Protein AF-A0AAN7AYW1-F1 (afdb_monomer_lite)

Sequence (555 aa):
MIPIGFPPDIPSKLALSDYFCRYSGADIACSVLDYDSRRWIQVTFKDAATAFGGGPEEILEVFPNSAAAIRAELDHGPPDLTALIVTLDGQVVSRSTDAAEDPTPGTHYASVDEYQIPTGVLSSSIQIIRRNELVEVERLNPYTDIVVPACSLTCGGQEERLSFKYYQHRLEAQKVWNAIQIISRTMPHAHINPISHLVVDETDPSPSPRVVGYTQPFVPGGDLLQTMDSRPLKLKWIKQLFNVMDDLHLRYGVVHNDLRPPNMLVDPATDNLLLIDFEFAVKIGIPDWTEQETRDQTSDLLMACDVHLTTVQDDMWRIVRLVHYLVTGGNAEVGKIMKGPWVKERPQIELDSPIEQYHEALVDWLHQRKHSDMKITKYSQASEPLDYPDYMALPAGVTTHRRSGKPDDTTAVHWPMPTSPGGSLLEGFPLGFSRCHPLHMRQIIPIDATSGVDFLRYRAVQAGNSVLGWERPSTAHLDPMRRLLASGRYAEEGSTQTETETKNQPAAKPPHVPFTLRDSDTATTPTNSKPKQKKRSRRRKLFYPKRKRPAAKRP

pLDDT: mean 72.26, std 24.55, range [20.98, 98.69]

Structure (mmCIF, N/CA/C/O backbone):
data_AF-A0AAN7AYW1-F1
#
_entry.id   AF-A0AAN7AYW1-F1
#
loop_
_atom_site.group_PDB
_atom_site.id
_atom_site.type_symbol
_atom_site.label_atom_id
_atom_site.label_alt_id
_atom_site.label_comp_id
_atom_site.label_asym_id
_atom_site.label_entity_id
_atom_site.label_seq_id
_atom_site.pdbx_PDB_ins_code
_atom_site.Cartn_x
_atom_site.Cartn_y
_atom_site.Cartn_z
_atom_site.occupancy
_atom_site.B_iso_or_equiv
_atom_site.auth_seq_id
_atom_site.auth_comp_id
_atom_site.auth_asym_id
_atom_site.auth_atom_id
_atom_site.pdbx_PDB_model_num
ATOM 1 N N . MET A 1 1 ? 1.504 14.221 5.984 1.00 23.91 1 MET A N 1
ATOM 2 C CA . MET A 1 1 ? 2.002 14.148 4.599 1.00 23.91 1 MET A CA 1
ATOM 3 C C . MET A 1 1 ? 0.769 13.938 3.743 1.00 23.91 1 MET A C 1
ATOM 5 O O . MET A 1 1 ? 0.175 12.877 3.829 1.00 23.91 1 MET A O 1
ATOM 9 N N . ILE A 1 2 ? 0.274 14.994 3.101 1.00 20.98 2 ILE A N 1
ATOM 10 C CA . ILE A 1 2 ? -0.812 14.884 2.117 1.00 20.98 2 ILE A CA 1
ATOM 11 C C . ILE A 1 2 ? -0.144 14.283 0.872 1.00 20.98 2 ILE A C 1
ATOM 13 O O . ILE A 1 2 ? 0.986 14.692 0.589 1.00 20.98 2 ILE A O 1
ATOM 17 N N . PRO A 1 3 ? -0.737 13.307 0.166 1.00 23.55 3 PRO A N 1
ATOM 18 C CA . PRO A 1 3 ? -0.170 12.886 -1.104 1.00 23.55 3 PRO A CA 1
ATOM 19 C C . PRO A 1 3 ? -0.152 14.126 -1.986 1.00 23.55 3 PRO A C 1
ATOM 21 O O . PRO A 1 3 ? -1.169 14.817 -2.080 1.00 23.55 3 PRO A O 1
ATOM 24 N N . ILE A 1 4 ? 0.977 14.414 -2.626 1.00 24.02 4 ILE A N 1
ATOM 25 C CA . ILE A 1 4 ? 0.931 15.190 -3.858 1.00 24.02 4 ILE A CA 1
ATOM 26 C C . ILE A 1 4 ? 0.086 14.317 -4.781 1.00 24.02 4 ILE A C 1
ATOM 28 O O . ILE A 1 4 ? 0.551 13.307 -5.304 1.00 24.02 4 ILE A O 1
ATOM 32 N N . GLY A 1 5 ? -1.217 14.596 -4.813 1.00 23.44 5 GLY A N 1
ATOM 33 C CA . GLY A 1 5 ? -2.109 13.995 -5.776 1.00 23.44 5 GLY A CA 1
ATOM 34 C C . GLY A 1 5 ? -1.515 14.347 -7.119 1.00 23.44 5 GLY A C 1
ATOM 35 O O . GLY A 1 5 ? -1.303 15.528 -7.399 1.00 23.44 5 GLY A O 1
ATOM 36 N N . PHE A 1 6 ? -1.189 13.328 -7.909 1.00 32.06 6 PHE A N 1
ATOM 37 C CA . PHE A 1 6 ? -0.941 13.556 -9.318 1.00 32.06 6 PHE A CA 1
ATOM 38 C C . PHE A 1 6 ? -2.115 14.394 -9.841 1.00 32.06 6 PHE A C 1
ATOM 40 O O . PHE A 1 6 ? -3.266 14.072 -9.512 1.00 32.06 6 PHE A O 1
ATOM 47 N N . PRO A 1 7 ? -1.856 15.493 -10.570 1.00 28.88 7 PRO A N 1
ATOM 48 C CA . PRO A 1 7 ? -2.924 16.208 -11.235 1.00 28.88 7 PRO A CA 1
ATOM 49 C C . PRO A 1 7 ? -3.780 15.185 -11.999 1.00 28.88 7 PRO A C 1
ATOM 51 O O . PRO A 1 7 ? -3.210 14.279 -12.616 1.00 28.88 7 PRO A O 1
ATOM 54 N N . PRO A 1 8 ? -5.118 15.296 -11.951 1.00 34.09 8 PRO A N 1
ATOM 55 C CA . PRO A 1 8 ? -6.041 14.322 -12.544 1.00 34.09 8 PRO A CA 1
ATOM 56 C C . PRO A 1 8 ? -5.832 14.088 -14.054 1.00 34.09 8 PRO A C 1
ATOM 58 O O . PRO A 1 8 ? -6.385 13.137 -14.599 1.00 34.09 8 PRO A O 1
ATOM 61 N N . ASP A 1 9 ? -5.000 14.912 -14.698 1.00 34.84 9 ASP A N 1
ATOM 62 C CA . ASP A 1 9 ? -4.739 14.925 -16.134 1.00 34.84 9 ASP A CA 1
ATOM 63 C C . ASP A 1 9 ? -3.383 14.307 -16.544 1.00 34.84 9 ASP A C 1
ATOM 65 O O . ASP A 1 9 ? -3.085 14.235 -17.737 1.00 34.84 9 ASP A O 1
ATOM 69 N N . ILE A 1 10 ? -2.545 13.835 -15.605 1.00 41.44 10 ILE A N 1
ATOM 70 C CA . ILE A 1 10 ? -1.363 13.033 -15.975 1.00 41.44 10 ILE A CA 1
ATOM 71 C C . ILE A 1 10 ? -1.851 11.619 -16.310 1.00 41.44 10 ILE A C 1
ATOM 73 O O . ILE A 1 10 ? -2.547 11.023 -15.483 1.00 41.44 10 ILE A O 1
ATOM 77 N N . PRO A 1 11 ? -1.495 11.042 -17.479 1.00 44.03 11 PRO A N 1
ATOM 78 C CA . PRO A 1 11 ? -1.846 9.667 -17.802 1.00 44.03 11 PRO A CA 1
ATOM 79 C C . PRO A 1 11 ? -1.412 8.778 -16.641 1.00 44.03 11 PRO A C 1
ATOM 81 O O . PRO A 1 11 ? -0.225 8.714 -16.322 1.00 44.03 11 PRO A O 1
ATOM 84 N N . SER A 1 12 ? -2.380 8.118 -16.011 1.00 55.22 12 SER A N 1
ATOM 85 C CA . SER A 1 12 ? -2.305 7.365 -14.748 1.00 55.22 12 SER A CA 1
ATOM 86 C C . SER A 1 12 ? -1.329 6.173 -14.735 1.00 55.22 12 SER A C 1
ATOM 88 O O . SER A 1 12 ? -1.430 5.284 -13.893 1.00 55.22 12 SER A O 1
ATOM 90 N N . LYS A 1 13 ? -0.388 6.126 -15.682 1.00 65.50 13 LYS A N 1
ATOM 91 C CA . LYS A 1 13 ? 0.477 4.995 -16.012 1.00 65.50 13 LYS A CA 1
ATOM 92 C C . LYS A 1 13 ? 1.973 5.317 -15.986 1.00 65.50 13 LYS A C 1
ATOM 94 O O . LYS A 1 13 ? 2.762 4.386 -16.100 1.00 65.50 13 LYS A O 1
ATOM 99 N N . LEU A 1 14 ? 2.371 6.582 -15.824 1.00 71.06 14 LEU A N 1
ATOM 100 C CA . LEU A 1 14 ? 3.777 6.971 -15.661 1.00 71.06 14 LEU A CA 1
ATOM 101 C C . LEU A 1 14 ? 4.024 7.546 -14.271 1.00 71.06 14 LEU A C 1
ATOM 103 O O . LEU A 1 14 ? 3.223 8.336 -13.775 1.00 71.06 14 LEU A O 1
ATOM 107 N N . ALA A 1 15 ? 5.169 7.213 -13.683 1.00 67.25 15 ALA A N 1
ATOM 108 C CA . ALA A 1 15 ? 5.685 7.932 -12.527 1.00 67.25 15 ALA A CA 1
ATOM 109 C C . ALA A 1 15 ? 7.154 8.283 -12.688 1.00 67.25 15 ALA A C 1
ATOM 111 O O . ALA A 1 15 ? 7.989 7.438 -13.015 1.00 67.25 15 ALA A O 1
ATOM 112 N N . LEU A 1 16 ? 7.457 9.546 -12.406 1.00 61.56 16 LEU A N 1
ATOM 113 C CA . LEU A 1 16 ? 8.819 10.002 -12.209 1.00 61.56 16 LEU A CA 1
ATOM 114 C C . LEU A 1 16 ? 9.307 9.511 -10.844 1.00 61.56 16 LEU A C 1
ATOM 116 O O . LEU A 1 16 ? 8.585 9.606 -9.851 1.00 61.56 16 LEU A O 1
ATOM 120 N N . SER A 1 17 ? 10.526 8.984 -10.789 1.00 59.72 17 SER A N 1
ATOM 121 C CA . SER A 1 17 ? 11.170 8.685 -9.517 1.00 59.72 17 SER A CA 1
ATOM 122 C C . SER A 1 17 ? 12.151 9.787 -9.143 1.00 59.72 17 SER A C 1
ATOM 124 O O . SER A 1 17 ? 13.257 9.871 -9.685 1.00 59.72 17 SER A O 1
ATOM 126 N N . ASP A 1 18 ? 11.765 10.589 -8.152 1.00 49.44 18 ASP A N 1
ATOM 127 C CA . ASP A 1 18 ? 12.593 11.667 -7.591 1.00 49.44 18 ASP A CA 1
ATOM 128 C C . ASP A 1 18 ? 13.896 11.142 -6.961 1.00 49.44 18 ASP A C 1
ATOM 130 O O . ASP A 1 18 ? 14.890 11.864 -6.824 1.00 49.44 18 ASP A O 1
ATOM 134 N N . TYR A 1 19 ? 13.920 9.855 -6.599 1.00 50.22 19 TYR A N 1
ATOM 135 C CA . TYR A 1 19 ? 15.090 9.185 -6.036 1.00 50.22 19 TYR A CA 1
ATOM 136 C C . TYR A 1 19 ? 16.243 9.041 -7.041 1.00 50.22 19 TYR A C 1
ATOM 138 O O . TYR A 1 19 ? 17.392 8.912 -6.617 1.00 50.22 19 TYR A O 1
ATOM 146 N N . PHE A 1 20 ? 15.973 9.124 -8.351 1.00 61.88 20 PHE A N 1
ATOM 147 C CA . PHE A 1 20 ? 16.945 8.804 -9.403 1.00 61.88 20 PHE A CA 1
ATOM 148 C C . PHE A 1 20 ? 17.150 9.914 -10.441 1.00 61.88 20 PHE A C 1
ATOM 150 O O . PHE A 1 20 ? 17.591 9.632 -11.557 1.00 61.88 20 PHE A O 1
ATOM 157 N N . CYS A 1 21 ? 16.860 11.170 -10.096 1.00 70.50 21 CYS A N 1
ATOM 158 C CA . CYS A 1 21 ? 17.242 12.301 -10.937 1.00 70.50 21 CYS A CA 1
ATOM 159 C C . CYS A 1 21 ? 18.694 12.738 -10.668 1.00 70.50 21 CYS A C 1
ATOM 161 O O . CYS A 1 21 ? 19.105 12.911 -9.516 1.00 70.50 21 CYS A O 1
ATOM 163 N N . ARG A 1 22 ? 19.476 12.942 -11.733 1.00 74.06 22 ARG A N 1
ATOM 164 C CA . ARG A 1 22 ? 20.881 13.372 -11.685 1.00 74.06 22 ARG A CA 1
ATOM 165 C C . ARG A 1 22 ? 21.185 14.435 -12.736 1.00 74.06 22 ARG A C 1
ATOM 167 O O . ARG A 1 22 ? 20.657 14.384 -13.843 1.00 74.06 22 ARG A O 1
ATOM 174 N N . TYR A 1 23 ? 22.091 15.348 -12.408 1.00 75.75 23 TYR A N 1
ATOM 175 C CA . TYR A 1 23 ? 22.637 16.292 -13.380 1.00 75.75 23 TYR A CA 1
ATOM 176 C C . TYR A 1 23 ? 23.596 15.589 -14.341 1.00 75.75 23 TYR A C 1
ATOM 178 O O . TYR A 1 23 ? 24.419 14.770 -13.926 1.00 75.75 23 TYR A O 1
ATOM 186 N N . SER A 1 24 ? 23.513 15.943 -15.619 1.00 72.62 24 SER A N 1
ATOM 187 C CA . SER A 1 24 ? 24.451 15.527 -16.658 1.00 72.62 24 SER A CA 1
ATOM 188 C C . SER A 1 24 ? 24.797 16.740 -17.522 1.00 72.62 24 SER A C 1
ATOM 190 O O . SER A 1 24 ? 24.172 17.010 -18.543 1.00 72.62 24 SER A O 1
ATOM 192 N N . GLY A 1 25 ? 25.765 17.539 -17.066 1.00 81.75 25 GLY A N 1
ATOM 193 C CA . GLY A 1 25 ? 26.077 18.816 -17.709 1.00 81.75 25 GLY A CA 1
ATOM 194 C C . GLY A 1 25 ? 24.890 19.783 -17.641 1.00 81.75 25 GLY A C 1
ATOM 195 O O . GLY A 1 25 ? 24.461 20.142 -16.547 1.00 81.75 25 GLY A O 1
ATOM 196 N N . ALA A 1 26 ? 24.378 20.197 -18.804 1.00 83.69 26 ALA A N 1
ATOM 197 C CA . ALA A 1 26 ? 23.207 21.071 -18.917 1.00 83.69 26 ALA A CA 1
ATOM 198 C C . ALA A 1 26 ? 21.865 20.326 -18.758 1.00 83.69 26 ALA A C 1
ATOM 200 O O . ALA A 1 26 ? 20.824 20.972 -18.638 1.00 83.69 26 ALA A O 1
ATOM 201 N N . ASP A 1 27 ? 21.885 18.993 -18.719 1.00 87.06 27 ASP A N 1
ATOM 202 C CA . ASP A 1 27 ? 20.691 18.152 -18.721 1.00 87.06 27 ASP A CA 1
ATOM 203 C C . ASP A 1 27 ? 20.384 17.591 -17.325 1.00 87.06 27 ASP A C 1
ATOM 205 O O . ASP A 1 27 ? 21.254 17.506 -16.449 1.00 87.06 27 ASP A O 1
ATOM 209 N N . ILE A 1 28 ? 19.142 17.143 -17.130 1.00 83.69 28 ILE A N 1
ATOM 210 C CA . ILE A 1 28 ? 18.725 16.384 -15.943 1.00 83.69 28 ILE A CA 1
ATOM 211 C C . ILE A 1 28 ? 18.193 15.024 -16.392 1.00 83.69 28 ILE A C 1
ATOM 213 O O . ILE A 1 28 ? 17.222 14.942 -17.136 1.00 83.69 28 ILE A O 1
ATOM 217 N N . ALA A 1 29 ? 18.818 13.945 -15.932 1.00 84.69 29 ALA A N 1
ATOM 218 C CA . ALA A 1 29 ? 18.438 12.575 -16.251 1.00 84.69 29 ALA A CA 1
ATOM 219 C C . ALA A 1 29 ? 17.686 11.944 -15.076 1.00 84.69 29 ALA A C 1
ATOM 221 O O . ALA A 1 29 ? 18.249 11.823 -13.993 1.00 84.69 29 ALA A O 1
ATOM 222 N N . CYS A 1 30 ? 16.446 11.513 -15.292 1.00 83.56 30 CYS A N 1
ATOM 223 C CA . CYS A 1 30 ? 15.570 10.886 -14.304 1.00 83.56 30 CYS A CA 1
ATOM 224 C C . CYS A 1 30 ? 15.152 9.478 -14.737 1.00 83.56 30 CYS A C 1
ATOM 226 O O . CYS A 1 30 ? 15.095 9.178 -15.928 1.00 83.56 30 CYS A O 1
ATOM 228 N N . SER A 1 31 ? 14.831 8.614 -13.775 1.00 83.31 31 SER A N 1
ATOM 229 C CA . SER A 1 31 ? 14.219 7.316 -14.080 1.00 83.31 31 SER A CA 1
ATOM 230 C C . SER A 1 31 ? 12.698 7.446 -14.039 1.00 83.31 31 SER A C 1
ATOM 232 O O . SER A 1 31 ? 12.144 7.967 -13.067 1.00 83.31 31 SER A O 1
ATOM 234 N N . VAL A 1 32 ? 12.030 6.986 -15.093 1.00 82.75 32 VAL A N 1
ATOM 235 C CA . VAL A 1 32 ? 10.568 6.964 -15.210 1.00 82.75 32 VAL A CA 1
ATOM 236 C C . VAL A 1 32 ? 10.111 5.515 -15.208 1.00 82.75 32 VAL A C 1
ATOM 238 O O . VAL A 1 32 ? 10.613 4.699 -15.979 1.00 82.75 32 VAL A O 1
ATOM 241 N N . LEU A 1 33 ? 9.156 5.200 -14.342 1.00 81.94 33 LEU A N 1
ATOM 242 C CA . LEU A 1 33 ? 8.492 3.908 -14.306 1.00 81.94 33 LEU A CA 1
ATOM 243 C C . LEU A 1 33 ? 7.241 3.954 -15.181 1.00 81.94 33 LEU A C 1
ATOM 245 O O . LEU A 1 33 ? 6.337 4.759 -14.945 1.00 81.94 33 LEU A O 1
ATOM 249 N N . ASP A 1 34 ? 7.179 3.055 -16.157 1.00 83.06 34 ASP A N 1
ATOM 250 C CA . ASP A 1 34 ? 5.941 2.705 -16.836 1.00 83.06 34 ASP A CA 1
ATOM 251 C C . ASP A 1 34 ? 5.228 1.609 -16.042 1.00 83.06 34 ASP A C 1
ATOM 253 O O . ASP A 1 34 ? 5.618 0.439 -16.076 1.00 83.06 34 ASP A O 1
ATOM 257 N N . TYR A 1 35 ? 4.168 1.981 -15.323 1.00 78.44 35 TYR A N 1
ATOM 258 C CA . TYR A 1 35 ? 3.358 1.040 -14.544 1.00 78.44 35 TYR A CA 1
ATOM 259 C C . TYR A 1 35 ? 2.703 -0.025 -15.417 1.00 78.44 35 TYR A C 1
ATOM 261 O O . TYR A 1 35 ? 2.414 -1.129 -14.957 1.00 78.44 35 TYR A O 1
ATOM 269 N N . ASP A 1 36 ? 2.483 0.304 -16.684 1.00 77.56 36 ASP A N 1
ATOM 270 C CA . ASP A 1 36 ? 1.798 -0.549 -17.628 1.00 77.56 36 ASP A CA 1
ATOM 271 C C . ASP A 1 36 ? 2.702 -1.715 -18.045 1.00 77.56 36 ASP A C 1
ATOM 273 O O . ASP A 1 36 ? 2.409 -2.876 -17.749 1.00 77.56 36 ASP A O 1
ATOM 277 N N . SER A 1 37 ? 3.845 -1.409 -18.665 1.00 80.00 37 SER A N 1
ATOM 278 C CA . SER A 1 37 ? 4.820 -2.428 -19.061 1.00 80.00 37 SER A CA 1
ATOM 279 C C . SER A 1 37 ? 5.678 -2.932 -17.904 1.00 80.00 37 SER A C 1
ATOM 281 O O . SER A 1 37 ? 6.377 -3.930 -18.085 1.00 80.00 37 SER A O 1
ATOM 283 N N . ARG A 1 38 ? 5.605 -2.294 -16.722 1.00 81.56 38 ARG A N 1
ATOM 284 C CA . ARG A 1 38 ? 6.408 -2.620 -15.532 1.00 81.56 38 ARG A CA 1
ATOM 285 C C . ARG A 1 38 ? 7.911 -2.510 -15.814 1.00 81.56 38 ARG A C 1
ATOM 287 O O . ARG A 1 38 ? 8.701 -3.333 -15.357 1.00 81.56 38 ARG A O 1
ATOM 294 N N . ARG A 1 39 ? 8.289 -1.501 -16.602 1.00 80.81 39 ARG A N 1
ATOM 295 C CA . ARG A 1 39 ? 9.673 -1.216 -16.994 1.00 80.81 39 ARG A CA 1
ATOM 296 C C . ARG A 1 39 ? 10.084 0.169 -16.536 1.00 80.81 39 ARG A C 1
ATOM 298 O O . ARG A 1 39 ? 9.283 1.103 -16.528 1.00 80.81 39 ARG A O 1
ATOM 305 N N . TRP A 1 40 ? 11.357 0.290 -16.199 1.00 83.56 40 TRP A N 1
ATOM 306 C CA . TRP A 1 40 ? 11.979 1.578 -15.961 1.00 83.56 40 TRP A CA 1
ATOM 307 C C . TRP A 1 40 ? 12.673 2.031 -17.239 1.00 83.56 40 TRP A C 1
ATOM 309 O O . TRP A 1 40 ? 13.333 1.236 -17.905 1.00 83.56 40 TRP A O 1
ATOM 319 N N . ILE A 1 41 ? 12.535 3.310 -17.563 1.00 86.62 41 ILE A N 1
ATOM 320 C CA . ILE A 1 41 ? 13.252 3.953 -18.661 1.00 86.62 41 ILE A CA 1
ATOM 321 C C . ILE A 1 41 ? 14.013 5.168 -18.141 1.00 86.62 41 ILE A C 1
ATOM 323 O O . ILE A 1 41 ? 13.566 5.871 -17.229 1.00 86.62 41 ILE A O 1
ATOM 327 N N . GLN A 1 42 ? 15.182 5.422 -18.714 1.00 89.38 42 GLN A N 1
ATOM 328 C CA . GLN A 1 42 ? 15.966 6.606 -18.398 1.00 89.38 42 GLN A CA 1
ATOM 329 C C . GLN A 1 42 ? 15.471 7.751 -19.283 1.00 89.38 42 GLN A C 1
ATOM 331 O O . GLN A 1 42 ? 15.548 7.669 -20.502 1.00 89.38 42 GLN A O 1
ATOM 336 N N . VAL A 1 43 ? 14.973 8.831 -18.691 1.00 89.75 43 VAL A N 1
ATOM 337 C CA . VAL A 1 43 ? 14.537 10.025 -19.425 1.00 89.75 43 VAL A CA 1
ATOM 338 C C . VAL A 1 43 ? 15.458 11.186 -19.091 1.00 89.75 43 VAL A C 1
ATOM 340 O O . VAL A 1 43 ? 15.579 11.576 -17.932 1.00 89.75 43 VAL A O 1
ATOM 343 N N . THR A 1 44 ? 16.107 11.743 -20.105 1.00 90.94 44 THR A N 1
ATOM 344 C CA . THR A 1 44 ? 16.975 12.915 -19.985 1.00 90.94 44 THR A CA 1
ATOM 345 C C . THR A 1 44 ? 16.258 14.146 -20.515 1.00 90.94 44 THR A C 1
ATOM 347 O O . THR A 1 44 ? 15.931 14.219 -21.697 1.00 90.94 44 THR A O 1
ATOM 350 N N . PHE A 1 45 ? 16.031 15.116 -19.635 1.00 89.75 45 PHE A N 1
ATOM 351 C CA . PHE A 1 45 ? 15.477 16.425 -19.949 1.00 89.75 45 PHE A CA 1
ATOM 352 C C . PHE A 1 45 ? 16.607 17.353 -20.375 1.00 89.75 45 PHE A C 1
ATOM 354 O O . PHE A 1 45 ? 17.442 17.763 -19.560 1.00 89.75 45 PHE A O 1
ATOM 361 N N . LYS A 1 46 ? 16.639 17.648 -21.671 1.00 91.19 46 LYS A N 1
ATOM 362 C CA . LYS A 1 46 ? 17.682 18.452 -22.295 1.00 91.19 46 LYS A CA 1
ATOM 363 C C . LYS A 1 46 ? 17.619 19.906 -21.826 1.00 91.19 46 LYS A C 1
ATOM 365 O O . LYS A 1 46 ? 16.532 20.475 -21.744 1.00 91.19 46 LYS A O 1
ATOM 370 N N . ASP A 1 47 ? 18.779 20.491 -21.536 1.00 88.50 47 ASP A N 1
ATOM 371 C CA . ASP A 1 47 ? 18.977 21.882 -21.097 1.00 88.50 47 ASP A CA 1
ATOM 372 C C . ASP A 1 47 ? 18.260 22.246 -19.775 1.00 88.50 47 ASP A C 1
ATOM 374 O O . ASP A 1 47 ? 18.260 23.405 -19.346 1.00 88.50 47 ASP A O 1
ATOM 378 N N . ALA A 1 48 ? 17.683 21.255 -19.087 1.00 83.94 48 ALA A N 1
ATOM 379 C CA . ALA A 1 48 ? 16.883 21.448 -17.886 1.00 83.94 48 ALA A CA 1
ATOM 380 C C . ALA A 1 48 ? 17.672 22.080 -16.734 1.00 83.94 48 ALA A C 1
ATOM 382 O O . ALA A 1 48 ? 17.178 22.983 -16.066 1.00 83.94 48 ALA A O 1
ATOM 383 N N . ALA A 1 49 ? 18.927 21.674 -16.527 1.00 79.75 49 ALA A N 1
ATOM 384 C CA . ALA A 1 49 ? 19.757 22.231 -15.459 1.00 79.75 49 ALA A CA 1
ATOM 385 C C . ALA A 1 49 ? 20.014 23.732 -15.657 1.00 79.75 49 ALA A C 1
ATOM 387 O O . ALA A 1 49 ? 20.144 24.481 -14.691 1.00 79.75 49 ALA A O 1
ATOM 388 N N . THR A 1 50 ? 20.061 24.168 -16.918 1.00 81.69 50 THR A N 1
ATOM 389 C CA . THR A 1 50 ? 20.270 25.571 -17.285 1.00 81.69 50 THR A CA 1
ATOM 390 C C . THR A 1 50 ? 18.978 26.375 -17.158 1.00 81.69 50 THR A C 1
ATOM 392 O O . THR A 1 50 ? 19.019 27.526 -16.734 1.00 81.69 50 THR A O 1
ATOM 395 N N . ALA A 1 51 ? 17.840 25.773 -17.511 1.00 79.38 51 ALA A N 1
ATOM 396 C CA . ALA A 1 51 ? 16.532 26.420 -17.458 1.00 79.38 51 ALA A CA 1
ATOM 397 C C . ALA A 1 51 ? 16.045 26.666 -16.023 1.00 79.38 51 ALA A C 1
ATOM 399 O O . ALA A 1 51 ? 15.468 27.715 -15.747 1.00 79.38 51 ALA A O 1
ATOM 400 N N . PHE A 1 52 ? 16.293 25.709 -15.131 1.00 78.56 52 PHE A N 1
ATOM 401 C CA . PHE A 1 52 ? 15.738 25.701 -13.780 1.00 78.56 52 PHE A CA 1
ATOM 402 C C . PHE A 1 52 ? 16.668 26.357 -12.754 1.00 78.56 52 PHE A C 1
ATOM 404 O O . PHE A 1 52 ? 16.218 26.954 -11.787 1.00 78.56 52 PHE A O 1
ATOM 411 N N . GLY A 1 53 ? 17.992 26.327 -12.951 1.00 64.38 53 GLY A N 1
ATOM 412 C CA . GLY A 1 53 ? 18.939 26.930 -11.996 1.00 64.38 53 GLY A CA 1
ATOM 413 C C . GLY A 1 53 ? 18.899 26.317 -10.580 1.00 64.38 53 GLY A C 1
ATOM 414 O O . GLY A 1 53 ? 19.676 26.729 -9.717 1.00 64.38 53 GLY A O 1
ATOM 415 N N . GLY A 1 54 ? 18.034 25.322 -10.359 1.00 59.53 54 GLY A N 1
ATOM 416 C CA . GLY A 1 54 ? 17.767 24.617 -9.118 1.00 59.53 54 GLY A CA 1
ATOM 417 C C . GLY A 1 54 ? 17.549 23.115 -9.335 1.00 59.53 54 GLY A C 1
ATOM 418 O O . GLY A 1 54 ? 17.758 22.578 -10.428 1.00 59.53 54 GLY A O 1
ATOM 419 N N . GLY A 1 55 ? 17.254 22.427 -8.228 1.00 61.88 55 GLY A N 1
ATOM 420 C CA . GLY A 1 55 ? 17.213 20.970 -8.059 1.00 61.88 55 GLY A CA 1
ATOM 421 C C . GLY A 1 55 ? 16.313 20.209 -9.048 1.00 61.88 55 GLY A C 1
ATOM 422 O O . GLY A 1 55 ? 15.462 20.795 -9.705 1.00 61.88 55 GLY A O 1
ATOM 423 N N . PRO A 1 56 ? 16.404 18.867 -9.093 1.00 65.00 56 PRO A N 1
ATOM 424 C CA . PRO A 1 56 ? 15.512 18.025 -9.899 1.00 65.00 56 PRO A CA 1
ATOM 425 C C . PRO A 1 56 ? 14.014 18.141 -9.550 1.00 65.00 56 PRO A C 1
ATOM 427 O O . PRO A 1 56 ? 13.193 17.609 -10.285 1.00 65.00 56 PRO A O 1
ATOM 430 N N . GLU A 1 57 ? 13.645 18.831 -8.468 1.00 68.50 57 GLU A N 1
ATOM 431 C CA . GLU A 1 57 ? 12.249 19.079 -8.078 1.00 68.50 57 GLU A CA 1
ATOM 432 C C . GLU A 1 57 ? 11.496 19.919 -9.124 1.00 68.50 57 GLU A C 1
ATOM 434 O O . GLU A 1 57 ? 10.316 19.682 -9.362 1.00 68.50 57 GLU A O 1
ATOM 439 N N . GLU A 1 58 ? 12.183 20.823 -9.829 1.00 74.75 58 GLU A N 1
ATOM 440 C CA . GLU A 1 58 ? 11.578 21.663 -10.875 1.00 74.75 58 GLU A CA 1
ATOM 441 C C . GLU A 1 58 ? 11.195 20.856 -12.131 1.00 74.75 58 GLU A C 1
ATOM 443 O O . GLU A 1 58 ? 10.304 21.249 -12.884 1.00 74.75 58 GLU A O 1
ATOM 448 N N . ILE A 1 59 ? 11.777 19.660 -12.320 1.00 74.81 59 ILE A N 1
ATOM 449 C CA . ILE A 1 59 ? 11.344 18.734 -13.379 1.00 74.81 59 ILE A CA 1
ATOM 450 C C . ILE A 1 59 ? 9.889 18.315 -13.180 1.00 74.81 59 ILE A C 1
ATOM 452 O O . ILE A 1 59 ? 9.188 18.115 -14.169 1.00 74.81 59 ILE A O 1
ATOM 456 N N . LEU A 1 60 ? 9.404 18.209 -11.940 1.00 72.00 60 LEU A N 1
ATOM 457 C CA . LEU A 1 60 ? 8.019 17.809 -11.676 1.00 72.00 60 LEU A CA 1
ATOM 458 C C . LEU A 1 60 ? 7.006 18.804 -12.252 1.00 72.00 60 LEU A C 1
ATOM 460 O O . LEU A 1 60 ? 5.905 18.396 -12.620 1.00 72.00 60 LEU A O 1
ATOM 464 N N . GLU A 1 61 ? 7.376 20.080 -12.382 1.00 73.19 61 GLU A N 1
ATOM 465 C CA . GLU A 1 61 ? 6.503 21.112 -12.950 1.00 73.19 61 GLU A CA 1
ATOM 466 C C . GLU A 1 61 ? 6.378 20.995 -14.472 1.00 73.19 61 GLU A C 1
ATOM 468 O O . GLU A 1 61 ? 5.318 21.269 -15.036 1.00 73.19 61 GLU A O 1
ATOM 473 N N . VAL A 1 62 ? 7.440 20.545 -15.146 1.00 74.81 62 VAL A N 1
ATOM 474 C CA . VAL A 1 62 ? 7.473 20.397 -16.612 1.00 74.81 62 VAL A CA 1
ATOM 475 C C . VAL A 1 62 ? 7.223 18.975 -17.096 1.00 74.81 62 VAL A C 1
ATOM 477 O O . VAL A 1 62 ? 6.864 18.785 -18.257 1.00 74.81 62 VAL A O 1
ATOM 480 N N . PHE A 1 63 ? 7.338 17.977 -16.219 1.00 78.69 63 PHE A N 1
ATOM 481 C CA . PHE A 1 63 ? 7.066 16.576 -16.529 1.00 78.69 63 PHE A CA 1
ATOM 482 C C . PHE A 1 63 ? 5.709 16.363 -17.221 1.00 78.69 63 PHE A C 1
ATOM 484 O O . PHE A 1 63 ? 5.686 15.619 -18.204 1.00 78.69 63 PHE A O 1
ATOM 491 N N . PRO A 1 64 ? 4.598 17.023 -16.821 1.00 79.88 64 PRO A N 1
ATOM 492 C CA . PRO A 1 64 ? 3.320 16.888 -17.518 1.00 79.88 64 PRO A CA 1
ATOM 493 C C . PRO A 1 64 ? 3.392 17.219 -19.016 1.00 79.88 64 PRO A C 1
ATOM 495 O O . PRO A 1 64 ? 2.725 16.559 -19.812 1.00 79.88 64 PRO A O 1
ATOM 498 N N . ASN A 1 65 ? 4.238 18.176 -19.417 1.00 80.69 65 ASN A N 1
ATOM 499 C CA . ASN A 1 65 ? 4.393 18.577 -20.819 1.00 80.69 65 ASN A CA 1
ATOM 500 C C . ASN A 1 65 ? 5.082 17.483 -21.648 1.00 80.69 65 ASN A C 1
ATOM 502 O O . ASN A 1 65 ? 4.715 17.244 -22.796 1.00 80.69 65 ASN A O 1
ATOM 506 N N . SER A 1 66 ? 6.053 16.781 -21.059 1.00 83.62 66 SER A N 1
ATOM 507 C CA . SER A 1 66 ? 6.780 15.693 -21.723 1.00 83.62 66 SER A CA 1
ATOM 508 C C . SER A 1 66 ? 6.103 14.326 -21.565 1.00 83.62 66 SER A C 1
ATOM 510 O O . SER A 1 66 ? 6.373 13.420 -22.354 1.00 83.62 66 SER A O 1
ATOM 512 N N . ALA A 1 67 ? 5.214 14.156 -20.581 1.00 83.75 67 ALA A N 1
ATOM 513 C CA . ALA A 1 67 ? 4.600 12.872 -20.240 1.00 83.75 67 ALA A CA 1
ATOM 514 C C . ALA A 1 67 ? 3.844 12.240 -21.418 1.00 83.75 67 ALA A C 1
ATOM 516 O O . ALA A 1 67 ? 3.955 11.034 -21.638 1.00 83.75 67 ALA A O 1
ATOM 517 N N . ALA A 1 68 ? 3.118 13.039 -22.207 1.00 83.44 68 ALA A N 1
ATOM 518 C CA . ALA A 1 68 ? 2.386 12.543 -23.374 1.00 83.44 68 ALA A CA 1
ATOM 519 C C . ALA A 1 68 ? 3.325 11.984 -24.459 1.00 83.44 68 ALA A C 1
ATOM 521 O O . ALA A 1 68 ? 3.047 10.932 -25.033 1.00 83.44 68 ALA A O 1
ATOM 522 N N . ALA A 1 69 ? 4.455 12.649 -24.707 1.00 87.00 69 ALA A N 1
ATOM 523 C CA . ALA A 1 69 ? 5.440 12.202 -25.688 1.00 87.00 69 ALA A CA 1
ATOM 524 C C . ALA A 1 69 ? 6.211 10.967 -25.210 1.00 87.00 69 ALA A C 1
ATOM 526 O O . ALA A 1 69 ? 6.359 10.006 -25.962 1.00 87.00 69 ALA A O 1
ATOM 527 N N . ILE A 1 70 ? 6.620 10.948 -23.936 1.00 88.31 70 ILE A N 1
ATOM 528 C CA . ILE A 1 70 ? 7.223 9.766 -23.303 1.00 88.31 70 ILE A CA 1
ATOM 529 C C . ILE A 1 70 ? 6.259 8.580 -23.404 1.00 88.31 70 ILE A C 1
ATOM 531 O O . ILE A 1 70 ? 6.669 7.473 -23.749 1.00 88.31 70 ILE A O 1
ATOM 535 N N . ARG A 1 71 ? 4.962 8.807 -23.161 1.00 86.12 71 ARG A N 1
ATOM 536 C CA . ARG A 1 71 ? 3.952 7.756 -23.281 1.00 86.12 71 ARG A CA 1
ATOM 537 C C . ARG A 1 71 ? 3.804 7.255 -24.713 1.00 86.12 71 ARG A C 1
ATOM 539 O O . ARG A 1 71 ? 3.743 6.046 -24.907 1.00 86.12 71 ARG A O 1
ATOM 546 N N . ALA A 1 72 ? 3.780 8.148 -25.699 1.00 87.12 72 ALA A N 1
ATOM 547 C CA . ALA A 1 72 ? 3.703 7.757 -27.104 1.00 87.12 72 ALA A CA 1
ATOM 548 C C . ALA A 1 72 ? 4.891 6.871 -27.521 1.00 87.12 72 ALA A C 1
ATOM 550 O O . ALA A 1 72 ? 4.692 5.883 -28.225 1.00 87.12 72 ALA A O 1
ATOM 551 N N . GLU A 1 73 ? 6.104 7.165 -27.043 1.00 90.06 73 GLU A N 1
ATOM 552 C CA . GLU A 1 73 ? 7.281 6.318 -27.288 1.00 90.06 73 GLU A CA 1
ATOM 553 C C . GLU A 1 73 ? 7.190 4.966 -26.569 1.00 90.06 73 GLU A C 1
ATOM 555 O O . GLU A 1 73 ? 7.592 3.952 -27.128 1.00 90.06 73 GLU A O 1
ATOM 560 N N . LEU A 1 74 ? 6.619 4.908 -25.365 1.00 86.06 74 LEU A N 1
ATOM 561 C CA . LEU A 1 74 ? 6.390 3.637 -24.667 1.00 86.06 74 LEU A CA 1
ATOM 562 C C . LEU A 1 74 ? 5.308 2.774 -25.338 1.00 86.06 74 LEU A C 1
ATOM 564 O O . LEU A 1 74 ? 5.412 1.549 -25.345 1.00 86.06 74 LEU A O 1
ATOM 568 N N . ASP A 1 75 ? 4.279 3.398 -25.913 1.00 85.25 75 ASP A N 1
ATOM 569 C CA . ASP A 1 75 ? 3.178 2.695 -26.580 1.00 85.25 75 ASP A CA 1
ATOM 570 C C . ASP A 1 75 ? 3.492 2.303 -28.028 1.00 85.25 75 ASP A C 1
ATOM 572 O O . ASP A 1 75 ? 2.972 1.298 -28.513 1.00 85.25 75 ASP A O 1
ATOM 576 N N . HIS A 1 76 ? 4.301 3.082 -28.745 1.00 85.19 76 HIS A N 1
ATOM 577 C CA . HIS A 1 76 ? 4.505 2.908 -30.190 1.00 85.19 76 HIS A CA 1
ATOM 578 C C . HIS A 1 76 ? 5.972 2.811 -30.614 1.00 85.19 76 HIS A C 1
ATOM 580 O O . HIS A 1 76 ? 6.250 2.525 -31.781 1.00 85.19 76 HIS A O 1
ATOM 586 N N . GLY A 1 77 ? 6.905 3.053 -29.697 1.00 84.81 77 GLY A N 1
ATOM 587 C CA . GLY A 1 77 ? 8.333 2.919 -29.941 1.00 84.81 77 GLY A CA 1
ATOM 588 C C . GLY A 1 77 ? 8.817 1.464 -29.900 1.00 84.81 77 GLY A C 1
ATOM 589 O O . GLY A 1 77 ? 8.024 0.517 -29.903 1.00 84.81 77 GLY A O 1
ATOM 590 N N . PRO A 1 78 ? 10.145 1.263 -29.901 1.00 85.94 78 PRO A N 1
ATOM 591 C CA . PRO A 1 78 ? 10.743 -0.064 -29.817 1.00 85.94 78 PRO A CA 1
ATOM 592 C C . PRO A 1 78 ? 10.363 -0.787 -28.510 1.00 85.94 78 PRO A C 1
ATOM 594 O O . PRO A 1 78 ? 10.393 -0.170 -27.443 1.00 85.94 78 PRO A O 1
ATOM 597 N N . PRO A 1 79 ? 10.066 -2.100 -28.547 1.00 79.81 79 PRO A N 1
ATOM 598 C CA . PRO A 1 79 ? 9.674 -2.860 -27.355 1.00 79.81 79 PRO A CA 1
ATOM 599 C C . PRO A 1 79 ? 10.791 -2.966 -26.305 1.00 79.81 79 PRO A C 1
ATOM 601 O O . PRO A 1 79 ? 10.520 -3.248 -25.141 1.00 79.81 79 PRO A O 1
ATOM 604 N N . ASP A 1 80 ? 12.037 -2.735 -26.711 1.00 83.81 80 ASP A N 1
ATOM 605 C CA . ASP A 1 80 ? 13.267 -2.754 -25.925 1.00 83.81 80 ASP A CA 1
ATOM 606 C C . ASP A 1 80 ? 13.809 -1.344 -25.637 1.00 83.81 80 ASP A C 1
ATOM 608 O O . ASP A 1 80 ? 14.970 -1.200 -25.271 1.00 83.81 80 ASP A O 1
ATOM 612 N N . LEU A 1 81 ? 12.977 -0.300 -25.747 1.00 89.31 81 LEU A N 1
ATOM 613 C CA . LEU A 1 81 ? 13.348 1.068 -25.369 1.00 89.31 81 LEU A CA 1
ATOM 614 C C . LEU A 1 81 ? 13.912 1.105 -23.937 1.00 89.31 81 LEU A C 1
ATOM 616 O O . LEU A 1 81 ? 13.268 0.605 -23.011 1.00 89.31 81 LEU A O 1
ATOM 620 N N . THR A 1 82 ? 15.104 1.674 -23.758 1.00 88.31 82 THR A N 1
ATOM 621 C CA . THR A 1 82 ? 15.796 1.790 -22.460 1.00 88.31 82 THR A CA 1
ATOM 622 C C . THR A 1 82 ? 16.002 3.238 -22.034 1.00 88.31 82 THR A C 1
ATOM 624 O O . THR A 1 82 ? 15.905 3.537 -20.842 1.00 88.31 82 THR A O 1
ATOM 627 N N . ALA A 1 83 ? 16.210 4.153 -22.987 1.00 91.50 83 ALA A N 1
ATOM 628 C CA . ALA A 1 83 ? 16.378 5.571 -22.692 1.00 91.50 83 ALA A CA 1
ATOM 629 C C . ALA A 1 83 ? 15.765 6.508 -23.745 1.00 91.50 83 ALA A C 1
ATOM 631 O O . ALA A 1 83 ? 15.655 6.177 -24.928 1.00 91.50 83 ALA A O 1
ATOM 632 N N . LEU A 1 84 ? 15.403 7.710 -23.297 1.00 94.00 84 LEU A N 1
ATOM 633 C CA . LEU A 1 84 ? 14.896 8.820 -24.097 1.00 94.00 84 LEU A CA 1
ATOM 634 C C . LEU A 1 84 ? 15.626 10.111 -23.731 1.00 94.00 84 LEU A C 1
ATOM 636 O O . LEU A 1 84 ? 15.893 10.376 -22.560 1.00 94.00 84 LEU A O 1
ATOM 640 N N . ILE A 1 85 ? 15.868 10.960 -24.728 1.00 94.00 85 ILE A N 1
ATOM 641 C CA . ILE A 1 85 ? 16.198 12.371 -24.507 1.00 94.00 85 ILE A CA 1
ATOM 642 C C . ILE A 1 85 ? 15.014 13.193 -24.993 1.00 94.00 85 ILE A C 1
ATOM 644 O O . ILE A 1 85 ? 14.622 13.074 -26.155 1.00 94.00 85 ILE A O 1
ATOM 648 N N . VAL A 1 86 ? 14.463 14.023 -24.116 1.00 93.44 86 VAL A N 1
ATOM 649 C CA . VAL A 1 86 ? 13.324 14.897 -24.399 1.00 93.44 86 VAL A CA 1
ATOM 650 C C . VAL A 1 86 ? 13.682 16.344 -24.097 1.00 93.44 86 VAL A C 1
ATOM 652 O O . VAL A 1 86 ? 14.467 16.634 -23.197 1.00 93.44 86 VAL A O 1
ATOM 655 N N . THR A 1 87 ? 13.118 17.272 -24.851 1.00 91.50 87 THR A N 1
ATOM 656 C CA . THR A 1 87 ? 13.152 18.696 -24.514 1.00 91.50 87 THR A CA 1
ATOM 657 C C . THR A 1 87 ? 12.082 19.035 -23.470 1.00 91.50 87 THR A C 1
ATOM 659 O O . THR A 1 87 ? 11.161 18.253 -23.211 1.00 91.50 87 THR A O 1
ATOM 662 N N . LEU A 1 88 ? 12.185 20.225 -22.871 1.00 86.44 88 LEU A N 1
ATOM 663 C CA . LEU A 1 88 ? 11.241 20.708 -21.852 1.00 86.44 88 LEU A CA 1
ATOM 664 C C . LEU A 1 88 ? 9.815 20.932 -22.384 1.00 86.44 88 LEU A C 1
ATOM 666 O O . LEU A 1 88 ? 8.858 20.877 -21.618 1.00 86.44 88 LEU A O 1
ATOM 670 N N . ASP A 1 89 ? 9.664 21.154 -23.691 1.00 87.00 89 ASP A N 1
ATOM 671 C CA . ASP A 1 89 ? 8.378 21.235 -24.397 1.00 87.00 89 ASP A CA 1
ATOM 672 C C . ASP A 1 89 ? 7.855 19.861 -24.855 1.00 87.00 89 ASP A C 1
ATOM 674 O O . ASP A 1 89 ? 6.836 19.780 -25.538 1.00 87.00 89 ASP A O 1
ATOM 678 N N . GLY A 1 90 ? 8.530 18.773 -24.469 1.00 85.50 90 GLY A N 1
ATOM 679 C CA . GLY A 1 90 ? 8.070 17.409 -24.711 1.00 85.50 90 GLY A CA 1
ATOM 680 C C . GLY A 1 90 ? 8.407 16.848 -26.090 1.00 85.50 90 GLY A C 1
ATOM 681 O O . GLY A 1 90 ? 7.827 15.839 -26.477 1.00 85.50 90 GLY A O 1
ATOM 682 N N . GLN A 1 91 ? 9.341 17.434 -26.844 1.00 91.94 91 GLN A N 1
ATOM 683 C CA . GLN A 1 91 ? 9.811 16.813 -28.084 1.00 91.94 91 GLN A CA 1
ATOM 684 C C . GLN A 1 91 ? 10.863 15.742 -27.808 1.00 91.94 91 GLN A C 1
ATOM 686 O O . GLN A 1 91 ? 11.821 15.957 -27.067 1.00 91.94 91 GLN A O 1
ATOM 691 N N . VAL A 1 92 ? 10.711 14.584 -28.450 1.00 94.00 92 VAL A N 1
ATOM 692 C CA . VAL A 1 92 ? 11.691 13.495 -28.378 1.00 94.00 92 VAL A CA 1
ATOM 693 C C . VAL A 1 92 ? 12.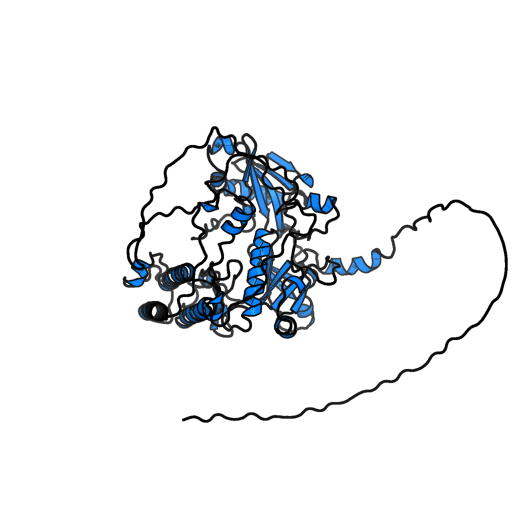869 13.828 -29.289 1.00 94.00 92 VAL A C 1
ATOM 695 O O . VAL A 1 92 ? 12.736 13.897 -30.509 1.00 94.00 92 VAL A O 1
ATOM 698 N N . VAL A 1 93 ? 14.039 14.026 -28.687 1.00 95.12 93 VAL A N 1
ATOM 699 C CA . VAL A 1 93 ? 15.299 14.328 -29.379 1.00 95.12 93 VAL A CA 1
ATOM 700 C C . VAL A 1 93 ? 15.975 13.046 -29.850 1.00 95.12 93 VAL A C 1
ATOM 702 O O . VAL A 1 93 ? 16.492 12.986 -30.964 1.00 95.12 93 VAL A O 1
ATOM 705 N N . SER A 1 94 ? 16.001 12.017 -29.001 1.00 94.56 94 SER A N 1
ATOM 706 C CA . SER A 1 94 ? 16.602 10.725 -29.338 1.00 94.56 94 SER A CA 1
ATOM 707 C C . SER A 1 94 ? 16.054 9.591 -28.474 1.00 94.56 94 SER A C 1
ATOM 709 O O . SER A 1 94 ? 15.447 9.831 -27.428 1.00 94.56 94 SER A O 1
ATOM 711 N N . ARG A 1 95 ? 16.286 8.359 -28.936 1.00 94.50 95 ARG A N 1
ATOM 712 C CA . ARG A 1 95 ? 15.880 7.107 -28.294 1.00 94.50 95 ARG A CA 1
ATOM 713 C C . ARG A 1 95 ? 17.050 6.127 -28.261 1.00 94.50 95 ARG A C 1
ATOM 715 O O . ARG A 1 95 ? 17.854 6.122 -29.194 1.00 94.50 95 ARG A O 1
ATOM 722 N N . SER A 1 96 ? 17.096 5.281 -27.240 1.00 92.69 96 SER A N 1
ATOM 723 C CA . SER A 1 96 ? 18.080 4.210 -27.090 1.00 92.69 96 SER A CA 1
ATOM 724 C C . SER A 1 96 ? 17.408 2.885 -26.752 1.00 92.69 96 SER A C 1
ATOM 726 O O . SER A 1 96 ? 16.407 2.849 -26.035 1.00 92.69 96 SER A O 1
ATOM 728 N N . THR A 1 97 ? 17.975 1.805 -27.278 1.00 91.50 97 THR A N 1
ATOM 729 C CA . THR A 1 97 ? 17.621 0.412 -26.966 1.00 91.50 97 THR A CA 1
ATOM 730 C C . THR A 1 97 ? 18.836 -0.350 -26.430 1.00 91.50 97 THR A C 1
ATOM 732 O O . THR A 1 97 ? 18.855 -1.581 -26.415 1.00 91.50 97 THR A O 1
ATOM 735 N N . ASP A 1 98 ? 19.896 0.364 -26.026 1.00 87.38 98 ASP A N 1
ATOM 736 C CA . ASP A 1 98 ? 21.068 -0.268 -25.431 1.00 87.38 98 ASP A CA 1
ATOM 737 C C . ASP A 1 98 ? 20.699 -0.813 -24.050 1.00 87.38 98 ASP A C 1
ATOM 739 O O . ASP A 1 98 ? 20.315 -0.069 -23.143 1.00 87.38 98 ASP A O 1
ATOM 743 N N . ALA A 1 99 ? 20.832 -2.127 -23.883 1.00 81.75 99 ALA A N 1
ATOM 744 C CA . ALA A 1 99 ? 20.574 -2.803 -22.621 1.00 81.75 99 ALA A CA 1
ATOM 745 C C . ALA A 1 99 ? 21.505 -2.317 -21.493 1.00 81.75 99 ALA A C 1
ATOM 747 O O . ALA A 1 99 ? 21.134 -2.397 -20.324 1.00 81.75 99 ALA A O 1
ATOM 748 N N . ALA A 1 100 ? 22.688 -1.779 -21.814 1.00 80.44 100 ALA A N 1
ATOM 749 C CA . ALA A 1 100 ? 23.579 -1.176 -20.825 1.00 80.44 100 ALA A CA 1
ATOM 750 C C . ALA A 1 100 ? 22.998 0.096 -20.182 1.00 80.44 100 ALA A C 1
ATOM 752 O O . ALA A 1 100 ? 23.422 0.464 -19.084 1.00 80.44 100 ALA A O 1
ATOM 753 N N . GLU A 1 101 ? 22.024 0.733 -20.836 1.00 81.44 101 GLU A N 1
ATOM 754 C CA . GLU A 1 101 ? 21.330 1.928 -20.353 1.00 81.44 101 GLU A CA 1
ATOM 755 C C . GLU A 1 101 ? 20.015 1.610 -19.625 1.00 81.44 101 GLU A C 1
ATOM 757 O O . GLU A 1 101 ? 19.379 2.534 -19.126 1.00 81.44 101 GLU A O 1
ATOM 762 N N . ASP A 1 102 ? 19.608 0.335 -19.531 1.00 81.00 102 ASP A N 1
ATOM 763 C CA . ASP A 1 102 ? 18.380 -0.080 -18.840 1.00 81.00 102 ASP A CA 1
ATOM 764 C C . ASP A 1 102 ? 18.480 0.213 -17.329 1.00 81.00 102 ASP A C 1
ATOM 766 O O . ASP A 1 102 ? 19.257 -0.448 -16.623 1.00 81.00 102 ASP A O 1
ATOM 770 N N . PRO A 1 103 ? 17.694 1.173 -16.797 1.00 78.00 103 PRO A N 1
ATOM 771 C CA . PRO A 1 103 ? 17.733 1.517 -15.382 1.00 78.00 103 PRO A CA 1
ATOM 772 C C . PRO A 1 103 ? 16.915 0.551 -14.518 1.00 78.00 103 PRO A C 1
ATOM 774 O O . PRO A 1 103 ? 16.825 0.758 -13.309 1.00 78.00 103 PRO A O 1
ATOM 777 N N . THR A 1 104 ? 16.301 -0.488 -15.099 1.00 75.88 104 THR A N 1
ATOM 778 C CA . THR A 1 104 ? 15.461 -1.430 -14.356 1.00 75.88 104 THR A CA 1
ATOM 779 C C . THR A 1 104 ? 16.273 -2.105 -13.245 1.00 75.88 104 THR A C 1
ATOM 781 O O . THR A 1 104 ? 17.270 -2.792 -13.524 1.00 75.88 104 THR A O 1
ATOM 784 N N . PRO A 1 105 ? 15.860 -1.940 -11.975 1.00 70.69 105 PRO A N 1
ATOM 785 C CA . PRO A 1 105 ? 16.548 -2.548 -10.854 1.00 70.69 105 PRO A CA 1
ATOM 786 C C . PRO A 1 105 ? 16.357 -4.062 -10.887 1.00 70.69 105 PRO A C 1
ATOM 788 O O . PRO A 1 105 ? 15.274 -4.587 -11.150 1.00 70.69 105 PRO A O 1
ATOM 791 N N . GLY A 1 106 ? 17.425 -4.789 -10.593 1.00 66.94 106 GLY A N 1
ATOM 792 C CA . GLY A 1 106 ? 17.339 -6.193 -10.258 1.00 66.94 106 GLY A CA 1
ATOM 793 C C . GLY A 1 106 ? 17.095 -6.358 -8.763 1.00 66.94 106 GLY A C 1
ATOM 794 O O . GLY A 1 106 ? 17.927 -5.970 -7.944 1.00 66.94 106 GLY A O 1
ATOM 795 N N . THR A 1 107 ? 15.949 -6.938 -8.408 1.00 71.19 107 THR A N 1
ATOM 796 C CA . THR A 1 107 ? 15.573 -7.161 -7.007 1.00 71.19 107 THR A CA 1
ATOM 797 C C . THR A 1 107 ? 15.883 -8.577 -6.563 1.00 71.19 107 THR A C 1
ATOM 799 O O . THR A 1 107 ? 15.571 -9.558 -7.242 1.00 71.19 107 THR A O 1
ATOM 802 N N . HIS A 1 108 ? 16.503 -8.675 -5.389 1.00 75.50 108 HIS A N 1
ATOM 803 C CA . HIS A 1 108 ? 16.652 -9.929 -4.674 1.00 75.50 108 HIS A CA 1
ATOM 804 C C . HIS A 1 108 ? 15.458 -10.123 -3.737 1.00 75.50 108 HIS A C 1
ATOM 806 O O . HIS A 1 108 ? 15.210 -9.287 -2.870 1.00 75.50 108 HIS A O 1
ATOM 812 N N . TYR A 1 109 ? 14.733 -11.220 -3.936 1.00 84.06 109 TYR A N 1
ATOM 813 C CA . TYR A 1 109 ? 13.571 -11.606 -3.144 1.00 84.06 109 TYR A CA 1
ATOM 814 C C . TYR A 1 109 ? 13.950 -12.692 -2.144 1.00 84.06 109 TYR A C 1
ATOM 816 O O . TYR A 1 109 ? 14.710 -13.596 -2.494 1.00 84.06 109 TYR A O 1
ATOM 824 N N . ALA A 1 110 ? 13.365 -12.634 -0.950 1.00 86.31 110 ALA A N 1
ATOM 825 C CA . ALA A 1 110 ? 13.503 -13.687 0.045 1.00 86.31 110 ALA A CA 1
ATOM 826 C C . ALA A 1 110 ? 12.751 -14.957 -0.374 1.00 86.31 110 ALA A C 1
ATOM 828 O O . ALA A 1 110 ? 11.663 -14.898 -0.951 1.00 86.31 110 ALA A O 1
ATOM 829 N N . SER A 1 111 ? 13.319 -16.109 -0.053 1.00 89.50 111 SER A N 1
ATOM 830 C CA . SER A 1 111 ? 12.668 -17.415 -0.140 1.00 89.50 111 SER A CA 1
ATOM 831 C C . SER A 1 111 ? 11.545 -17.561 0.889 1.00 89.50 111 SER A C 1
ATOM 833 O O . SER A 1 111 ? 11.530 -16.883 1.916 1.00 89.50 111 SER A O 1
ATOM 835 N N . VAL A 1 112 ? 10.604 -18.473 0.634 1.00 91.12 112 VAL A N 1
ATOM 836 C CA . VAL A 1 112 ? 9.506 -18.782 1.570 1.00 91.12 112 VAL A CA 1
ATOM 837 C C . VAL A 1 112 ? 10.024 -19.131 2.972 1.00 91.12 112 VAL A C 1
ATOM 839 O O . VAL A 1 112 ? 9.442 -18.684 3.961 1.00 91.12 112 VAL A O 1
ATOM 842 N N . ASP A 1 113 ? 11.122 -19.884 3.075 1.00 90.25 113 ASP A N 1
ATOM 843 C CA . ASP A 1 113 ? 11.660 -20.314 4.373 1.00 90.25 113 ASP A CA 1
ATOM 844 C C . ASP A 1 113 ? 12.250 -19.154 5.185 1.00 90.25 113 ASP A C 1
ATOM 846 O O . ASP A 1 113 ? 12.143 -19.137 6.413 1.00 90.25 113 ASP A O 1
ATOM 850 N N . GLU A 1 114 ? 12.827 -18.150 4.521 1.00 90.19 114 GLU A N 1
ATOM 851 C CA . GLU A 1 114 ? 13.423 -16.987 5.188 1.00 90.19 114 GLU A CA 1
ATOM 852 C C . GLU A 1 114 ? 12.386 -16.136 5.921 1.00 90.19 114 GLU A C 1
ATOM 854 O O . GLU A 1 114 ? 12.695 -15.590 6.981 1.00 90.19 114 GLU A O 1
ATOM 859 N N . TYR A 1 115 ? 11.141 -16.085 5.433 1.00 91.38 115 TYR A N 1
ATOM 860 C CA . TYR A 1 115 ? 10.060 -15.395 6.143 1.00 91.38 115 TYR A CA 1
ATOM 861 C C . TYR A 1 115 ? 9.762 -16.017 7.511 1.00 91.38 115 TYR A C 1
ATOM 863 O O . TYR A 1 115 ? 9.231 -15.332 8.390 1.00 91.38 115 TYR A O 1
ATOM 871 N N . GLN A 1 116 ? 10.084 -17.300 7.715 1.00 91.81 116 GLN A N 1
ATOM 872 C CA . GLN A 1 116 ? 9.817 -18.015 8.966 1.00 91.81 116 GLN A CA 1
ATOM 873 C C . GLN A 1 116 ? 8.350 -17.860 9.410 1.00 91.81 116 GLN A C 1
ATOM 875 O O . GLN A 1 116 ? 8.058 -17.639 10.589 1.00 91.81 116 GLN A O 1
ATOM 880 N N . ILE A 1 117 ? 7.408 -17.911 8.459 1.00 90.56 117 ILE A N 1
ATOM 881 C CA . ILE A 1 117 ? 5.977 -17.842 8.778 1.00 90.56 117 ILE A CA 1
ATOM 882 C C . ILE A 1 117 ? 5.619 -19.071 9.625 1.00 90.56 117 ILE A C 1
ATOM 884 O O . ILE A 1 117 ? 5.976 -20.190 9.239 1.00 90.56 117 ILE A O 1
ATOM 888 N N . PRO A 1 118 ? 4.902 -18.914 10.757 1.00 86.88 118 PRO A N 1
ATOM 889 C CA . PRO A 1 118 ? 4.519 -20.044 11.594 1.00 86.88 118 PRO A CA 1
ATOM 890 C C . PRO A 1 118 ? 3.851 -21.156 10.777 1.00 86.88 118 PRO A C 1
ATOM 892 O O . PRO A 1 118 ? 2.860 -20.916 10.086 1.00 86.88 118 PRO A O 1
ATOM 895 N N . THR A 1 119 ? 4.355 -22.391 10.881 1.00 81.06 119 THR A N 1
ATOM 896 C CA . THR A 1 119 ? 3.909 -23.526 10.048 1.00 81.06 119 THR A CA 1
ATOM 897 C C . THR A 1 119 ? 2.402 -23.761 10.135 1.00 81.06 119 THR A C 1
ATOM 899 O O . THR A 1 119 ? 1.781 -24.130 9.142 1.00 81.06 119 THR A O 1
ATOM 902 N N . GLY A 1 120 ? 1.797 -23.507 11.303 1.00 80.19 120 GLY A N 1
ATOM 903 C CA . GLY A 1 120 ? 0.347 -23.568 11.479 1.00 80.19 120 GLY A CA 1
ATOM 904 C C . GLY A 1 120 ? -0.397 -22.590 10.565 1.00 80.19 120 GLY A C 1
ATOM 905 O O . GLY A 1 120 ? -1.351 -22.991 9.907 1.00 80.19 120 GLY A O 1
ATOM 906 N N . VAL A 1 121 ? 0.075 -21.347 10.453 1.00 79.69 121 VAL A N 1
ATOM 907 C CA . VAL A 1 121 ? -0.510 -20.313 9.581 1.00 79.69 121 VAL A CA 1
ATOM 908 C C . VAL A 1 121 ? -0.272 -20.652 8.109 1.00 79.69 121 VAL A C 1
ATOM 910 O O . VAL A 1 121 ? -1.218 -20.651 7.325 1.00 79.69 121 VAL A O 1
ATOM 913 N N . LEU A 1 122 ? 0.956 -21.025 7.739 1.00 77.62 122 LEU A N 1
ATOM 914 C CA . LEU A 1 122 ? 1.307 -21.377 6.356 1.00 77.62 122 LEU A CA 1
ATOM 915 C C . LEU A 1 122 ? 0.618 -22.665 5.865 1.00 77.62 122 LEU A C 1
ATOM 917 O O . LEU A 1 122 ? 0.426 -22.854 4.676 1.00 77.62 122 LEU A O 1
ATOM 921 N N . SER A 1 123 ? 0.236 -23.578 6.761 1.00 69.06 123 SER A N 1
ATOM 922 C CA . SER A 1 123 ? -0.433 -24.829 6.361 1.00 69.06 123 SER A CA 1
ATOM 923 C C . SER A 1 123 ? -1.959 -24.746 6.394 1.00 69.06 123 SER A C 1
ATOM 925 O O . SER A 1 123 ? -2.618 -25.614 5.824 1.00 69.06 123 SER A O 1
ATOM 927 N N . SER A 1 124 ? -2.535 -23.765 7.100 1.00 81.19 124 SER A N 1
ATOM 928 C CA . SER A 1 124 ? -3.992 -23.683 7.307 1.00 81.19 124 SER A CA 1
ATOM 929 C C . SER A 1 124 ? -4.653 -22.403 6.801 1.00 81.19 124 SER A C 1
ATOM 931 O O . SER A 1 124 ? -5.857 -22.437 6.552 1.00 81.19 124 SER A O 1
ATOM 933 N N . SER A 1 125 ? -3.892 -21.321 6.610 1.00 86.75 125 SER A N 1
ATOM 934 C CA . SER A 1 125 ? -4.440 -19.991 6.307 1.00 86.75 125 SER A CA 1
ATOM 935 C C . SER A 1 125 ? -3.817 -19.319 5.084 1.00 86.75 125 SER A C 1
ATOM 937 O O . SER A 1 125 ? -4.539 -18.640 4.367 1.00 86.75 125 SER A O 1
ATOM 939 N N . ILE A 1 126 ? -2.513 -19.498 4.833 1.00 92.88 126 ILE A N 1
ATOM 940 C CA . ILE A 1 126 ? -1.817 -18.898 3.680 1.00 92.88 126 ILE A CA 1
ATOM 941 C C . ILE A 1 126 ? -1.386 -19.999 2.722 1.00 92.88 126 ILE A C 1
ATOM 943 O O . ILE A 1 126 ? -0.684 -20.913 3.132 1.00 92.88 126 ILE A O 1
ATOM 947 N N . GLN A 1 127 ? -1.741 -19.902 1.447 1.00 92.06 127 GLN A N 1
ATOM 948 C CA . GLN A 1 127 ? -1.265 -20.835 0.423 1.00 92.06 127 GLN A CA 1
ATOM 949 C C . GLN A 1 127 ? -0.061 -20.269 -0.343 1.00 92.06 127 GLN A C 1
ATOM 951 O O . GLN A 1 127 ? 0.245 -19.082 -0.265 1.00 92.06 127 GLN A O 1
ATOM 956 N N . ILE A 1 128 ? 0.643 -21.115 -1.092 1.00 93.69 128 ILE A N 1
ATOM 957 C CA . ILE A 1 128 ? 1.695 -20.681 -2.021 1.00 93.69 128 ILE A CA 1
ATOM 958 C C . ILE A 1 128 ? 1.145 -20.838 -3.435 1.00 93.69 128 ILE A C 1
ATOM 960 O O . ILE A 1 128 ? 0.632 -21.905 -3.770 1.00 93.69 128 ILE A O 1
ATOM 964 N N . ILE A 1 129 ? 1.262 -19.793 -4.252 1.00 94.62 129 ILE A N 1
ATOM 965 C CA . ILE A 1 129 ? 0.827 -19.793 -5.653 1.00 94.62 129 ILE A CA 1
ATOM 966 C C . ILE A 1 129 ? 1.918 -19.196 -6.538 1.00 94.62 129 ILE A C 1
ATOM 968 O O . ILE A 1 129 ? 2.606 -18.253 -6.141 1.00 94.62 129 ILE A O 1
ATOM 972 N N . ARG A 1 130 ? 2.112 -19.731 -7.741 1.00 94.12 130 ARG A N 1
ATOM 973 C CA . ARG A 1 130 ? 3.062 -19.157 -8.701 1.00 94.12 130 ARG A CA 1
ATOM 974 C C . ARG A 1 130 ? 2.435 -17.980 -9.435 1.00 94.12 130 ARG A C 1
ATOM 976 O O . ARG A 1 130 ? 1.230 -17.962 -9.684 1.00 94.12 130 ARG A O 1
ATOM 983 N N . ARG A 1 131 ? 3.249 -17.017 -9.880 1.00 93.06 131 ARG A N 1
ATOM 984 C CA . ARG A 1 131 ? 2.737 -15.885 -10.682 1.00 93.06 131 ARG A CA 1
ATOM 985 C C . ARG A 1 131 ? 2.056 -16.337 -11.973 1.00 93.06 131 ARG A C 1
ATOM 987 O O . ARG A 1 131 ? 1.057 -15.755 -12.376 1.00 93.06 131 ARG A O 1
ATOM 994 N N . ASN A 1 132 ? 2.571 -17.384 -12.619 1.00 92.75 132 ASN A N 1
ATOM 995 C CA . ASN A 1 132 ? 1.968 -17.942 -13.832 1.00 92.75 132 ASN A CA 1
ATOM 996 C C . ASN A 1 132 ? 0.672 -18.744 -13.577 1.00 92.75 132 ASN A C 1
ATOM 998 O O . ASN A 1 132 ? 0.053 -19.212 -14.529 1.00 92.75 132 ASN A O 1
ATOM 1002 N N . GLU A 1 133 ? 0.247 -18.888 -12.321 1.00 94.12 133 GLU A N 1
ATOM 1003 C CA . GLU A 1 133 ? -1.043 -19.467 -11.932 1.00 94.12 133 GLU A CA 1
ATOM 1004 C C . GLU A 1 133 ? -2.087 -18.389 -11.599 1.00 94.12 133 GLU A C 1
ATOM 1006 O O . GLU A 1 133 ? -3.233 -18.716 -11.291 1.00 94.12 133 GLU A O 1
ATOM 1011 N N . LEU A 1 134 ? -1.719 -17.109 -11.684 1.00 95.38 134 LEU A N 1
ATOM 1012 C CA . LEU A 1 134 ? -2.608 -15.967 -11.498 1.00 95.38 134 LEU A CA 1
ATOM 1013 C C . LEU A 1 134 ? -2.927 -15.349 -12.860 1.00 95.38 134 LEU A C 1
ATOM 1015 O O . LEU A 1 134 ? -2.025 -15.069 -13.645 1.00 95.38 134 LEU A O 1
ATOM 1019 N N . VAL A 1 135 ? -4.207 -15.125 -13.141 1.00 94.31 135 VAL A N 1
ATOM 1020 C CA . VAL A 1 135 ? -4.679 -14.397 -14.324 1.00 94.31 135 VAL A CA 1
ATOM 1021 C C . VAL A 1 135 ? -4.922 -12.949 -13.925 1.00 94.31 135 VAL A C 1
ATOM 1023 O O . VAL A 1 135 ? -5.661 -12.692 -12.975 1.00 94.31 135 VAL A O 1
ATOM 1026 N N . GLU A 1 136 ? -4.299 -12.016 -14.638 1.00 93.06 136 GLU A N 1
ATOM 1027 C CA . GLU A 1 136 ? -4.511 -10.579 -14.465 1.00 93.06 136 GLU A CA 1
ATOM 1028 C C . GLU A 1 136 ? -5.900 -10.206 -14.999 1.00 93.06 136 GLU A C 1
ATOM 1030 O O . GLU A 1 136 ? -6.251 -10.534 -16.133 1.00 93.06 136 GLU A O 1
ATOM 1035 N N . VAL A 1 137 ? -6.698 -9.546 -14.161 1.00 91.62 137 VAL A N 1
ATOM 1036 C CA . VAL A 1 137 ? -8.030 -9.033 -14.513 1.00 91.62 137 VAL A CA 1
ATOM 1037 C C . VAL A 1 137 ? -7.964 -7.534 -14.763 1.00 91.62 137 VAL A C 1
ATOM 1039 O O . VAL A 1 137 ? -8.526 -7.045 -15.739 1.00 91.62 137 VAL A O 1
ATOM 1042 N N . GLU A 1 138 ? -7.289 -6.804 -13.876 1.00 88.75 138 GLU A N 1
ATOM 1043 C CA . GLU A 1 138 ? -7.207 -5.346 -13.921 1.00 88.75 138 GLU A CA 1
ATOM 1044 C C . GLU A 1 138 ? -5.938 -4.860 -13.213 1.00 88.75 138 GLU A C 1
ATOM 1046 O O . GLU A 1 138 ? -5.488 -5.469 -12.245 1.00 88.75 138 GLU A O 1
ATOM 1051 N N . ARG A 1 139 ? -5.374 -3.741 -13.670 1.00 86.81 139 ARG A N 1
ATOM 1052 C CA . ARG A 1 139 ? -4.266 -3.042 -13.002 1.00 86.81 139 ARG A CA 1
ATOM 1053 C C . ARG A 1 139 ? -4.871 -1.946 -12.131 1.00 86.81 139 ARG A C 1
ATOM 1055 O O . ARG A 1 139 ? -5.401 -0.981 -12.674 1.00 86.81 139 ARG A O 1
ATOM 1062 N N . LEU A 1 140 ? -4.841 -2.112 -10.808 1.00 82.69 140 LEU A N 1
ATOM 1063 C CA . LEU A 1 140 ? -5.553 -1.217 -9.890 1.00 82.69 140 LEU A CA 1
ATOM 1064 C C . LEU A 1 140 ? -4.756 0.060 -9.624 1.00 82.69 140 LEU A C 1
ATOM 1066 O O . LEU A 1 140 ? -5.284 1.168 -9.690 1.00 82.69 140 LEU A O 1
ATOM 1070 N N . ASN A 1 141 ? -3.481 -0.103 -9.287 1.00 76.75 141 ASN A N 1
ATOM 1071 C CA . ASN A 1 141 ? -2.552 0.982 -9.012 1.00 76.75 141 ASN A CA 1
ATOM 1072 C C . ASN A 1 141 ? -1.111 0.467 -9.210 1.00 76.75 141 ASN A C 1
ATOM 1074 O O . ASN A 1 141 ? -0.913 -0.721 -9.487 1.00 76.75 141 ASN A O 1
ATOM 1078 N N . PRO A 1 142 ? -0.093 1.333 -9.110 1.00 76.06 142 PRO A N 1
ATOM 1079 C CA . PRO A 1 142 ? 1.296 0.898 -9.092 1.00 76.06 142 PRO A CA 1
ATOM 1080 C C . PRO A 1 142 ? 1.506 -0.271 -8.143 1.00 76.06 142 PRO A C 1
ATOM 1082 O O . PRO A 1 142 ? 1.174 -0.150 -6.969 1.00 76.06 142 PRO A O 1
ATOM 1085 N N . TYR A 1 143 ? 2.086 -1.369 -8.634 1.00 84.19 143 TYR A N 1
ATOM 1086 C CA . TYR A 1 143 ? 2.445 -2.520 -7.797 1.00 84.19 143 T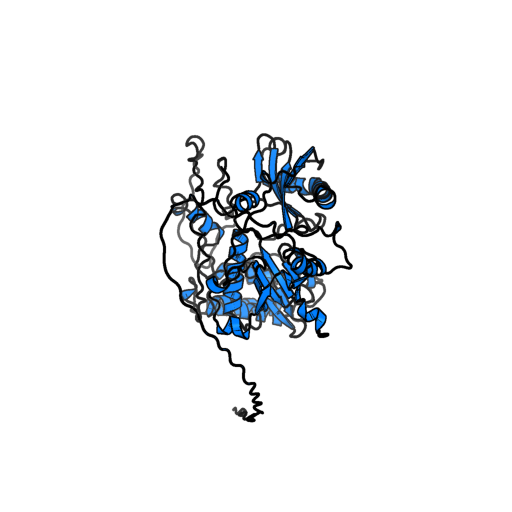YR A CA 1
ATOM 1087 C C . TYR A 1 143 ? 1.262 -3.330 -7.243 1.00 84.19 143 TYR A C 1
ATOM 1089 O O . TYR A 1 143 ? 1.489 -4.261 -6.470 1.00 84.19 143 TYR A O 1
ATOM 1097 N N . THR A 1 144 ? 0.023 -3.033 -7.663 1.00 89.38 144 THR A N 1
ATOM 1098 C CA . THR A 1 144 ? -1.174 -3.785 -7.265 1.00 89.38 144 THR A CA 1
ATOM 1099 C C . THR A 1 144 ? -2.067 -4.123 -8.454 1.00 89.38 144 THR A C 1
ATOM 1101 O O . THR A 1 144 ? -2.622 -3.239 -9.112 1.00 89.38 144 THR A O 1
ATOM 1104 N N . ASP A 1 145 ? -2.302 -5.417 -8.655 1.00 92.25 145 ASP A N 1
ATOM 1105 C CA . ASP A 1 145 ? -3.198 -5.934 -9.690 1.00 92.25 145 ASP A CA 1
ATOM 1106 C C . ASP A 1 145 ? -4.406 -6.638 -9.065 1.00 92.25 145 ASP A C 1
ATOM 1108 O O . ASP A 1 145 ? -4.292 -7.289 -8.027 1.00 92.25 145 ASP A O 1
ATOM 1112 N N . ILE A 1 146 ? -5.561 -6.583 -9.722 1.00 94.25 146 ILE A N 1
ATOM 1113 C CA . ILE A 1 146 ? -6.654 -7.519 -9.464 1.00 94.25 146 ILE A CA 1
ATOM 1114 C C . ILE A 1 146 ? -6.375 -8.778 -10.276 1.00 94.25 146 ILE A C 1
ATOM 1116 O O . ILE A 1 146 ? -6.238 -8.729 -11.500 1.00 94.25 146 ILE A O 1
ATOM 1120 N N . VAL A 1 147 ? -6.322 -9.916 -9.595 1.00 95.81 147 VAL A N 1
ATOM 1121 C CA . VAL A 1 147 ? -6.039 -11.218 -10.195 1.00 95.81 147 VAL A CA 1
ATOM 1122 C C . VAL A 1 147 ? -7.079 -12.254 -9.788 1.00 95.81 147 VAL A C 1
ATOM 1124 O O . VAL A 1 147 ? -7.783 -12.105 -8.788 1.00 95.81 147 VAL A O 1
ATOM 1127 N N . VAL A 1 148 ? -7.149 -13.337 -10.554 1.00 95.25 148 VAL A N 1
ATOM 1128 C CA . VAL A 1 148 ? -7.903 -14.546 -10.205 1.00 95.25 148 VAL A CA 1
ATOM 1129 C C . VAL A 1 148 ? -6.998 -15.771 -10.344 1.00 95.25 148 VAL A C 1
ATOM 1131 O O . VAL A 1 148 ? -6.241 -15.857 -11.316 1.00 95.25 148 VAL A O 1
ATOM 1134 N N . PRO A 1 149 ? -7.048 -16.749 -9.423 1.00 94.19 149 PRO A N 1
ATOM 1135 C CA . PRO A 1 149 ? -6.351 -18.014 -9.620 1.00 94.19 149 PRO A CA 1
ATOM 1136 C C . PRO A 1 149 ? -6.859 -18.725 -10.881 1.00 94.19 149 PRO A C 1
ATOM 1138 O O . PRO A 1 149 ? -8.066 -18.875 -11.089 1.00 94.19 149 PRO A O 1
ATOM 1141 N N . ALA A 1 150 ? -5.948 -19.216 -11.721 1.00 89.50 150 ALA A N 1
ATOM 1142 C CA . ALA A 1 150 ? -6.288 -19.877 -12.981 1.00 89.50 150 ALA A CA 1
ATOM 1143 C C . ALA A 1 150 ? -7.176 -21.118 -12.772 1.00 89.50 150 ALA A C 1
ATOM 1145 O O . ALA A 1 150 ? -8.040 -21.416 -13.599 1.00 89.50 150 ALA A O 1
ATOM 1146 N N . CYS A 1 151 ? -7.011 -21.818 -11.644 1.00 83.69 151 CYS A N 1
ATOM 1147 C CA . CYS A 1 151 ? -7.845 -22.959 -11.271 1.00 83.69 151 CYS A CA 1
ATOM 1148 C C . CYS A 1 151 ? -9.314 -22.562 -11.026 1.00 83.69 151 CYS A C 1
ATOM 1150 O O . CYS A 1 151 ? -10.217 -23.299 -11.438 1.00 83.69 151 CYS A O 1
ATOM 1152 N N . SER A 1 152 ? -9.570 -21.381 -10.453 1.00 81.56 152 SER A N 1
ATOM 1153 C CA . SER A 1 152 ? -10.917 -20.878 -10.152 1.00 81.56 152 SER A CA 1
ATOM 1154 C C . SER A 1 152 ? -11.757 -20.686 -11.418 1.00 81.56 152 SER A C 1
ATOM 1156 O O . SER A 1 152 ? -12.947 -20.995 -11.416 1.00 81.56 152 SER A O 1
ATOM 1158 N N . LEU A 1 153 ? -11.126 -20.314 -12.538 1.00 75.88 153 LEU A N 1
ATOM 1159 C CA . LEU A 1 153 ? -11.791 -20.141 -13.839 1.00 75.88 153 LEU A CA 1
ATOM 1160 C C . LEU A 1 153 ? -12.323 -21.448 -14.446 1.00 75.88 153 LEU A C 1
ATOM 1162 O O . LEU A 1 153 ? -13.182 -21.423 -15.324 1.00 75.88 153 LEU A O 1
ATOM 1166 N N . THR A 1 154 ? -11.803 -22.599 -14.015 1.00 69.75 154 THR A N 1
ATOM 1167 C CA . THR A 1 154 ? -12.197 -23.914 -14.555 1.00 69.75 154 THR A CA 1
ATOM 1168 C C . THR A 1 154 ? -13.246 -24.625 -13.704 1.00 69.75 154 THR A C 1
ATOM 1170 O O . THR A 1 154 ? -13.865 -25.583 -14.164 1.00 69.75 154 THR A O 1
ATOM 1173 N N . CYS A 1 155 ? -13.480 -24.153 -12.475 1.00 61.19 155 CYS A N 1
ATOM 1174 C CA . CYS A 1 155 ? -14.277 -24.869 -11.480 1.00 61.19 155 CYS A CA 1
ATOM 1175 C C . CYS A 1 155 ? -15.751 -24.434 -11.403 1.00 61.19 155 CYS A C 1
ATOM 1177 O O . CYS A 1 155 ? -16.487 -24.966 -10.575 1.00 61.19 155 CYS A O 1
ATOM 1179 N N . GLY A 1 156 ? -16.204 -23.487 -12.235 1.00 57.81 156 GLY A N 1
ATOM 1180 C CA . GLY A 1 156 ? -17.607 -23.038 -12.280 1.00 57.81 156 GLY A CA 1
ATOM 1181 C C . GLY A 1 156 ? -18.146 -22.431 -10.972 1.00 57.81 156 GLY A C 1
ATOM 1182 O O . GLY A 1 156 ? -19.353 -22.232 -10.848 1.00 57.81 156 GLY A O 1
ATOM 1183 N N . GLY A 1 157 ? -17.273 -22.177 -9.991 1.00 63.38 157 GLY A N 1
ATOM 1184 C CA . GLY A 1 157 ? -17.584 -21.457 -8.757 1.00 63.38 157 GLY A CA 1
ATOM 1185 C C . GLY A 1 157 ? -17.533 -19.942 -8.957 1.00 63.38 157 GLY A C 1
ATOM 1186 O O . GLY A 1 157 ? -17.197 -19.466 -10.041 1.00 63.38 157 GLY A O 1
ATOM 1187 N N . GLN A 1 158 ? -17.857 -19.174 -7.909 1.00 66.31 158 GLN A N 1
ATOM 1188 C CA . GLN A 1 158 ? -17.589 -17.734 -7.929 1.00 66.31 158 GLN A CA 1
ATOM 1189 C C . GLN A 1 158 ? -16.088 -17.496 -8.103 1.00 66.31 158 GLN A C 1
ATOM 1191 O O . GLN A 1 158 ? -15.273 -18.130 -7.434 1.00 66.31 158 GLN A O 1
ATOM 1196 N N . GLU A 1 159 ? -15.743 -16.584 -9.010 1.00 79.62 159 GLU A N 1
ATOM 1197 C CA . GLU A 1 159 ? -14.367 -16.155 -9.225 1.00 79.62 159 GLU A CA 1
ATOM 1198 C C . GLU A 1 159 ? -13.835 -15.503 -7.945 1.00 79.62 159 GLU A C 1
ATOM 1200 O O . GLU A 1 159 ? -14.290 -14.431 -7.541 1.00 79.62 159 GLU A O 1
ATOM 1205 N N . GLU A 1 160 ? -12.875 -16.160 -7.298 1.00 88.38 160 GLU A N 1
ATOM 1206 C CA . GLU A 1 160 ? -12.119 -15.567 -6.201 1.00 88.38 160 GLU A CA 1
ATOM 1207 C C . GLU A 1 160 ? -11.227 -14.461 -6.770 1.00 88.38 160 GLU A C 1
ATOM 1209 O O . GLU A 1 160 ? -10.185 -14.732 -7.370 1.00 88.38 160 GLU A O 1
ATOM 1214 N N . ARG A 1 161 ? -11.664 -13.210 -6.612 1.00 94.75 161 ARG A N 1
ATOM 1215 C CA . ARG A 1 161 ? -10.861 -12.037 -6.955 1.00 94.75 161 ARG A CA 1
ATOM 1216 C C . ARG A 1 161 ? -9.925 -11.704 -5.807 1.00 94.75 161 ARG A C 1
ATOM 1218 O O . ARG A 1 161 ? -10.339 -11.607 -4.650 1.00 94.75 161 ARG A O 1
ATOM 1225 N N . LEU A 1 162 ? -8.669 -11.484 -6.153 1.00 96.81 162 LEU A N 1
ATOM 1226 C CA . LEU A 1 162 ? -7.591 -11.187 -5.230 1.00 96.81 162 LEU A CA 1
ATOM 1227 C C . LEU A 1 162 ? -6.912 -9.883 -5.639 1.00 96.81 162 LEU A C 1
ATOM 1229 O O . LEU A 1 162 ? -6.800 -9.581 -6.822 1.00 96.81 162 LEU A O 1
ATOM 1233 N N . SER A 1 163 ? -6.434 -9.133 -4.655 1.00 96.25 163 SER A N 1
ATOM 1234 C CA . SER A 1 163 ? -5.493 -8.035 -4.852 1.00 96.25 163 SER A CA 1
ATOM 1235 C C . SER A 1 163 ? -4.079 -8.592 -4.720 1.00 96.25 163 SER A C 1
ATOM 1237 O O . SER A 1 163 ? -3.728 -9.085 -3.649 1.00 96.25 163 SER A O 1
ATOM 1239 N N . PHE A 1 164 ? -3.298 -8.583 -5.798 1.00 96.50 164 PHE A N 1
ATOM 1240 C CA . PHE A 1 164 ? -1.905 -9.019 -5.834 1.00 96.50 164 PHE A CA 1
ATOM 1241 C C . PHE A 1 164 ? -0.976 -7.819 -5.703 1.00 96.50 164 PHE A C 1
ATOM 1243 O O . PHE A 1 164 ? -0.898 -7.003 -6.618 1.00 96.50 164 PHE A O 1
ATOM 1250 N N . LYS A 1 165 ? -0.242 -7.758 -4.591 1.00 94.25 165 LYS A N 1
ATOM 1251 C CA . LYS A 1 165 ? 0.765 -6.734 -4.323 1.00 94.25 165 LYS A CA 1
ATOM 1252 C C . LYS A 1 165 ? 2.177 -7.283 -4.493 1.00 94.25 165 LYS A C 1
ATOM 1254 O O . LYS A 1 165 ? 2.494 -8.349 -3.957 1.00 94.25 165 LYS A O 1
ATOM 1259 N N . TYR A 1 166 ? 3.026 -6.562 -5.215 1.00 89.75 166 TYR A N 1
ATOM 1260 C CA . TYR A 1 166 ? 4.389 -6.980 -5.565 1.00 89.75 166 TYR A CA 1
ATOM 1261 C C . TYR A 1 166 ? 5.276 -5.777 -5.835 1.00 89.75 166 TYR A C 1
ATOM 1263 O O . TYR A 1 166 ? 4.802 -4.774 -6.333 1.00 89.75 166 TYR A O 1
ATOM 1271 N N . TYR A 1 167 ? 6.585 -5.879 -5.626 1.00 81.75 167 TYR A N 1
ATOM 1272 C CA . TYR A 1 167 ? 7.474 -4.750 -5.903 1.00 81.75 167 TYR A CA 1
ATOM 1273 C C . TYR A 1 167 ? 8.741 -5.171 -6.615 1.00 81.75 167 TYR A C 1
ATOM 1275 O O . TYR A 1 167 ? 9.204 -6.298 -6.471 1.00 81.75 167 TYR A O 1
ATOM 1283 N N . GLN A 1 168 ? 9.289 -4.249 -7.402 1.00 74.31 168 GLN A N 1
ATOM 1284 C CA . GLN A 1 168 ? 10.401 -4.500 -8.322 1.00 74.31 168 GLN A CA 1
ATOM 1285 C C . GLN A 1 168 ? 11.716 -3.877 -7.866 1.00 74.31 168 GLN A C 1
ATOM 1287 O O . GLN A 1 168 ? 12.739 -4.117 -8.500 1.00 74.31 168 GLN A O 1
ATOM 1292 N N . HIS A 1 169 ? 11.691 -3.091 -6.789 1.00 72.19 169 HIS A N 1
ATOM 1293 C CA . HIS A 1 169 ? 12.844 -2.398 -6.218 1.00 72.19 169 HIS A CA 1
ATOM 1294 C C . HIS A 1 169 ? 13.118 -2.908 -4.803 1.00 72.19 169 HIS A C 1
ATOM 1296 O O . HIS A 1 169 ? 12.180 -3.249 -4.078 1.00 72.19 169 HIS A O 1
ATOM 1302 N N . ARG A 1 170 ? 14.389 -2.958 -4.388 1.00 65.94 170 ARG A N 1
ATOM 1303 C CA . ARG A 1 170 ? 14.773 -3.538 -3.094 1.00 65.94 170 ARG A CA 1
ATOM 1304 C C . ARG A 1 170 ? 14.117 -2.830 -1.909 1.00 65.94 170 ARG A C 1
ATOM 1306 O O . ARG A 1 170 ? 13.701 -3.516 -0.975 1.00 65.94 170 ARG A O 1
ATOM 1313 N N . LEU A 1 171 ? 14.050 -1.498 -1.922 1.00 62.47 171 LEU A N 1
ATOM 1314 C CA . LEU A 1 171 ? 13.494 -0.744 -0.790 1.00 62.47 171 LEU A CA 1
ATOM 1315 C C . LEU A 1 171 ? 12.023 -1.085 -0.582 1.00 62.47 171 LEU A C 1
ATOM 1317 O O . LEU A 1 171 ? 11.544 -1.242 0.536 1.00 62.47 171 LEU A O 1
ATOM 1321 N N . GLU A 1 172 ? 11.325 -1.310 -1.684 1.00 72.06 172 GLU A N 1
ATOM 1322 C CA . GLU A 1 172 ? 9.939 -1.730 -1.669 1.00 72.06 172 GLU A CA 1
ATOM 1323 C C . GLU A 1 172 ? 9.767 -3.228 -1.332 1.00 72.06 172 GLU A C 1
ATOM 1325 O O . GLU A 1 172 ? 8.793 -3.619 -0.691 1.00 72.06 172 GLU A O 1
ATOM 1330 N N . ALA A 1 173 ? 10.737 -4.086 -1.670 1.00 76.44 173 ALA A N 1
ATOM 1331 C CA . ALA A 1 173 ? 10.726 -5.497 -1.266 1.00 76.44 173 ALA A CA 1
ATOM 1332 C C . ALA A 1 173 ? 10.814 -5.668 0.262 1.00 76.44 173 ALA A C 1
ATOM 1334 O O . ALA A 1 173 ? 10.185 -6.562 0.831 1.00 76.44 173 ALA A O 1
ATOM 1335 N N . GLN A 1 174 ? 11.528 -4.772 0.948 1.00 78.75 174 GLN A N 1
ATOM 1336 C CA . GLN A 1 174 ? 11.539 -4.735 2.408 1.00 78.75 174 GLN A CA 1
ATOM 1337 C C . GLN A 1 174 ? 10.175 -4.330 2.986 1.00 78.75 174 GLN A C 1
ATOM 1339 O O . GLN A 1 174 ? 9.737 -4.906 3.980 1.00 78.75 174 GLN A O 1
ATOM 1344 N N . LYS A 1 175 ? 9.450 -3.408 2.348 1.00 82.44 175 LYS A N 1
ATOM 1345 C CA . LYS A 1 175 ? 8.078 -3.066 2.757 1.00 82.44 175 LYS A CA 1
ATOM 1346 C C . LYS A 1 175 ? 7.132 -4.263 2.659 1.00 82.44 175 LYS A C 1
ATOM 1348 O O . LYS A 1 175 ? 6.405 -4.551 3.610 1.00 82.44 175 LYS A O 1
ATOM 1353 N N . VAL A 1 176 ? 7.215 -5.021 1.562 1.00 87.44 176 VAL A N 1
ATOM 1354 C CA . VAL A 1 176 ? 6.491 -6.298 1.408 1.00 87.44 176 VAL A CA 1
ATOM 1355 C C . VAL A 1 176 ? 6.846 -7.276 2.509 1.00 87.44 176 VAL A C 1
ATOM 1357 O O . VAL A 1 176 ? 5.951 -7.918 3.058 1.00 87.44 176 VAL A O 1
ATOM 1360 N N . TRP A 1 177 ? 8.133 -7.381 2.847 1.00 90.00 177 TRP A N 1
ATOM 1361 C CA . TRP A 1 177 ? 8.567 -8.247 3.929 1.00 90.00 177 TRP A CA 1
ATOM 1362 C C . TRP A 1 177 ? 7.821 -7.929 5.219 1.00 90.00 177 TRP A C 1
ATOM 1364 O O . TRP A 1 177 ? 7.186 -8.816 5.783 1.00 90.00 177 TRP A O 1
ATOM 1374 N N . ASN A 1 178 ? 7.812 -6.668 5.653 1.00 88.75 178 ASN A N 1
ATOM 1375 C CA . ASN A 1 178 ? 7.123 -6.294 6.891 1.00 88.75 178 ASN A CA 1
ATOM 1376 C C . ASN A 1 178 ? 5.619 -6.522 6.818 1.00 88.75 178 ASN A C 1
ATOM 1378 O O . ASN A 1 178 ? 5.059 -7.082 7.760 1.00 88.75 178 ASN A O 1
ATOM 1382 N N . ALA A 1 179 ? 4.982 -6.160 5.702 1.00 93.75 179 ALA A N 1
ATOM 1383 C CA . ALA A 1 179 ? 3.557 -6.394 5.509 1.00 93.75 179 ALA A CA 1
ATOM 1384 C C . ALA A 1 179 ? 3.222 -7.887 5.668 1.00 93.75 179 ALA A C 1
ATOM 1386 O O . ALA A 1 179 ? 2.338 -8.245 6.448 1.00 93.75 179 ALA A O 1
ATOM 1387 N N . ILE A 1 180 ? 3.986 -8.777 5.022 1.00 95.44 180 ILE A N 1
ATOM 1388 C CA . ILE A 1 180 ? 3.810 -10.228 5.156 1.00 95.44 180 ILE A CA 1
ATOM 1389 C C . ILE A 1 180 ? 4.049 -10.682 6.597 1.00 95.44 180 ILE A C 1
ATOM 1391 O O . ILE A 1 180 ? 3.242 -11.444 7.135 1.00 95.44 180 ILE A O 1
ATOM 1395 N N . GLN A 1 181 ? 5.118 -10.221 7.251 1.00 94.38 181 GLN A N 1
ATOM 1396 C CA . GLN A 1 181 ? 5.435 -10.632 8.621 1.00 94.38 181 GLN A CA 1
ATOM 1397 C C . GLN A 1 181 ? 4.347 -10.218 9.620 1.00 94.38 181 GLN A C 1
ATOM 1399 O O . GLN A 1 181 ? 3.940 -11.036 10.451 1.00 94.38 181 GLN A O 1
ATOM 1404 N N . ILE A 1 182 ? 3.851 -8.983 9.517 1.00 95.00 182 ILE A N 1
ATOM 1405 C CA . ILE A 1 182 ? 2.846 -8.416 10.421 1.00 95.00 182 ILE A CA 1
ATOM 1406 C C . ILE A 1 182 ? 1.477 -9.036 10.154 1.00 95.00 182 ILE A C 1
ATOM 1408 O O . ILE A 1 182 ? 0.843 -9.549 11.080 1.00 95.00 182 ILE A O 1
ATOM 1412 N N . ILE A 1 183 ? 1.019 -9.058 8.899 1.00 96.38 183 ILE A N 1
ATOM 1413 C CA . ILE A 1 183 ? -0.306 -9.601 8.581 1.00 96.38 183 ILE A CA 1
ATOM 1414 C C . ILE A 1 183 ? -0.337 -11.098 8.912 1.00 96.38 183 ILE A C 1
ATOM 1416 O O . ILE A 1 183 ? -1.248 -11.550 9.599 1.00 96.38 183 ILE A O 1
ATOM 1420 N N . SER A 1 184 ? 0.688 -11.874 8.539 1.00 94.88 184 SER A N 1
ATOM 1421 C CA . SER A 1 184 ? 0.687 -13.323 8.795 1.00 94.88 184 SER A CA 1
ATOM 1422 C C . SER A 1 184 ? 0.602 -13.694 10.282 1.00 94.88 184 SER A C 1
ATOM 1424 O O . SER A 1 184 ? -0.027 -14.695 10.624 1.00 94.88 184 SER A O 1
ATOM 1426 N N . ARG A 1 185 ? 1.191 -12.887 11.174 1.00 93.81 185 ARG A N 1
ATOM 1427 C CA . ARG A 1 185 ? 1.212 -13.139 12.628 1.00 93.81 185 ARG A CA 1
ATOM 1428 C C . ARG A 1 185 ? 0.047 -12.519 13.388 1.00 93.81 185 ARG A C 1
ATOM 1430 O O . ARG A 1 185 ? -0.171 -12.880 14.538 1.00 93.81 185 ARG A O 1
ATOM 1437 N N . THR A 1 186 ? -0.709 -11.627 12.758 1.00 93.12 186 THR A N 1
ATOM 1438 C CA . THR A 1 186 ? -1.947 -11.080 13.334 1.00 93.12 186 THR A CA 1
ATOM 1439 C C . THR A 1 186 ? -3.180 -11.882 12.919 1.00 93.12 186 THR A C 1
ATOM 1441 O O . THR A 1 186 ? -4.267 -11.654 13.442 1.00 93.12 186 THR A O 1
ATOM 1444 N N . MET A 1 187 ? -3.040 -12.857 12.015 1.00 88.31 187 MET A N 1
ATOM 1445 C CA . MET A 1 187 ? -4.164 -13.661 11.542 1.00 88.31 187 MET A CA 1
ATOM 1446 C C . MET A 1 187 ? -4.608 -14.763 12.524 1.00 88.31 187 MET A C 1
ATOM 1448 O O . MET A 1 187 ? -3.768 -15.471 13.083 1.00 88.31 187 MET A O 1
ATOM 1452 N N . PRO A 1 188 ? -5.930 -15.013 12.640 1.00 90.56 188 PRO A N 1
ATOM 1453 C CA . PRO A 1 188 ? -7.022 -14.241 12.042 1.00 90.56 188 PRO A CA 1
ATOM 1454 C C . PRO A 1 188 ? -7.330 -12.968 12.849 1.00 90.56 188 PRO A C 1
ATOM 1456 O O . PRO A 1 188 ? -7.533 -13.032 14.061 1.00 90.56 188 PRO A O 1
ATOM 1459 N N . HIS A 1 189 ? -7.463 -11.830 12.164 1.00 94.38 189 HIS A N 1
ATOM 1460 C CA . HIS A 1 189 ? -7.926 -10.574 12.754 1.00 94.38 189 HIS A CA 1
ATOM 1461 C C . HIS A 1 189 ? -9.179 -10.079 12.026 1.00 94.38 189 HIS A C 1
ATOM 1463 O O . HIS A 1 189 ? -9.232 -10.094 10.801 1.00 94.38 189 HIS A O 1
ATOM 1469 N N . ALA A 1 190 ? -10.195 -9.624 12.763 1.00 94.94 190 ALA A N 1
ATOM 1470 C CA . ALA A 1 190 ? -11.497 -9.273 12.182 1.00 94.94 190 ALA A CA 1
ATOM 1471 C C . ALA A 1 190 ? -11.490 -7.984 11.336 1.00 94.94 190 ALA A C 1
ATOM 1473 O O . ALA A 1 190 ? -12.404 -7.768 10.545 1.00 94.94 190 ALA A O 1
ATOM 1474 N N . HIS A 1 191 ? -10.484 -7.128 11.534 1.00 97.94 191 HIS A N 1
ATOM 1475 C CA . HIS A 1 191 ? -10.378 -5.796 10.922 1.00 97.94 191 HIS A CA 1
ATOM 1476 C C . HIS A 1 191 ? -9.064 -5.568 10.162 1.00 97.94 191 HIS A C 1
ATOM 1478 O O . HIS A 1 191 ? -8.718 -4.429 9.875 1.00 97.94 191 HIS A O 1
ATOM 1484 N N . ILE A 1 192 ? -8.313 -6.631 9.859 1.00 97.50 192 ILE A N 1
ATOM 1485 C CA . ILE A 1 192 ? -7.129 -6.576 8.983 1.00 97.50 192 ILE A CA 1
ATOM 1486 C C . ILE A 1 192 ? -7.406 -7.519 7.819 1.00 97.50 192 ILE A C 1
ATOM 1488 O O . ILE A 1 192 ? -7.803 -8.662 8.047 1.00 97.50 192 ILE A O 1
ATOM 1492 N N . ASN A 1 193 ? -7.223 -7.050 6.586 1.00 96.56 193 ASN A N 1
ATOM 1493 C CA . ASN A 1 193 ? -7.439 -7.896 5.414 1.00 96.56 193 ASN A CA 1
ATOM 1494 C C . ASN A 1 193 ? -6.371 -9.015 5.376 1.00 96.56 193 ASN A C 1
ATOM 1496 O O . ASN A 1 193 ? -5.176 -8.701 5.348 1.00 96.56 193 ASN A O 1
ATOM 1500 N N . PRO A 1 194 ? -6.744 -10.308 5.419 1.00 95.69 194 PRO A N 1
ATOM 1501 C CA . PRO A 1 194 ? -5.772 -11.391 5.538 1.00 95.69 194 PRO A CA 1
ATOM 1502 C C . PRO A 1 194 ? -4.982 -11.614 4.245 1.00 95.69 194 PRO A C 1
ATOM 1504 O O . PRO A 1 194 ? -5.427 -11.260 3.154 1.00 95.69 194 PRO A O 1
ATOM 1507 N N . ILE A 1 195 ? -3.823 -12.262 4.369 1.00 96.44 195 ILE A N 1
ATOM 1508 C CA . ILE A 1 195 ? -3.089 -12.799 3.218 1.00 96.44 195 ILE A CA 1
ATOM 1509 C C . ILE A 1 195 ? -3.738 -14.118 2.803 1.00 96.44 195 ILE A C 1
ATOM 1511 O O . ILE A 1 195 ? -3.838 -15.033 3.619 1.00 96.44 195 ILE A O 1
ATOM 1515 N N . SER A 1 196 ? -4.119 -14.228 1.530 1.00 95.19 196 SER A N 1
ATOM 1516 C CA . SER A 1 196 ? -4.597 -15.482 0.936 1.00 95.19 196 SER A CA 1
ATOM 1517 C C . SER A 1 196 ? -3.433 -16.341 0.443 1.00 95.19 196 SER A C 1
ATOM 1519 O O . SER A 1 196 ? -3.365 -17.535 0.738 1.00 95.19 196 SER A O 1
ATOM 1521 N N . HIS A 1 197 ? -2.488 -15.732 -0.286 1.00 95.94 197 HIS A N 1
ATOM 1522 C CA . HIS A 1 197 ? -1.357 -16.451 -0.872 1.00 95.94 197 HIS A CA 1
ATOM 1523 C C . HIS A 1 197 ? -0.047 -15.673 -0.770 1.00 95.94 197 HIS A C 1
ATOM 1525 O O . HIS A 1 197 ? -0.029 -14.465 -1.011 1.00 95.94 197 HIS A O 1
ATOM 1531 N N . LEU A 1 198 ? 1.056 -16.383 -0.528 1.00 96.38 198 LEU A N 1
ATOM 1532 C CA . LEU A 1 198 ? 2.382 -15.935 -0.947 1.00 96.38 198 LEU A CA 1
ATOM 1533 C C . LEU A 1 198 ? 2.541 -16.229 -2.434 1.00 96.38 198 LEU A C 1
ATOM 1535 O O . LEU A 1 198 ? 2.320 -17.361 -2.873 1.00 96.38 198 LEU A O 1
ATOM 1539 N N . VAL A 1 199 ? 2.936 -15.217 -3.199 1.00 95.81 199 VAL A N 1
ATOM 1540 C CA . VAL A 1 199 ? 3.162 -15.372 -4.633 1.00 95.81 199 VAL A CA 1
ATOM 1541 C C . VAL A 1 199 ? 4.642 -15.601 -4.873 1.00 95.81 199 VAL A C 1
ATOM 1543 O O . VAL A 1 199 ? 5.473 -14.815 -4.416 1.00 95.81 199 VAL A O 1
ATOM 1546 N N . VAL A 1 200 ? 4.977 -16.672 -5.586 1.00 93.81 200 VAL A N 1
ATOM 1547 C CA . VAL A 1 200 ? 6.366 -17.066 -5.836 1.00 93.81 200 VAL A CA 1
ATOM 1548 C C . VAL A 1 200 ? 6.732 -17.026 -7.314 1.00 93.81 200 VAL A C 1
ATOM 1550 O O . VAL A 1 200 ? 5.876 -17.184 -8.190 1.00 93.81 200 VAL A O 1
ATOM 1553 N N . ASP A 1 201 ? 8.018 -16.810 -7.577 1.00 88.00 201 ASP A N 1
ATOM 1554 C CA . ASP A 1 201 ? 8.590 -16.862 -8.920 1.00 88.00 201 ASP A CA 1
ATOM 1555 C C . ASP A 1 201 ? 8.618 -18.302 -9.448 1.00 88.00 201 ASP A C 1
ATOM 1557 O O . ASP A 1 201 ? 9.220 -19.202 -8.864 1.00 88.00 201 ASP A O 1
ATOM 1561 N N . GLU A 1 202 ? 7.967 -18.513 -10.585 1.00 86.31 202 GLU A N 1
ATOM 1562 C CA . GLU A 1 202 ? 7.927 -19.779 -11.304 1.00 86.31 202 GLU A CA 1
ATOM 1563 C C . GLU A 1 202 ? 9.263 -20.166 -11.952 1.00 86.31 202 GLU A C 1
ATOM 1565 O O . GLU A 1 202 ? 9.463 -21.339 -12.267 1.00 86.31 202 GLU A O 1
ATOM 1570 N N . THR A 1 203 ? 10.154 -19.197 -12.181 1.00 81.31 203 THR A N 1
ATOM 1571 C CA . THR A 1 203 ? 11.453 -19.421 -12.830 1.00 81.31 203 THR A CA 1
ATOM 1572 C C . THR A 1 203 ? 12.545 -19.826 -11.850 1.00 81.31 203 THR A C 1
ATOM 1574 O O . THR A 1 203 ? 13.603 -20.281 -12.279 1.00 81.31 203 THR A O 1
ATOM 1577 N N . ASP A 1 204 ? 12.286 -19.709 -10.547 1.00 78.50 204 ASP A N 1
ATOM 1578 C CA . ASP A 1 204 ? 13.231 -20.076 -9.507 1.00 78.50 204 ASP A CA 1
ATOM 1579 C C . ASP A 1 204 ? 13.253 -21.602 -9.301 1.00 78.50 204 ASP A C 1
ATOM 1581 O O . ASP A 1 204 ? 12.284 -22.168 -8.789 1.00 78.50 204 ASP A O 1
ATOM 1585 N N . PRO A 1 205 ? 14.341 -22.308 -9.670 1.00 73.62 205 PRO A N 1
ATOM 1586 C CA . PRO A 1 205 ? 14.414 -23.760 -9.527 1.00 73.62 205 PRO A CA 1
ATOM 1587 C C . PRO A 1 205 ? 14.707 -24.197 -8.081 1.00 73.62 205 PRO A C 1
ATOM 1589 O O . PRO A 1 205 ? 14.836 -25.395 -7.817 1.00 73.62 205 PRO A O 1
ATOM 1592 N N . SER A 1 206 ? 14.876 -23.241 -7.158 1.00 76.75 206 SER A N 1
ATOM 1593 C CA . SER A 1 206 ? 15.184 -23.489 -5.751 1.00 76.75 206 SER A CA 1
ATOM 1594 C C . SER A 1 206 ? 14.110 -24.355 -5.071 1.00 76.75 206 SER A C 1
ATOM 1596 O O . SER A 1 206 ? 12.917 -24.168 -5.315 1.00 76.75 206 SER A O 1
ATOM 1598 N N . PRO A 1 207 ? 14.497 -25.272 -4.159 1.00 80.19 207 PRO A N 1
ATOM 1599 C CA . PRO A 1 207 ? 13.538 -26.006 -3.330 1.00 80.19 207 PRO A CA 1
ATOM 1600 C C . PRO A 1 207 ? 12.715 -25.086 -2.414 1.00 80.19 207 PRO A C 1
ATOM 1602 O O . PRO A 1 207 ? 11.620 -25.467 -2.008 1.00 80.19 207 PRO A O 1
ATOM 1605 N N . SER A 1 208 ? 13.235 -23.892 -2.112 1.00 84.50 208 SER A N 1
ATOM 1606 C CA . SER A 1 208 ? 12.531 -22.825 -1.404 1.00 84.50 208 SER A CA 1
ATOM 1607 C C . SER A 1 208 ? 12.352 -21.651 -2.367 1.00 84.50 208 SER A C 1
ATOM 1609 O O . SER A 1 208 ? 13.306 -20.894 -2.583 1.00 84.50 208 SER A O 1
ATOM 1611 N N . PRO A 1 209 ? 11.192 -21.545 -3.037 1.00 89.19 209 PRO A N 1
ATOM 1612 C CA . PRO A 1 209 ? 11.005 -20.563 -4.092 1.00 89.19 209 PRO A CA 1
ATOM 1613 C C . PRO A 1 209 ? 10.940 -19.147 -3.509 1.00 89.19 209 PRO A C 1
ATOM 1615 O O . PRO A 1 209 ? 10.448 -18.929 -2.398 1.00 89.19 209 PRO A O 1
ATOM 1618 N N . ARG A 1 210 ? 11.442 -18.175 -4.269 1.00 89.75 210 ARG A N 1
ATOM 1619 C CA . ARG A 1 210 ? 11.440 -16.756 -3.897 1.00 89.75 210 ARG A CA 1
ATOM 1620 C C . ARG A 1 210 ? 10.046 -16.131 -3.942 1.00 89.75 210 ARG A C 1
ATOM 1622 O O . ARG A 1 210 ? 9.325 -16.279 -4.928 1.00 89.75 210 ARG A O 1
ATOM 1629 N N . VAL A 1 211 ? 9.692 -15.403 -2.883 1.00 91.81 211 VAL A N 1
ATOM 1630 C CA . VAL A 1 211 ? 8.420 -14.688 -2.718 1.00 91.81 211 VAL A CA 1
ATOM 1631 C C . VAL A 1 211 ? 8.524 -13.310 -3.356 1.00 91.81 211 VAL A C 1
ATOM 1633 O O . VAL A 1 211 ? 9.276 -12.451 -2.905 1.00 91.81 211 VAL A O 1
ATOM 1636 N N . VAL A 1 212 ? 7.728 -13.088 -4.392 1.00 91.50 212 VAL A N 1
ATOM 1637 C CA . VAL A 1 212 ? 7.724 -11.851 -5.188 1.00 91.50 212 VAL A CA 1
ATOM 1638 C C . VAL A 1 212 ? 6.683 -10.839 -4.708 1.00 91.50 212 VAL A C 1
ATOM 1640 O O . VAL A 1 212 ? 6.688 -9.683 -5.128 1.00 91.50 212 VAL A O 1
ATOM 1643 N N . GLY A 1 213 ? 5.769 -11.289 -3.851 1.00 94.75 213 GLY A N 1
ATOM 1644 C CA . GLY A 1 213 ? 4.625 -10.529 -3.386 1.00 94.75 213 GLY A CA 1
ATOM 1645 C C . GLY A 1 213 ? 3.614 -11.418 -2.669 1.00 94.75 213 GLY A C 1
ATOM 1646 O O . GLY A 1 213 ? 3.880 -12.583 -2.362 1.00 94.75 213 GLY A O 1
ATOM 1647 N N . TYR A 1 214 ? 2.434 -10.872 -2.414 1.00 97.06 214 TYR A N 1
ATOM 1648 C CA . TYR A 1 214 ? 1.357 -11.570 -1.722 1.00 97.06 214 TYR A CA 1
ATOM 1649 C C . TYR A 1 214 ? -0.005 -11.160 -2.273 1.00 97.06 214 TYR A C 1
ATOM 1651 O O . TYR A 1 214 ? -0.152 -10.112 -2.900 1.00 97.06 214 TYR A O 1
ATOM 1659 N N . THR A 1 215 ? -1.010 -12.000 -2.041 1.00 97.75 215 THR A N 1
ATOM 1660 C CA . THR A 1 215 ? -2.400 -11.680 -2.369 1.00 97.75 215 THR A CA 1
ATOM 1661 C C . THR A 1 215 ? -3.246 -11.504 -1.121 1.00 97.75 215 THR A C 1
ATOM 1663 O O . THR A 1 215 ? -3.029 -12.182 -0.116 1.00 97.75 215 THR A O 1
ATOM 1666 N N . GLN A 1 216 ? -4.250 -10.641 -1.212 1.00 96.81 216 GLN A N 1
ATOM 1667 C CA . GLN A 1 216 ? -5.330 -10.509 -0.234 1.00 96.81 216 GLN A CA 1
ATOM 1668 C C . GLN A 1 216 ? -6.681 -10.638 -0.949 1.00 96.81 216 GLN A C 1
ATOM 1670 O O . GLN A 1 216 ? -6.747 -10.366 -2.152 1.00 96.81 216 GLN A O 1
ATOM 1675 N N . PRO A 1 217 ? -7.772 -11.000 -0.253 1.00 95.56 217 PRO A N 1
ATOM 1676 C CA . PRO A 1 217 ? -9.109 -10.923 -0.828 1.00 95.56 217 PRO A CA 1
ATOM 1677 C C . PRO A 1 217 ? -9.382 -9.523 -1.388 1.00 95.56 217 PRO A C 1
ATOM 1679 O O . PRO A 1 217 ? -9.154 -8.515 -0.708 1.00 95.56 217 PRO A O 1
ATOM 1682 N N . PHE A 1 218 ? -9.858 -9.453 -2.632 1.00 95.94 218 PHE A N 1
ATOM 1683 C CA . PHE A 1 218 ? -10.307 -8.190 -3.206 1.00 95.94 218 PHE A CA 1
ATOM 1684 C C . PHE A 1 218 ? -11.653 -7.809 -2.586 1.00 95.94 218 PHE A C 1
ATOM 1686 O O . PHE A 1 218 ? -12.636 -8.539 -2.720 1.00 95.94 218 PHE A O 1
ATOM 1693 N N . VAL A 1 219 ? -11.701 -6.655 -1.920 1.00 94.56 219 VAL A N 1
ATOM 1694 C CA . VAL A 1 219 ? -12.926 -6.134 -1.306 1.00 94.56 219 VAL A CA 1
ATOM 1695 C C . VAL A 1 219 ? -13.571 -5.146 -2.282 1.00 94.56 219 VAL A C 1
ATOM 1697 O O . VAL A 1 219 ? -13.003 -4.081 -2.530 1.00 94.56 219 VAL A O 1
ATOM 1700 N N . PRO A 1 220 ? -14.738 -5.468 -2.869 1.00 91.62 220 PRO A N 1
ATOM 1701 C CA . PRO A 1 220 ? -15.374 -4.581 -3.828 1.00 91.62 220 PRO A CA 1
ATOM 1702 C C . PRO A 1 220 ? -16.027 -3.384 -3.130 1.00 91.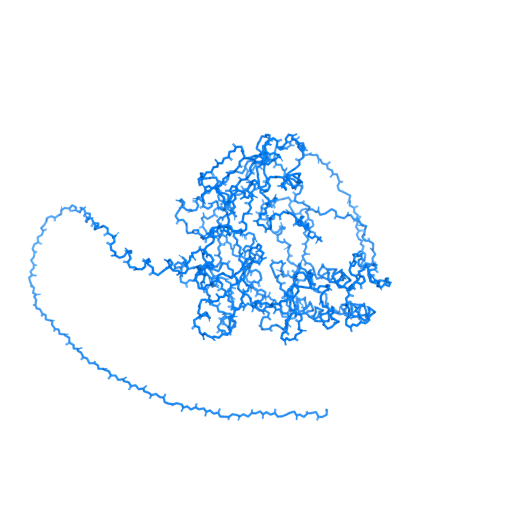62 220 PRO A C 1
ATOM 1704 O O . PRO A 1 220 ? -16.399 -3.439 -1.959 1.00 91.62 220 PRO A O 1
ATOM 1707 N N . GLY A 1 221 ? -16.231 -2.311 -3.894 1.00 88.62 221 GLY A N 1
ATOM 1708 C CA . GLY A 1 221 ? -16.921 -1.105 -3.434 1.00 88.62 221 GLY A CA 1
ATOM 1709 C C . GLY A 1 221 ? -16.010 0.089 -3.170 1.00 88.62 221 GLY A C 1
ATOM 1710 O O . GLY A 1 221 ? -16.541 1.147 -2.861 1.00 88.62 221 GLY A O 1
ATOM 1711 N N . GLY A 1 222 ? -14.694 -0.050 -3.326 1.00 90.81 222 GLY A N 1
ATOM 1712 C CA . GLY A 1 222 ? -13.744 1.052 -3.166 1.00 90.81 222 GLY A CA 1
ATOM 1713 C C . GLY A 1 222 ? -13.415 1.378 -1.709 1.00 90.81 222 GLY A C 1
ATOM 1714 O O . GLY A 1 222 ? -14.057 0.890 -0.771 1.00 90.81 222 GLY A O 1
ATOM 1715 N N . ASP A 1 223 ? -12.382 2.194 -1.541 1.00 93.81 223 ASP A N 1
ATOM 1716 C CA . ASP A 1 223 ? -11.900 2.649 -0.239 1.00 93.81 223 ASP A CA 1
ATOM 1717 C C . ASP A 1 223 ? -12.764 3.774 0.361 1.00 93.81 223 ASP A C 1
ATOM 1719 O O . ASP A 1 223 ? -13.710 4.282 -0.259 1.00 93.81 223 ASP A O 1
ATOM 1723 N N . LEU A 1 224 ? -12.472 4.168 1.604 1.00 93.31 224 LEU A N 1
ATOM 1724 C CA . LEU A 1 224 ? -13.239 5.220 2.268 1.00 93.31 224 LEU A CA 1
ATOM 1725 C C . LEU A 1 224 ? -13.116 6.582 1.581 1.00 93.31 224 LEU A C 1
ATOM 1727 O O . LEU A 1 224 ? -14.088 7.323 1.648 1.00 93.31 224 LEU A O 1
ATOM 1731 N N . LEU A 1 225 ? -12.005 6.917 0.906 1.00 90.56 225 LEU A N 1
ATOM 1732 C CA . LEU A 1 225 ? -11.874 8.184 0.168 1.00 90.56 225 LEU A CA 1
ATOM 1733 C C . LEU A 1 225 ? -12.835 8.224 -1.018 1.00 90.56 225 LEU A C 1
ATOM 1735 O O . LEU A 1 225 ? -13.568 9.193 -1.195 1.00 90.56 225 LEU A O 1
ATOM 1739 N N . GLN A 1 226 ? -12.834 7.158 -1.818 1.00 90.12 226 GLN A N 1
ATOM 1740 C CA . GLN A 1 226 ? -13.659 7.038 -3.021 1.00 90.12 226 GLN A CA 1
ATOM 1741 C C . GLN A 1 226 ? -15.154 7.022 -2.699 1.00 90.12 226 GLN A C 1
ATOM 1743 O O . GLN A 1 226 ? -15.987 7.346 -3.544 1.00 90.12 226 GLN A O 1
ATOM 1748 N N . THR A 1 227 ? -15.504 6.625 -1.477 1.00 91.44 227 THR A N 1
ATOM 1749 C CA . THR A 1 227 ? -16.889 6.356 -1.101 1.00 91.44 227 THR A CA 1
ATOM 1750 C C . THR A 1 227 ? -17.494 7.402 -0.175 1.00 91.44 227 THR A C 1
ATOM 1752 O O . THR A 1 227 ? -18.694 7.325 0.081 1.00 91.44 227 THR A O 1
ATOM 1755 N N . MET A 1 228 ? -16.725 8.415 0.249 1.00 86.62 228 MET A N 1
ATOM 1756 C CA . MET A 1 228 ? -17.192 9.474 1.161 1.00 86.62 228 MET A CA 1
ATOM 1757 C C . MET A 1 228 ? -18.492 10.147 0.702 1.00 86.62 228 MET A C 1
ATOM 1759 O O . MET A 1 228 ? -19.329 10.475 1.536 1.00 86.62 228 MET A O 1
ATOM 1763 N N . ASP A 1 229 ? -18.664 10.330 -0.611 1.00 87.06 229 ASP A N 1
ATOM 1764 C CA . ASP A 1 229 ? -19.826 11.019 -1.190 1.00 87.06 229 ASP A CA 1
ATOM 1765 C C . ASP A 1 229 ? -20.947 10.055 -1.637 1.00 87.06 229 ASP A C 1
ATOM 1767 O O . ASP A 1 229 ? -21.984 10.495 -2.128 1.00 87.06 229 ASP A O 1
ATOM 1771 N N . SER A 1 230 ? -20.752 8.735 -1.514 1.00 88.81 230 SER A N 1
ATOM 1772 C CA . SER A 1 230 ? -21.702 7.717 -2.006 1.00 88.81 230 SER A CA 1
ATOM 1773 C C . SER A 1 230 ? -22.255 6.786 -0.929 1.00 88.81 230 SER A C 1
ATOM 1775 O O . SER A 1 230 ? -23.194 6.034 -1.199 1.00 88.81 230 SER A O 1
ATOM 1777 N N . ARG A 1 231 ? -21.699 6.810 0.288 1.00 93.06 231 ARG A N 1
ATOM 1778 C CA . ARG A 1 231 ? -22.229 6.065 1.434 1.00 93.06 231 ARG A CA 1
ATOM 1779 C C . ARG A 1 231 ? -22.085 6.864 2.730 1.00 93.06 231 ARG A C 1
ATOM 1781 O O . ARG A 1 231 ? -21.071 7.538 2.908 1.00 93.06 231 ARG A O 1
ATOM 1788 N N . PRO A 1 232 ? -23.019 6.710 3.683 1.00 96.19 232 PRO A N 1
ATOM 1789 C CA . PRO A 1 232 ? -22.841 7.264 5.015 1.00 96.19 232 PRO A CA 1
ATOM 1790 C C . PRO A 1 232 ? -21.606 6.680 5.708 1.00 96.19 232 PRO A C 1
ATOM 1792 O O . PRO A 1 232 ? -21.446 5.455 5.774 1.00 96.19 232 PRO A O 1
ATOM 1795 N N . LEU A 1 233 ? -20.762 7.544 6.274 1.00 97.50 233 LEU A N 1
ATOM 1796 C CA . LEU A 1 233 ? -19.702 7.131 7.190 1.00 97.50 233 LEU A CA 1
ATOM 1797 C C . LEU A 1 233 ? -20.340 6.618 8.480 1.00 97.50 233 LEU A C 1
ATOM 1799 O O . LEU A 1 233 ? -21.103 7.340 9.121 1.00 97.50 233 LEU A O 1
ATOM 1803 N N . LYS A 1 234 ? -19.989 5.402 8.906 1.00 98.25 234 LYS A N 1
ATOM 1804 C CA . LYS A 1 234 ? -20.569 4.810 10.117 1.00 98.25 234 LYS A CA 1
ATOM 1805 C C . LYS A 1 234 ? -19.719 5.022 11.361 1.00 98.25 234 LYS A C 1
ATOM 1807 O O . LYS A 1 234 ? -18.522 4.728 11.355 1.00 98.25 234 LYS A O 1
ATOM 1812 N N . LEU A 1 235 ? -20.341 5.410 12.476 1.00 98.69 235 LEU A N 1
ATOM 1813 C CA . LEU A 1 235 ? -19.684 5.477 13.790 1.00 98.69 235 LEU A CA 1
ATOM 1814 C C . LEU A 1 235 ? -19.112 4.111 14.203 1.00 98.69 235 LEU A C 1
ATOM 1816 O O . LEU A 1 235 ? -18.063 4.034 14.845 1.00 98.69 235 LEU A O 1
ATOM 1820 N N . LYS A 1 236 ? -19.769 3.022 13.779 1.00 98.38 236 LYS A N 1
ATOM 1821 C CA . LYS A 1 236 ? -19.271 1.646 13.928 1.00 98.38 236 LYS A CA 1
ATOM 1822 C C . LYS A 1 236 ? -17.852 1.492 13.372 1.00 98.38 236 LYS A C 1
ATOM 1824 O O . LYS A 1 236 ? -17.006 0.923 14.057 1.00 98.38 236 LYS A O 1
A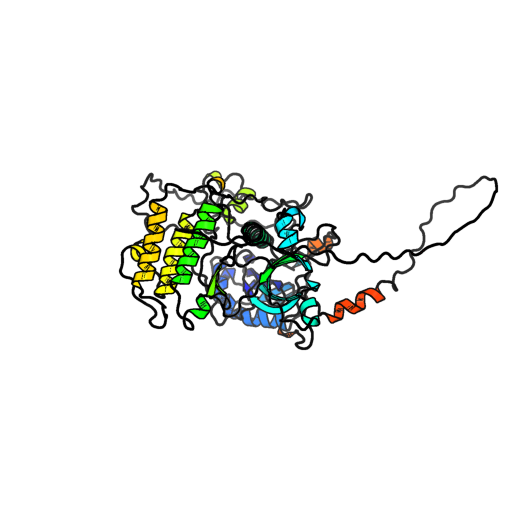TOM 1829 N N . TRP A 1 237 ? -17.587 1.994 12.166 1.00 98.50 237 TRP A N 1
ATOM 1830 C CA . TRP A 1 237 ? -16.289 1.838 11.506 1.00 98.50 237 TRP A CA 1
ATOM 1831 C C . TRP A 1 237 ? -15.191 2.600 12.247 1.00 98.50 237 TRP A C 1
ATOM 1833 O O . TRP A 1 237 ? -14.109 2.065 12.455 1.00 98.50 237 TRP A O 1
ATOM 1843 N N . ILE A 1 238 ? -15.493 3.799 12.751 1.00 98.50 238 ILE A N 1
ATOM 1844 C CA . ILE A 1 238 ? -14.546 4.581 13.558 1.00 98.50 238 ILE A CA 1
ATOM 1845 C C . ILE A 1 238 ? -14.188 3.857 14.865 1.00 98.50 238 ILE A C 1
ATOM 1847 O O . ILE A 1 238 ? -13.019 3.781 15.234 1.00 98.50 238 ILE A O 1
ATOM 1851 N N . LYS A 1 239 ? -15.162 3.229 15.532 1.00 98.62 239 LYS A N 1
ATOM 1852 C CA . LYS A 1 239 ? -14.893 2.403 16.722 1.00 98.62 239 LYS A CA 1
ATOM 1853 C C . LYS A 1 239 ? -14.075 1.149 16.393 1.00 98.62 239 LYS A C 1
ATOM 1855 O O . LYS A 1 239 ? -13.209 0.764 17.171 1.00 98.62 239 LYS A O 1
ATOM 1860 N N . GLN A 1 240 ? -14.317 0.524 15.239 1.00 98.62 240 GLN A N 1
ATOM 1861 C CA . GLN A 1 240 ? -13.503 -0.599 14.758 1.00 98.62 240 GLN A CA 1
ATOM 1862 C C . GLN A 1 240 ? -12.059 -0.174 14.474 1.00 98.62 240 GLN A C 1
ATOM 1864 O O . GLN A 1 240 ? -11.146 -0.916 14.833 1.00 98.62 240 GLN A O 1
ATOM 1869 N N . LEU A 1 241 ? -11.852 1.026 13.914 1.00 98.56 241 LEU A N 1
ATOM 1870 C CA . LEU A 1 241 ? -10.525 1.614 13.740 1.00 98.56 241 LEU A CA 1
ATOM 1871 C C . LEU A 1 241 ? -9.805 1.751 15.088 1.00 98.56 241 LEU A C 1
ATOM 1873 O O . LEU A 1 241 ? -8.671 1.310 15.220 1.00 98.56 241 LEU A O 1
ATOM 1877 N N . PHE A 1 242 ? -10.455 2.306 16.110 1.00 98.00 242 PHE A N 1
ATOM 1878 C CA . PHE A 1 242 ? -9.844 2.430 17.439 1.00 98.00 242 PHE A CA 1
ATOM 1879 C C . PHE A 1 242 ? -9.421 1.076 18.014 1.00 98.00 242 PHE A C 1
ATOM 1881 O O . PHE A 1 242 ? -8.287 0.936 18.467 1.00 98.00 242 PHE A O 1
ATOM 1888 N N . ASN A 1 243 ? -10.285 0.066 17.902 1.00 97.56 243 ASN A N 1
ATOM 1889 C CA . ASN A 1 243 ? -9.994 -1.277 18.397 1.00 97.56 243 ASN A CA 1
ATOM 1890 C C . ASN A 1 243 ? -8.799 -1.922 17.676 1.00 97.56 243 ASN A C 1
ATOM 1892 O O . ASN A 1 243 ? -7.905 -2.436 18.341 1.00 97.56 243 ASN A O 1
ATOM 1896 N N . VAL A 1 244 ? -8.736 -1.866 16.335 1.00 97.81 244 VAL A N 1
ATOM 1897 C CA . VAL A 1 244 ? -7.582 -2.432 15.607 1.00 97.81 244 VAL A CA 1
ATOM 1898 C C . VAL A 1 244 ? -6.295 -1.679 15.932 1.00 97.81 244 VAL A C 1
ATOM 1900 O O . VAL A 1 244 ? -5.243 -2.295 16.057 1.00 97.81 244 VAL A O 1
ATOM 1903 N N . MET A 1 245 ? -6.361 -0.363 16.141 1.00 96.88 245 MET A N 1
ATOM 1904 C CA . MET A 1 245 ? -5.185 0.415 16.530 1.00 96.88 245 MET A CA 1
ATOM 1905 C C . MET A 1 245 ? -4.758 0.136 17.976 1.00 96.88 245 MET A C 1
ATOM 1907 O O . MET A 1 245 ? -3.570 0.230 18.285 1.00 96.88 245 MET A O 1
ATOM 1911 N N . ASP A 1 246 ? -5.678 -0.212 18.874 1.00 96.00 246 ASP A N 1
ATOM 1912 C CA . ASP A 1 246 ? -5.342 -0.741 20.199 1.00 96.00 246 ASP A CA 1
ATOM 1913 C C . ASP A 1 246 ? -4.659 -2.103 20.089 1.00 96.00 246 ASP A C 1
ATOM 1915 O O . ASP A 1 246 ? -3.595 -2.271 20.678 1.00 96.00 246 ASP A O 1
ATOM 1919 N N . ASP A 1 247 ? -5.167 -3.024 19.272 1.00 97.06 247 ASP A N 1
ATOM 1920 C CA . ASP A 1 247 ? -4.506 -4.312 19.046 1.00 97.06 247 ASP A CA 1
ATOM 1921 C C . ASP A 1 247 ? -3.096 -4.132 18.449 1.00 97.06 247 ASP A C 1
ATOM 1923 O O . ASP A 1 247 ? -2.124 -4.670 18.978 1.00 97.06 247 ASP A O 1
ATOM 1927 N N . LEU A 1 248 ? -2.931 -3.311 17.409 1.00 96.94 248 LEU A N 1
ATOM 1928 C CA . LEU A 1 248 ? -1.616 -3.048 16.810 1.00 96.94 248 LEU A CA 1
ATOM 1929 C C . LEU A 1 248 ? -0.625 -2.471 17.828 1.00 96.94 248 LEU A C 1
ATOM 1931 O O . LEU A 1 248 ? 0.464 -3.019 18.013 1.00 96.94 248 LEU A O 1
ATOM 1935 N N . HIS A 1 249 ? -1.016 -1.417 18.545 1.00 95.56 249 HIS A N 1
ATOM 1936 C CA . HIS A 1 249 ? -0.108 -0.731 19.459 1.00 95.56 249 HIS A CA 1
ATOM 1937 C C . HIS A 1 249 ? 0.132 -1.504 20.761 1.00 95.56 249 HIS A C 1
ATOM 1939 O O . HIS A 1 249 ? 1.277 -1.660 21.181 1.00 95.56 249 HIS A O 1
ATOM 1945 N N . LEU A 1 250 ? -0.946 -1.938 21.419 1.00 95.25 250 LEU A N 1
ATOM 1946 C CA . LEU A 1 250 ? -0.944 -2.440 22.796 1.00 95.25 250 LEU A CA 1
ATOM 1947 C C . LEU A 1 250 ? -0.712 -3.942 22.879 1.00 95.25 250 LEU A C 1
ATOM 1949 O O . LEU A 1 250 ? -0.083 -4.414 23.828 1.00 95.25 250 LEU A O 1
ATOM 1953 N N . ARG A 1 251 ? -1.209 -4.685 21.889 1.00 95.62 251 ARG A N 1
ATOM 1954 C CA . ARG A 1 251 ? -1.075 -6.137 21.843 1.00 95.62 251 ARG A CA 1
ATOM 1955 C C . ARG A 1 251 ? 0.126 -6.556 21.013 1.00 95.62 251 ARG A C 1
ATOM 1957 O O . ARG A 1 251 ? 0.972 -7.266 21.531 1.00 95.62 251 ARG A O 1
ATOM 1964 N N . TYR A 1 252 ? 0.253 -6.062 19.789 1.00 96.38 252 TYR A N 1
ATOM 1965 C CA . TYR A 1 252 ? 1.254 -6.544 18.832 1.00 96.38 252 TYR A CA 1
ATOM 1966 C C . TYR A 1 252 ? 2.568 -5.757 18.827 1.00 96.38 252 TYR A C 1
ATOM 1968 O O . TYR A 1 252 ? 3.585 -6.254 18.340 1.00 96.38 252 TYR A O 1
ATOM 1976 N N . GLY A 1 253 ? 2.583 -4.549 19.390 1.00 95.38 253 GLY A N 1
ATOM 1977 C CA . GLY A 1 253 ? 3.790 -3.733 19.473 1.00 95.38 253 GLY A CA 1
ATOM 1978 C C . GLY A 1 253 ? 4.210 -3.125 18.133 1.00 95.38 253 GLY A C 1
ATOM 1979 O O . GLY A 1 253 ? 5.401 -2.918 17.905 1.00 95.38 253 GLY A O 1
ATOM 1980 N N . VAL A 1 254 ? 3.257 -2.842 17.246 1.00 94.50 254 VAL A N 1
ATOM 1981 C CA . VAL A 1 254 ? 3.497 -2.288 15.907 1.00 94.50 254 VAL A CA 1
ATOM 1982 C C . VAL A 1 254 ? 2.725 -0.986 15.689 1.00 94.50 254 VAL A C 1
ATOM 1984 O O . VAL A 1 254 ? 1.651 -0.781 16.254 1.00 94.50 254 VAL A O 1
ATOM 1987 N N . VAL A 1 255 ? 3.275 -0.107 14.857 1.00 93.44 255 VAL A N 1
ATOM 1988 C CA . VAL A 1 255 ? 2.575 1.053 14.281 1.00 93.44 255 VAL A CA 1
ATOM 1989 C C . VAL A 1 255 ? 2.305 0.785 12.806 1.00 93.44 255 VAL A C 1
ATOM 1991 O O . VAL A 1 255 ? 3.099 0.120 12.145 1.00 93.44 255 VAL A O 1
ATOM 1994 N N . HIS A 1 256 ? 1.194 1.298 12.290 1.00 93.75 256 HIS A N 1
ATOM 1995 C CA . HIS A 1 256 ? 0.826 1.211 10.878 1.00 93.75 256 HIS A CA 1
ATOM 1996 C C . HIS A 1 256 ? 1.576 2.246 10.026 1.00 93.75 256 HIS A C 1
ATOM 1998 O O . HIS A 1 256 ? 1.952 1.959 8.894 1.00 93.75 256 HIS A O 1
ATOM 2004 N N . ASN A 1 257 ? 1.792 3.455 10.560 1.00 89.44 257 ASN A N 1
ATOM 2005 C CA . ASN A 1 257 ? 2.562 4.567 9.978 1.00 89.44 257 ASN A CA 1
ATOM 2006 C C . ASN A 1 257 ? 2.029 5.182 8.658 1.00 89.44 257 ASN A C 1
ATOM 2008 O O . ASN A 1 257 ? 2.426 6.296 8.306 1.00 89.44 257 ASN A O 1
ATOM 2012 N N . ASP A 1 258 ? 1.076 4.539 7.976 1.00 88.75 258 ASP A N 1
ATOM 2013 C CA . ASP A 1 258 ? 0.367 5.090 6.802 1.00 88.75 258 ASP A CA 1
ATOM 2014 C C . ASP A 1 258 ? -1.169 5.017 6.914 1.00 88.75 258 ASP A C 1
ATOM 2016 O O . ASP A 1 258 ? -1.873 4.435 6.091 1.00 88.75 258 ASP A O 1
ATOM 2020 N N . LEU A 1 259 ? -1.722 5.577 7.994 1.00 89.44 259 LEU A N 1
ATOM 2021 C CA . LEU A 1 259 ? -3.175 5.659 8.177 1.00 89.44 259 LEU A CA 1
ATOM 2022 C C . LEU A 1 259 ? -3.775 6.802 7.356 1.00 89.44 259 LEU A C 1
ATOM 2024 O O . LEU A 1 259 ? -3.527 7.982 7.626 1.00 89.44 259 LEU A O 1
ATOM 2028 N N . ARG A 1 260 ? -4.616 6.443 6.385 1.00 91.44 260 ARG A N 1
ATOM 2029 C CA . ARG A 1 260 ? -5.304 7.360 5.466 1.00 91.44 260 ARG A CA 1
ATOM 2030 C C . ARG A 1 260 ? -6.577 6.713 4.906 1.00 91.44 260 ARG A C 1
ATOM 2032 O O . ARG A 1 260 ? -6.651 5.486 4.890 1.00 91.44 260 ARG A O 1
ATOM 2039 N N . PRO A 1 261 ? -7.561 7.493 4.410 1.00 92.81 261 PRO A N 1
ATOM 2040 C CA . PRO A 1 261 ? -8.819 6.926 3.918 1.00 92.81 261 PRO A CA 1
ATOM 2041 C C . PRO A 1 261 ? -8.663 5.866 2.805 1.00 92.81 261 PRO A C 1
ATOM 2043 O O . PRO A 1 261 ? -9.384 4.874 2.867 1.00 92.81 261 PRO A O 1
ATOM 2046 N N . PRO A 1 262 ? -7.703 5.985 1.856 1.00 91.94 262 PRO A N 1
ATOM 2047 C CA . PRO A 1 262 ? -7.456 4.938 0.857 1.00 91.94 262 PRO A CA 1
ATOM 2048 C C . PRO A 1 262 ? -7.037 3.573 1.417 1.00 91.94 262 PRO A C 1
ATOM 2050 O O . PRO A 1 262 ? -7.236 2.556 0.763 1.00 91.94 262 PRO A O 1
ATOM 2053 N N . ASN A 1 263 ? -6.509 3.533 2.643 1.00 95.44 263 ASN A N 1
ATOM 2054 C CA . ASN A 1 263 ? -6.021 2.304 3.273 1.00 95.44 263 ASN A CA 1
ATOM 2055 C C . ASN A 1 263 ? -7.106 1.637 4.139 1.00 95.44 263 ASN A C 1
ATOM 2057 O O . ASN A 1 263 ? -6.824 0.781 4.975 1.00 95.44 263 ASN A O 1
ATOM 2061 N N . MET A 1 264 ? -8.367 2.041 3.954 1.00 96.94 264 MET A N 1
ATOM 2062 C CA . MET A 1 264 ? -9.521 1.564 4.708 1.00 96.94 264 MET A CA 1
ATOM 2063 C C . MET A 1 264 ? -10.625 1.122 3.760 1.00 96.94 264 MET A C 1
ATOM 2065 O O . MET A 1 264 ? -11.158 1.918 2.987 1.00 96.94 264 MET A O 1
ATOM 2069 N N . LEU A 1 265 ? -10.992 -0.150 3.858 1.00 97.06 265 LEU A N 1
ATOM 2070 C CA . LEU A 1 265 ? -12.059 -0.765 3.079 1.00 97.06 265 LEU A CA 1
ATOM 2071 C C . LEU A 1 265 ? -13.233 -1.110 3.997 1.00 97.06 265 LEU A C 1
ATOM 2073 O O . LEU A 1 265 ? -13.069 -1.275 5.207 1.00 97.06 265 LEU A O 1
ATOM 2077 N N . VAL A 1 266 ? -14.422 -1.258 3.421 1.00 97.25 266 VAL A N 1
ATOM 2078 C CA . VAL A 1 266 ? -15.580 -1.814 4.129 1.00 97.25 266 VAL A CA 1
ATOM 2079 C C . VAL A 1 266 ? -15.978 -3.093 3.427 1.00 97.25 266 VAL A C 1
ATOM 2081 O O . VAL A 1 266 ? -16.355 -3.056 2.257 1.00 97.25 266 VAL A O 1
ATOM 2084 N N . ASP A 1 267 ? -15.914 -4.210 4.143 1.00 95.38 267 ASP A N 1
ATOM 2085 C CA . ASP A 1 267 ? -16.395 -5.486 3.632 1.00 95.38 267 ASP A CA 1
ATOM 2086 C C . ASP A 1 267 ? -17.919 -5.421 3.436 1.00 95.38 267 ASP A C 1
ATOM 2088 O O . ASP A 1 267 ? -18.652 -5.291 4.424 1.00 95.38 267 ASP A O 1
ATOM 2092 N N . PRO A 1 268 ? -18.433 -5.533 2.199 1.00 93.50 268 PRO A N 1
ATOM 2093 C CA . PRO A 1 268 ? -19.867 -5.454 1.945 1.00 93.50 268 PRO A CA 1
ATOM 2094 C C . PRO A 1 268 ? -20.657 -6.614 2.564 1.00 93.50 268 PRO A C 1
ATOM 2096 O O . PRO A 1 268 ? -21.855 -6.465 2.800 1.00 93.50 268 PRO A O 1
ATOM 2099 N N . ALA A 1 269 ? -20.025 -7.761 2.837 1.00 93.19 269 ALA A N 1
ATOM 2100 C CA . ALA A 1 269 ? -20.704 -8.913 3.425 1.00 93.19 269 ALA A CA 1
ATOM 2101 C C . ALA A 1 269 ? -20.934 -8.745 4.933 1.00 93.19 269 ALA A C 1
ATOM 2103 O O . ALA A 1 269 ? -21.961 -9.180 5.456 1.00 93.19 269 ALA A O 1
ATOM 2104 N N . THR A 1 270 ? -19.985 -8.127 5.638 1.00 95.19 270 THR A N 1
ATOM 2105 C CA . THR A 1 270 ? -20.014 -8.012 7.106 1.00 95.19 270 THR A CA 1
ATOM 2106 C C . THR A 1 270 ? -20.231 -6.586 7.612 1.00 95.19 270 THR A C 1
ATOM 2108 O O . THR A 1 270 ? -20.448 -6.381 8.812 1.00 95.19 270 THR A O 1
ATOM 2111 N N . ASP A 1 271 ? -20.198 -5.598 6.714 1.00 96.44 271 ASP A N 1
ATOM 2112 C CA . ASP A 1 271 ? -20.243 -4.168 7.024 1.00 96.44 271 ASP A CA 1
ATOM 2113 C C . ASP A 1 271 ? -19.159 -3.759 8.038 1.00 96.44 271 ASP A C 1
ATOM 2115 O O . ASP A 1 271 ? -19.376 -2.913 8.913 1.00 96.44 271 ASP A O 1
ATOM 2119 N N . ASN A 1 272 ? -18.010 -4.435 7.987 1.00 97.38 272 ASN A N 1
ATOM 2120 C CA . ASN A 1 272 ? -16.880 -4.194 8.874 1.00 97.38 272 ASN A CA 1
ATOM 2121 C C . ASN A 1 272 ? -15.786 -3.418 8.154 1.00 97.38 272 ASN A C 1
ATOM 2123 O O . ASN A 1 272 ? -15.499 -3.667 6.984 1.00 97.38 272 ASN A O 1
ATOM 2127 N N . LEU A 1 273 ? -15.144 -2.522 8.899 1.00 98.06 273 LEU A N 1
ATOM 2128 C CA . LEU A 1 273 ? -13.899 -1.905 8.481 1.00 98.06 273 LEU A CA 1
ATOM 2129 C C . LEU A 1 273 ? -12.807 -2.977 8.358 1.00 98.06 273 LEU A C 1
ATOM 2131 O O . LEU A 1 273 ? -12.639 -3.804 9.262 1.00 98.06 273 LEU A O 1
ATOM 2135 N N . LEU A 1 274 ? -12.056 -2.918 7.265 1.00 98.19 274 LEU A N 1
ATOM 2136 C CA . LEU A 1 274 ? -10.832 -3.669 7.033 1.00 98.19 274 LEU A CA 1
ATOM 2137 C C . LEU A 1 274 ? -9.691 -2.686 6.770 1.00 98.19 274 LEU A C 1
ATOM 2139 O O . LEU A 1 274 ? -9.776 -1.848 5.871 1.00 98.19 274 LEU A O 1
ATOM 2143 N N . LEU A 1 275 ? -8.624 -2.809 7.553 1.00 97.88 275 LEU A N 1
ATOM 2144 C CA . LEU A 1 275 ? -7.371 -2.100 7.346 1.00 97.88 275 LEU A CA 1
ATOM 2145 C C . LEU A 1 275 ? -6.504 -2.876 6.347 1.00 97.88 275 LEU A C 1
ATOM 2147 O O . LEU A 1 275 ? -6.400 -4.108 6.423 1.00 97.88 275 LEU A O 1
ATOM 2151 N N . ILE A 1 276 ? -5.902 -2.149 5.413 1.00 96.31 276 ILE A N 1
ATOM 2152 C CA . ILE A 1 276 ? -4.961 -2.656 4.410 1.00 96.31 276 ILE A CA 1
ATOM 2153 C C . ILE A 1 276 ? -3.685 -1.807 4.432 1.00 96.31 276 ILE A C 1
ATOM 2155 O O . ILE A 1 276 ? -3.646 -0.776 5.089 1.00 96.31 276 ILE A O 1
ATOM 2159 N N . ASP A 1 277 ? -2.696 -2.207 3.634 1.00 91.50 277 ASP A N 1
ATOM 2160 C CA . ASP A 1 277 ? -1.496 -1.408 3.342 1.00 91.50 277 ASP A CA 1
ATOM 2161 C C . ASP A 1 277 ? -0.487 -1.293 4.507 1.00 91.50 277 ASP A C 1
ATOM 2163 O O . ASP A 1 277 ? -0.121 -0.215 4.972 1.00 91.50 277 ASP A O 1
ATOM 2167 N N . PHE A 1 278 ? -0.024 -2.454 4.985 1.00 94.56 278 PHE A N 1
ATOM 2168 C CA . PHE A 1 278 ? 0.950 -2.595 6.077 1.00 94.56 278 PHE A CA 1
ATOM 2169 C C . PHE A 1 278 ? 2.415 -2.427 5.628 1.00 94.56 278 PHE A C 1
ATOM 2171 O O . PHE A 1 278 ? 3.342 -2.723 6.377 1.00 94.56 278 PHE A O 1
ATOM 2178 N N . GLU A 1 279 ? 2.651 -1.954 4.411 1.00 86.62 279 GLU A N 1
ATOM 2179 C CA . GLU A 1 279 ? 3.964 -1.767 3.795 1.00 86.62 279 GLU A CA 1
ATOM 2180 C C . GLU A 1 279 ? 4.837 -0.745 4.539 1.00 86.62 279 GLU A C 1
ATOM 2182 O O . GLU A 1 279 ? 6.062 -0.861 4.544 1.00 86.62 279 GLU A O 1
ATOM 2187 N N . PHE A 1 280 ? 4.218 0.216 5.227 1.00 85.94 280 PHE A N 1
ATOM 2188 C CA . PHE A 1 280 ? 4.905 1.170 6.106 1.00 85.94 280 PHE A CA 1
ATOM 2189 C C . PHE A 1 280 ? 4.859 0.779 7.588 1.00 85.94 280 PHE A C 1
ATOM 2191 O O . PHE A 1 280 ? 5.416 1.493 8.428 1.00 85.94 280 PHE A O 1
ATOM 2198 N N . ALA A 1 281 ? 4.214 -0.341 7.920 1.00 91.06 281 ALA A N 1
ATOM 2199 C CA . ALA A 1 281 ? 4.062 -0.770 9.296 1.00 91.06 281 ALA A CA 1
ATOM 2200 C C . ALA A 1 281 ? 5.380 -1.324 9.854 1.00 91.06 281 ALA A C 1
ATOM 2202 O O . ALA A 1 281 ? 6.130 -2.031 9.174 1.00 91.06 281 ALA A O 1
ATOM 2203 N N . VAL A 1 282 ? 5.664 -1.003 11.116 1.00 88.19 282 VAL A N 1
ATOM 2204 C CA . VAL A 1 282 ? 6.932 -1.335 11.782 1.00 88.19 282 VAL A CA 1
ATOM 2205 C C . VAL A 1 282 ? 6.747 -1.630 13.265 1.00 88.19 282 VAL A C 1
ATOM 2207 O O . VAL A 1 282 ? 5.768 -1.209 13.884 1.00 88.19 282 VAL A O 1
ATOM 2210 N N . LYS A 1 283 ? 7.714 -2.338 13.862 1.00 90.81 283 LYS A N 1
ATOM 2211 C CA . LYS A 1 283 ? 7.791 -2.531 15.318 1.00 9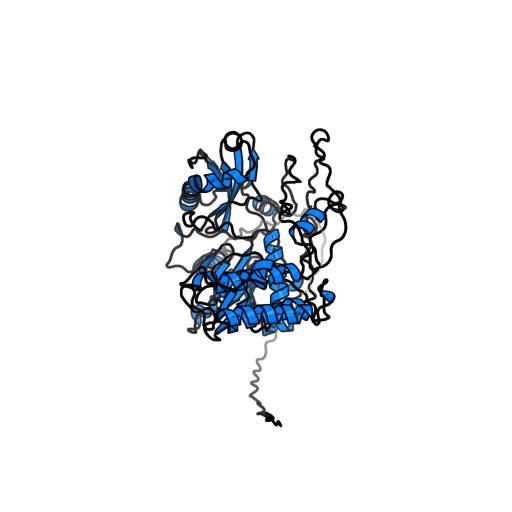0.81 283 LYS A CA 1
ATOM 2212 C C . LYS A 1 283 ? 7.999 -1.178 16.011 1.00 90.81 283 LYS A C 1
ATOM 2214 O O . LYS A 1 283 ? 8.836 -0.390 15.595 1.00 90.81 283 LYS A O 1
ATOM 2219 N N . ILE A 1 284 ? 7.289 -0.919 17.105 1.00 90.88 284 ILE A N 1
ATOM 2220 C CA . ILE A 1 284 ? 7.442 0.324 17.878 1.00 90.88 284 ILE A CA 1
ATOM 2221 C C . ILE A 1 284 ? 8.874 0.455 18.412 1.00 90.88 284 ILE A C 1
ATOM 2223 O O . ILE A 1 284 ? 9.433 -0.498 18.969 1.00 90.88 284 ILE A O 1
ATOM 2227 N N . GLY A 1 285 ? 9.434 1.663 18.324 1.00 83.00 285 GLY A N 1
ATOM 2228 C CA . GLY A 1 285 ? 10.739 1.981 18.902 1.00 83.00 285 GLY A CA 1
ATOM 2229 C C . GLY A 1 285 ? 11.927 1.482 18.080 1.00 83.00 285 GLY A C 1
ATOM 2230 O O . GLY A 1 285 ? 13.041 1.445 18.607 1.00 83.00 285 GLY A O 1
ATOM 2231 N N . ILE A 1 286 ? 11.704 1.104 16.817 1.00 75.44 286 ILE A N 1
ATOM 2232 C CA . ILE A 1 286 ? 12.773 0.930 15.829 1.00 75.44 286 ILE A CA 1
ATOM 2233 C C . ILE A 1 286 ? 12.909 2.216 14.985 1.00 75.44 286 ILE A C 1
ATOM 2235 O O . ILE A 1 286 ? 11.914 2.935 14.819 1.00 75.44 286 ILE A O 1
ATOM 2239 N N . PRO A 1 287 ? 14.119 2.541 14.489 1.00 65.38 287 PRO A N 1
ATOM 2240 C CA . PRO A 1 287 ? 14.320 3.661 13.567 1.00 65.38 287 PRO A CA 1
ATOM 2241 C C . PRO A 1 287 ? 13.427 3.536 12.332 1.00 65.38 287 PRO A C 1
ATOM 2243 O O . PRO A 1 287 ? 13.194 2.423 11.855 1.00 65.38 287 PRO A O 1
ATOM 2246 N N . ASP A 1 288 ? 12.948 4.664 11.807 1.00 59.91 288 ASP A N 1
ATOM 2247 C CA . ASP A 1 288 ? 12.269 4.668 10.508 1.00 59.91 288 ASP A CA 1
ATOM 2248 C C . ASP A 1 288 ? 13.231 4.183 9.400 1.00 59.91 288 ASP A C 1
ATOM 2250 O O . ASP A 1 288 ? 14.452 4.372 9.475 1.00 59.91 288 ASP A O 1
ATOM 2254 N N . TRP A 1 289 ? 12.683 3.549 8.362 1.00 53.62 289 TRP A N 1
ATOM 2255 C CA . TRP A 1 289 ? 13.410 2.907 7.259 1.00 53.62 289 TRP A CA 1
ATOM 2256 C C . TRP A 1 289 ? 14.463 3.820 6.628 1.00 53.62 289 TRP A C 1
ATOM 2258 O O . TRP A 1 289 ? 15.589 3.395 6.362 1.00 53.62 289 TRP A O 1
ATOM 2268 N N . THR A 1 290 ? 14.125 5.102 6.467 1.00 49.50 290 THR A N 1
ATOM 2269 C CA . THR A 1 290 ? 15.010 6.121 5.892 1.00 49.50 290 THR A CA 1
ATOM 2270 C C . THR A 1 290 ? 16.286 6.325 6.708 1.00 49.50 290 THR A C 1
ATOM 2272 O O . THR A 1 290 ? 17.341 6.633 6.160 1.00 49.50 290 THR A O 1
ATOM 2275 N N . GLU A 1 291 ? 16.233 6.134 8.024 1.00 46.94 291 GLU A N 1
ATOM 2276 C CA . GLU A 1 291 ? 17.374 6.361 8.912 1.00 46.94 291 GLU A CA 1
ATOM 2277 C C . GLU A 1 291 ? 18.269 5.121 9.031 1.00 46.94 291 GLU A C 1
ATOM 2279 O O . GLU A 1 291 ? 19.488 5.262 9.139 1.00 46.94 291 GLU A O 1
ATOM 2284 N N . GLN A 1 292 ? 17.701 3.913 8.929 1.00 46.44 292 GLN A N 1
ATOM 2285 C CA . GLN A 1 292 ? 18.462 2.657 8.892 1.00 46.44 292 GLN A CA 1
ATOM 2286 C C . GLN A 1 292 ? 19.384 2.603 7.660 1.00 46.44 292 GLN A C 1
ATOM 2288 O O . GLN A 1 292 ? 20.577 2.325 7.788 1.00 46.44 292 GLN A O 1
ATOM 2293 N N . GLU A 1 293 ? 18.869 2.969 6.482 1.00 47.25 293 GLU A N 1
ATOM 2294 C CA . GLU A 1 293 ? 19.669 3.082 5.255 1.00 47.25 293 GLU A CA 1
ATOM 2295 C C . GLU A 1 293 ? 20.783 4.117 5.385 1.00 47.25 293 GLU A C 1
ATOM 2297 O O . GLU A 1 293 ? 21.919 3.873 4.971 1.00 47.25 293 GLU A O 1
ATOM 2302 N N . THR A 1 294 ? 20.481 5.271 5.985 1.00 43.03 294 THR A N 1
ATOM 2303 C CA . THR A 1 294 ? 21.483 6.325 6.139 1.00 43.03 294 THR A CA 1
ATOM 2304 C C . THR A 1 294 ? 22.586 5.870 7.114 1.00 43.03 294 THR A C 1
ATOM 2306 O O . THR A 1 294 ? 23.760 6.159 6.873 1.00 43.03 294 THR A O 1
ATOM 2309 N N . ARG A 1 295 ? 22.267 5.075 8.154 1.00 42.97 295 ARG A N 1
ATOM 2310 C CA . ARG A 1 295 ? 23.256 4.470 9.079 1.00 42.97 295 ARG A CA 1
ATOM 2311 C C . ARG A 1 295 ? 24.162 3.453 8.397 1.00 42.97 295 ARG A C 1
ATOM 2313 O O . ARG A 1 295 ? 25.375 3.498 8.603 1.00 42.97 295 ARG A O 1
ATOM 2320 N N . ASP A 1 296 ? 23.600 2.587 7.560 1.00 44.88 296 ASP A N 1
ATOM 2321 C CA . ASP A 1 296 ? 24.384 1.602 6.806 1.00 44.88 296 ASP A CA 1
ATOM 2322 C C . ASP A 1 296 ? 25.300 2.280 5.767 1.00 44.88 296 ASP A C 1
ATOM 2324 O O . ASP A 1 296 ? 26.364 1.756 5.420 1.00 44.88 296 ASP A O 1
ATOM 2328 N N . GLN A 1 297 ? 24.927 3.481 5.306 1.00 43.16 297 GLN A N 1
ATOM 2329 C CA . GLN A 1 297 ? 25.664 4.254 4.303 1.00 43.16 297 GLN A CA 1
ATOM 2330 C C . GLN A 1 297 ? 26.655 5.283 4.882 1.00 43.16 297 GLN A C 1
ATOM 2332 O O . GLN A 1 297 ? 27.635 5.607 4.208 1.00 43.16 297 GLN A O 1
ATOM 2337 N N . THR A 1 298 ? 26.463 5.788 6.106 1.00 43.47 298 THR A N 1
ATOM 2338 C CA . THR A 1 298 ? 27.311 6.833 6.716 1.00 43.47 298 THR A CA 1
ATOM 2339 C C . THR A 1 298 ? 27.643 6.500 8.174 1.00 43.47 298 THR A C 1
ATOM 2341 O O . THR A 1 298 ? 26.913 6.869 9.089 1.00 43.47 298 THR A O 1
ATOM 2344 N N . SER A 1 299 ? 28.760 5.798 8.416 1.00 42.03 299 SER A N 1
ATOM 2345 C CA . SER A 1 299 ? 29.069 5.306 9.771 1.00 42.03 299 SER A CA 1
ATOM 2346 C C . SER A 1 299 ? 29.412 6.396 10.794 1.00 42.03 299 SER A C 1
ATOM 2348 O O . SER A 1 299 ? 29.326 6.117 11.985 1.00 42.03 299 SER A O 1
ATOM 2350 N N . ASP A 1 300 ? 29.743 7.625 10.373 1.00 39.22 300 ASP A N 1
ATOM 2351 C CA . ASP A 1 300 ? 30.394 8.589 11.279 1.00 39.22 300 ASP A CA 1
ATOM 2352 C C . ASP A 1 300 ? 29.637 9.924 11.473 1.00 39.22 300 ASP A C 1
ATOM 2354 O O . ASP A 1 300 ? 29.865 10.605 12.469 1.00 39.22 300 ASP A O 1
ATOM 2358 N N . LEU A 1 301 ? 28.702 10.306 10.588 1.00 37.41 301 LEU A N 1
ATOM 2359 C CA . LEU A 1 301 ? 28.034 11.629 10.629 1.00 37.41 301 LEU A CA 1
ATOM 2360 C C . LEU A 1 301 ? 26.618 11.624 11.238 1.00 37.41 301 LEU A C 1
ATOM 2362 O O . LEU A 1 301 ? 26.163 12.648 11.741 1.00 37.41 301 LEU A O 1
ATOM 2366 N N . LEU A 1 302 ? 25.930 10.479 11.258 1.00 36.62 302 LEU A N 1
ATOM 2367 C CA . LEU A 1 302 ? 24.556 10.368 11.778 1.00 36.62 302 LEU A CA 1
ATOM 2368 C C . LEU A 1 302 ? 24.441 10.153 13.280 1.00 36.62 302 LEU A C 1
ATOM 2370 O O . LEU A 1 302 ? 23.346 10.276 13.817 1.00 36.62 302 LEU A O 1
ATOM 2374 N N . MET A 1 303 ? 25.542 9.881 13.983 1.00 36.91 303 MET A N 1
ATOM 2375 C CA . MET A 1 303 ? 25.519 9.863 15.451 1.00 36.91 303 MET A CA 1
ATOM 2376 C C . MET A 1 303 ? 25.105 11.222 16.053 1.00 36.91 303 MET A C 1
ATOM 2378 O O . MET A 1 303 ? 24.822 11.281 17.246 1.00 36.91 303 MET A O 1
ATOM 2382 N N . ALA A 1 304 ? 25.054 12.289 15.244 1.00 38.22 304 ALA A N 1
ATOM 2383 C CA . ALA A 1 304 ? 24.660 13.637 15.644 1.00 38.22 304 ALA A CA 1
ATOM 2384 C C . ALA A 1 304 ? 23.232 14.058 15.221 1.00 38.22 304 ALA A C 1
ATOM 2386 O O . ALA A 1 304 ? 22.826 15.167 15.557 1.00 38.22 304 ALA A O 1
ATOM 2387 N N . CYS A 1 305 ? 22.475 13.228 14.490 1.00 35.94 305 CYS A N 1
ATOM 2388 C CA . CYS A 1 305 ? 21.070 13.507 14.156 1.00 35.94 305 CYS A CA 1
ATOM 2389 C C . CYS A 1 305 ? 20.151 12.716 15.097 1.00 35.94 305 CYS A C 1
ATOM 2391 O O . CYS A 1 305 ? 20.318 11.504 15.233 1.00 35.94 305 CYS A O 1
ATOM 2393 N N . ASP A 1 306 ? 19.202 13.394 15.751 1.00 40.81 306 ASP A N 1
ATOM 2394 C CA . ASP A 1 306 ? 18.164 12.749 16.562 1.00 40.81 306 ASP A CA 1
ATOM 2395 C C . ASP A 1 306 ? 17.396 11.740 15.693 1.00 40.81 306 ASP A C 1
ATOM 2397 O O . ASP A 1 306 ? 16.678 12.126 14.775 1.00 40.81 306 ASP A O 1
ATOM 2401 N N . VAL A 1 307 ? 17.589 10.447 15.964 1.00 48.22 307 VAL A N 1
ATOM 2402 C CA . VAL A 1 307 ? 16.912 9.334 15.280 1.00 48.22 307 VAL A CA 1
ATOM 2403 C C . VAL A 1 307 ? 15.412 9.434 15.568 1.00 48.22 307 VAL A C 1
ATOM 2405 O O . VAL A 1 307 ? 15.007 9.285 16.729 1.00 48.22 307 VAL A O 1
ATOM 2408 N N . HIS A 1 308 ? 14.577 9.671 14.550 1.00 54.97 308 HIS A N 1
ATOM 2409 C CA . HIS A 1 308 ? 13.124 9.644 14.716 1.00 54.97 308 HIS A CA 1
ATOM 2410 C C . HIS A 1 308 ? 12.665 8.192 14.838 1.00 54.97 308 HIS A C 1
ATOM 2412 O O . HIS A 1 308 ? 12.457 7.467 13.864 1.00 54.97 308 HIS A O 1
ATOM 2418 N N . LEU A 1 309 ? 12.515 7.745 16.082 1.00 61.88 309 LEU A N 1
ATOM 2419 C CA . LEU A 1 309 ? 11.892 6.462 16.372 1.00 61.88 309 LEU A CA 1
ATOM 2420 C C . LEU A 1 309 ? 10.411 6.541 16.018 1.00 61.88 309 LEU A C 1
ATOM 2422 O O . LEU A 1 309 ? 9.713 7.457 16.447 1.00 61.88 309 LEU A O 1
ATOM 2426 N N . THR A 1 310 ? 9.916 5.546 15.292 1.00 70.75 310 THR A N 1
ATOM 2427 C CA . THR A 1 310 ? 8.482 5.443 15.026 1.00 70.75 310 THR A CA 1
ATOM 2428 C C . THR A 1 310 ? 7.720 5.213 16.332 1.00 70.75 310 THR A C 1
ATOM 2430 O O . THR A 1 310 ? 8.014 4.289 17.105 1.00 70.75 310 THR A O 1
ATOM 2433 N N . THR A 1 311 ? 6.751 6.090 16.615 1.00 83.44 311 THR A N 1
ATOM 2434 C CA . THR A 1 311 ? 6.035 6.090 17.894 1.00 83.44 311 THR A CA 1
ATOM 2435 C C . THR A 1 311 ? 4.545 5.825 17.736 1.00 83.44 311 THR A C 1
ATOM 2437 O O . THR A 1 311 ? 3.912 6.190 16.747 1.00 83.44 311 THR A O 1
ATOM 2440 N N . VAL A 1 312 ? 3.944 5.281 18.797 1.00 89.06 312 VAL A N 1
ATOM 2441 C CA . VAL A 1 312 ? 2.480 5.205 18.947 1.00 89.06 312 VAL A CA 1
ATOM 2442 C C . VAL A 1 312 ? 1.833 6.590 18.810 1.00 89.06 312 VAL A C 1
ATOM 2444 O O . VAL A 1 312 ? 0.705 6.713 18.333 1.00 89.06 312 VAL A O 1
ATOM 2447 N N . GLN A 1 313 ? 2.544 7.646 19.216 1.00 88.31 313 GLN A N 1
ATOM 2448 C CA . GLN A 1 313 ? 2.041 9.015 19.177 1.00 88.31 313 GLN A CA 1
ATOM 2449 C C . GLN A 1 313 ? 1.802 9.505 17.742 1.00 88.31 313 GLN A C 1
ATOM 2451 O O . GLN A 1 313 ? 0.817 10.212 17.506 1.00 88.31 313 GLN A O 1
ATOM 2456 N N . ASP A 1 314 ? 2.653 9.096 16.798 1.00 85.38 314 ASP A N 1
ATOM 2457 C CA . ASP A 1 314 ? 2.536 9.467 15.387 1.00 85.38 314 ASP A CA 1
ATOM 2458 C C . ASP A 1 314 ? 1.242 8.910 14.776 1.00 85.38 314 ASP A C 1
ATOM 2460 O O . ASP A 1 314 ? 0.469 9.648 14.157 1.00 85.38 314 ASP A O 1
ATOM 2464 N N . ASP A 1 315 ? 0.944 7.630 15.012 1.00 90.88 315 ASP A N 1
ATOM 2465 C CA . ASP A 1 315 ? -0.308 7.007 14.571 1.00 90.88 315 ASP A CA 1
ATOM 2466 C C . ASP A 1 315 ? -1.528 7.593 15.279 1.00 90.88 315 ASP A C 1
ATOM 2468 O O . ASP A 1 315 ? -2.534 7.880 14.629 1.00 90.88 315 ASP A O 1
ATOM 2472 N N . MET A 1 316 ? -1.444 7.866 16.585 1.00 92.44 316 MET A N 1
ATOM 2473 C CA . MET A 1 316 ? -2.530 8.537 17.309 1.00 92.44 316 MET A CA 1
ATOM 2474 C C . MET A 1 316 ? -2.866 9.904 16.698 1.00 92.44 316 MET A C 1
ATOM 2476 O O . MET A 1 316 ? -4.041 10.228 16.520 1.00 92.44 316 MET A O 1
ATOM 2480 N N . TRP A 1 317 ? -1.864 10.704 16.324 1.00 90.44 317 TRP A N 1
ATOM 2481 C CA . TRP A 1 317 ? -2.101 11.984 15.651 1.00 90.44 317 TRP A CA 1
ATOM 2482 C C . TRP A 1 317 ? -2.664 11.823 14.241 1.00 90.44 317 TRP A C 1
ATOM 2484 O O . TRP A 1 317 ? -3.505 12.632 13.838 1.00 90.44 317 TRP A O 1
ATOM 2494 N N . ARG A 1 318 ? -2.241 10.795 13.494 1.00 90.94 318 ARG A N 1
ATOM 2495 C CA . ARG A 1 318 ? -2.848 10.465 12.197 1.00 90.94 318 ARG A CA 1
ATOM 2496 C C . ARG A 1 318 ? -4.321 10.104 12.358 1.00 90.94 318 ARG A C 1
ATOM 2498 O O . ARG A 1 318 ? -5.134 10.654 11.627 1.00 90.94 318 ARG A O 1
ATOM 2505 N N . ILE A 1 319 ? -4.677 9.285 13.351 1.00 95.12 319 ILE A N 1
ATOM 2506 C CA . ILE A 1 319 ? -6.068 8.895 13.641 1.00 95.12 319 ILE A CA 1
ATOM 2507 C C . ILE A 1 319 ? -6.926 10.119 13.965 1.00 95.12 319 ILE A C 1
ATOM 2509 O O . ILE A 1 319 ? -8.003 10.263 13.397 1.00 95.12 319 ILE A O 1
ATOM 2513 N N . VAL A 1 320 ? -6.448 11.037 14.812 1.00 95.31 320 VAL A N 1
ATOM 2514 C CA . VAL A 1 320 ? -7.198 12.264 15.146 1.00 95.31 320 VAL A CA 1
ATOM 2515 C C . VAL A 1 320 ? -7.519 13.082 13.895 1.00 95.31 320 VAL A C 1
ATOM 2517 O O . VAL A 1 320 ? -8.671 13.465 13.686 1.00 95.31 320 VAL A O 1
ATOM 2520 N N . ARG A 1 321 ? -6.517 13.326 13.040 1.00 94.75 321 ARG A N 1
ATOM 2521 C CA . ARG A 1 321 ? -6.712 14.081 11.792 1.00 94.75 321 ARG A CA 1
ATOM 2522 C C . ARG A 1 321 ? -7.603 13.326 10.812 1.00 94.75 321 ARG A C 1
ATOM 2524 O O . ARG A 1 321 ? -8.462 13.935 10.187 1.00 94.75 321 ARG A O 1
ATOM 2531 N N . LEU A 1 322 ? -7.412 12.015 10.702 1.00 94.75 322 LEU A N 1
ATOM 2532 C CA . LEU A 1 322 ? -8.168 11.145 9.815 1.00 94.75 322 LEU A CA 1
ATOM 2533 C C . LEU A 1 322 ? -9.654 11.118 10.174 1.00 94.75 322 LEU A C 1
ATOM 2535 O O . LEU A 1 322 ? -10.484 11.343 9.303 1.00 94.75 322 LEU A O 1
ATOM 2539 N N . VAL A 1 323 ? -9.994 10.860 11.439 1.00 97.00 323 VAL A N 1
ATOM 2540 C CA . VAL A 1 323 ? -11.393 10.803 11.885 1.00 97.00 323 VAL A CA 1
ATOM 2541 C C . VAL A 1 323 ? -12.056 12.162 11.697 1.00 97.00 323 VAL A C 1
ATOM 2543 O O . VAL A 1 323 ? -13.160 12.220 11.164 1.00 97.00 323 VAL A O 1
ATOM 2546 N N . HIS A 1 324 ? -11.370 13.255 12.049 1.00 96.31 324 HIS A N 1
ATOM 2547 C CA . HIS A 1 324 ? -11.872 14.598 11.768 1.00 96.31 324 HIS A CA 1
ATOM 2548 C C . HIS A 1 324 ? -12.138 14.791 10.270 1.00 96.31 324 HIS A C 1
ATOM 2550 O O . HIS A 1 324 ? -13.246 15.164 9.902 1.00 96.31 324 HIS A O 1
ATOM 2556 N N . TYR A 1 325 ? -11.167 14.477 9.407 1.00 95.25 325 TYR A N 1
ATOM 2557 C CA . TYR A 1 325 ? -11.306 14.604 7.955 1.00 95.25 325 TYR A CA 1
ATOM 2558 C C . TYR A 1 325 ? -12.469 13.775 7.397 1.00 95.25 325 TYR A C 1
ATOM 2560 O O . TYR A 1 325 ? -13.255 14.288 6.606 1.00 95.25 325 TYR A O 1
ATOM 2568 N N . LEU A 1 326 ? -12.621 12.522 7.830 1.00 95.00 326 LEU A N 1
ATOM 2569 C CA . LEU A 1 326 ? -13.715 11.652 7.393 1.00 95.00 326 LEU A CA 1
ATOM 2570 C C . LEU A 1 326 ? -15.089 12.209 7.793 1.00 95.00 326 LEU A C 1
ATOM 2572 O O . LEU A 1 326 ? -16.050 12.061 7.046 1.00 95.00 326 LEU A O 1
ATOM 2576 N N . VAL A 1 327 ? -15.185 12.849 8.960 1.00 96.31 327 VAL A N 1
ATOM 2577 C CA . VAL A 1 327 ? -16.454 13.325 9.526 1.00 96.31 327 VAL A CA 1
ATOM 2578 C C . VAL A 1 327 ? -16.828 14.727 9.035 1.00 96.31 327 VAL A C 1
ATOM 2580 O O . VAL A 1 327 ? -18.005 15.004 8.795 1.00 96.31 327 VAL A O 1
ATOM 2583 N N . THR A 1 328 ? -15.849 15.624 8.900 1.00 95.06 328 THR A N 1
ATOM 2584 C CA . THR A 1 328 ? -16.074 17.039 8.564 1.00 95.06 328 THR A CA 1
ATOM 2585 C C . THR A 1 328 ? -15.730 17.377 7.119 1.00 95.06 328 THR A C 1
ATOM 2587 O O . THR A 1 328 ? -16.246 18.358 6.587 1.00 95.06 328 THR A O 1
ATOM 2590 N N . GLY A 1 329 ? -14.860 16.594 6.477 1.00 92.44 329 GLY A N 1
ATOM 2591 C CA . GLY A 1 329 ? -14.232 16.927 5.197 1.00 92.44 329 GLY A CA 1
ATOM 2592 C C . GLY A 1 329 ? -13.114 17.968 5.300 1.00 92.44 329 GLY A C 1
ATOM 2593 O O . GLY A 1 329 ? -12.596 18.398 4.264 1.00 92.44 329 GLY A O 1
ATOM 2594 N N . GLY A 1 330 ? -12.775 18.375 6.527 1.00 89.06 330 GLY A N 1
ATOM 2595 C CA . GLY A 1 330 ? -11.881 19.475 6.851 1.00 89.06 330 GLY A CA 1
ATOM 2596 C C . GLY A 1 330 ? -10.530 19.043 7.404 1.00 89.06 330 GLY A C 1
ATOM 2597 O O . GLY A 1 330 ? -10.385 17.980 8.017 1.00 89.06 330 GLY A O 1
ATOM 2598 N N . ASN A 1 331 ? -9.535 19.910 7.232 1.00 87.69 331 ASN A N 1
ATOM 2599 C CA . ASN A 1 331 ? -8.195 19.731 7.782 1.00 87.69 331 ASN A CA 1
ATOM 2600 C C . ASN A 1 331 ? -7.959 20.732 8.913 1.00 87.69 331 ASN A C 1
ATOM 2602 O O . ASN A 1 331 ? -8.031 21.942 8.715 1.00 87.69 331 ASN A O 1
ATOM 2606 N N . ALA A 1 332 ? -7.620 20.227 10.096 1.00 87.19 332 ALA A N 1
ATOM 2607 C CA . ALA A 1 332 ? -7.330 21.054 11.256 1.00 87.19 332 ALA A CA 1
ATOM 2608 C C . ALA A 1 332 ? -6.149 20.498 12.057 1.00 87.19 332 ALA A C 1
ATOM 2610 O O . ALA A 1 332 ? -5.796 19.319 11.980 1.00 87.19 332 ALA A O 1
ATOM 2611 N N . GLU A 1 333 ? -5.529 21.369 12.851 1.00 88.44 333 GLU A N 1
ATOM 2612 C CA . GLU A 1 333 ? -4.502 20.949 13.800 1.00 88.44 333 GLU A CA 1
ATOM 2613 C C . GLU A 1 333 ? -5.108 20.154 14.955 1.00 88.44 333 GLU A C 1
ATOM 2615 O O . GLU A 1 333 ? -6.181 20.498 15.456 1.00 88.44 333 GLU A O 1
ATOM 2620 N N . VAL A 1 334 ? -4.377 19.144 15.440 1.00 86.75 334 VAL A N 1
ATOM 2621 C CA . VAL A 1 334 ? -4.815 18.233 16.518 1.00 86.75 334 VAL A CA 1
ATOM 2622 C C . VAL A 1 334 ? -5.350 19.006 17.727 1.00 86.75 334 VAL A C 1
ATOM 2624 O O . VAL A 1 334 ? -6.426 18.701 18.229 1.00 86.75 334 VAL A O 1
ATOM 2627 N N . GLY A 1 335 ? -4.663 20.069 18.157 1.00 87.88 335 GLY A N 1
ATOM 2628 C CA . GLY A 1 335 ? -5.106 20.881 19.295 1.00 87.88 335 GLY A CA 1
ATOM 2629 C C . GLY A 1 335 ? -6.465 21.569 19.094 1.00 87.88 335 GLY A C 1
ATOM 2630 O O . GLY A 1 335 ? -7.198 21.743 20.067 1.00 87.88 335 GLY A O 1
ATOM 2631 N N . LYS A 1 336 ? -6.816 21.934 17.852 1.00 89.38 336 LYS A N 1
ATOM 2632 C CA . LYS A 1 336 ? -8.128 22.505 17.505 1.00 89.38 336 LYS A CA 1
ATOM 2633 C C . LYS A 1 336 ? -9.192 21.417 17.415 1.00 89.38 336 LYS A C 1
ATOM 2635 O O . LYS A 1 336 ? -10.273 21.613 17.959 1.00 89.38 336 LYS A O 1
ATOM 2640 N N . ILE A 1 337 ? -8.857 20.272 16.815 1.00 91.00 337 ILE A N 1
ATOM 2641 C CA . ILE A 1 337 ? -9.755 19.111 16.710 1.00 91.00 337 ILE A CA 1
ATOM 2642 C C . ILE A 1 337 ? -10.231 18.666 18.097 1.00 91.00 337 ILE A C 1
ATOM 2644 O O . ILE A 1 337 ? -11.403 18.360 18.267 1.00 91.00 337 ILE A O 1
ATOM 2648 N N . MET A 1 338 ? -9.335 18.676 19.087 1.00 89.44 338 MET A N 1
ATOM 2649 C CA . MET A 1 338 ? -9.619 18.183 20.439 1.00 89.44 338 MET A CA 1
ATOM 2650 C C . MET A 1 338 ? -10.414 19.144 21.336 1.00 89.44 338 MET A C 1
ATOM 2652 O O . MET A 1 338 ? -10.879 18.731 22.394 1.00 89.44 338 MET A O 1
ATOM 2656 N N . LYS A 1 339 ? -10.497 20.437 20.995 1.00 87.12 339 LYS A N 1
ATOM 2657 C CA . LYS A 1 339 ? -11.081 21.475 21.874 1.00 87.12 339 LYS A CA 1
ATOM 2658 C C . LYS A 1 339 ? -12.230 22.248 21.233 1.00 87.12 339 LYS A C 1
ATOM 2660 O O . LYS A 1 339 ? -12.999 22.883 21.950 1.00 87.12 339 LYS A O 1
ATOM 2665 N N . GLY A 1 340 ? -12.295 22.275 19.906 1.00 81.00 340 GLY A N 1
ATOM 2666 C CA . GLY A 1 340 ? -13.276 23.046 19.154 1.00 81.00 340 GLY A CA 1
ATOM 2667 C C . GLY A 1 340 ? -14.533 22.240 18.819 1.00 81.00 340 GLY A C 1
ATOM 2668 O O . GLY A 1 340 ? -14.488 21.010 18.798 1.00 81.00 340 GLY A O 1
ATOM 2669 N N . PRO A 1 341 ? -15.652 22.919 18.517 1.00 89.06 341 PRO A N 1
ATOM 2670 C CA . PRO A 1 341 ? -16.809 22.254 17.936 1.00 89.06 341 PRO A CA 1
ATOM 2671 C C . PRO A 1 341 ? -16.451 21.706 16.552 1.00 89.06 341 PRO A C 1
ATOM 2673 O O . PRO A 1 341 ? -15.771 22.371 15.768 1.00 89.06 341 PRO A O 1
ATOM 2676 N N . TRP A 1 342 ? -16.928 20.504 16.243 1.00 95.38 342 TRP A N 1
ATOM 2677 C CA . TRP A 1 342 ? -16.801 19.943 14.903 1.00 95.38 342 TRP A CA 1
ATOM 2678 C C . TRP A 1 342 ? -17.934 20.468 14.028 1.00 95.38 342 TRP A C 1
ATOM 2680 O O . TRP A 1 342 ? -19.103 20.411 14.404 1.00 95.38 342 TRP A O 1
ATOM 2690 N N . VAL A 1 343 ? -17.583 20.979 12.851 1.00 93.44 343 VAL A N 1
ATOM 2691 C CA . VAL A 1 343 ? -18.532 21.487 11.858 1.00 93.44 343 VAL A CA 1
ATOM 2692 C C . VAL A 1 343 ? -18.193 20.841 10.526 1.00 93.44 343 VAL A C 1
ATOM 2694 O O . VAL A 1 343 ? -17.023 20.767 10.161 1.00 93.44 343 VAL A O 1
ATOM 2697 N N . LYS A 1 344 ? -19.205 20.362 9.796 1.00 93.69 344 LYS A N 1
ATOM 2698 C CA . LYS A 1 344 ? -18.996 19.840 8.443 1.00 93.69 344 LYS A CA 1
ATOM 2699 C C . LYS A 1 344 ? -18.569 20.974 7.514 1.00 93.69 344 LYS A C 1
ATOM 2701 O O . LYS A 1 344 ? -19.354 21.877 7.241 1.00 93.69 344 LYS A O 1
ATOM 2706 N N . GLU A 1 345 ? -17.347 20.893 7.007 1.00 92.75 345 GLU A N 1
ATOM 2707 C CA . GLU A 1 345 ? -16.847 21.733 5.915 1.00 92.75 345 GLU A CA 1
ATOM 2708 C C . GLU A 1 345 ? -17.360 21.234 4.557 1.00 92.75 345 GLU A C 1
ATOM 2710 O O . GLU A 1 345 ? -17.516 22.018 3.623 1.00 92.75 345 GLU A O 1
ATOM 2715 N N . ARG A 1 346 ? -17.668 19.934 4.460 1.00 90.25 346 ARG A N 1
ATOM 2716 C CA . ARG A 1 346 ? -18.274 19.292 3.287 1.00 90.25 346 ARG A CA 1
ATOM 2717 C C . ARG A 1 346 ? -19.706 18.838 3.599 1.00 90.25 346 ARG A C 1
ATOM 2719 O O . ARG A 1 346 ? -19.884 17.789 4.223 1.00 90.25 346 ARG A O 1
ATOM 2726 N N . PRO A 1 347 ? -20.738 19.602 3.190 1.00 88.56 347 PRO A N 1
ATOM 2727 C CA . PRO A 1 347 ? -22.134 19.299 3.513 1.00 88.56 347 PRO A CA 1
ATOM 2728 C C . PRO A 1 347 ? -22.639 17.961 2.963 1.00 88.56 347 PRO A C 1
ATOM 2730 O O . PRO A 1 347 ? -23.557 17.384 3.536 1.00 88.56 347 PRO A O 1
ATOM 2733 N N . GLN A 1 348 ? -22.046 17.476 1.871 1.00 91.69 348 GLN A N 1
ATOM 2734 C CA . GLN A 1 348 ? -22.424 16.231 1.206 1.00 91.69 348 GLN A CA 1
ATOM 2735 C C . GLN A 1 348 ? -22.003 14.963 1.961 1.00 91.69 348 GLN A C 1
ATOM 2737 O O . GLN A 1 348 ? -22.492 13.887 1.638 1.00 91.69 348 GLN A O 1
ATOM 2742 N N . ILE A 1 349 ? -21.114 15.069 2.960 1.00 93.00 349 ILE A N 1
ATOM 2743 C CA . ILE A 1 349 ? -20.719 13.912 3.770 1.00 93.00 349 ILE A CA 1
ATOM 2744 C C . ILE A 1 349 ? -21.923 13.463 4.595 1.00 93.00 349 ILE A C 1
ATOM 2746 O O . ILE A 1 349 ? -22.388 14.179 5.491 1.00 93.00 349 ILE A O 1
ATOM 2750 N N . GLU A 1 350 ? -22.397 12.251 4.343 1.00 96.19 350 GLU A N 1
ATOM 2751 C CA . GLU A 1 350 ? -23.448 11.620 5.132 1.00 96.19 350 GLU A CA 1
ATOM 2752 C C . GLU A 1 350 ? -22.845 10.886 6.340 1.00 96.19 350 GLU A C 1
ATOM 2754 O O . GLU A 1 350 ? -21.825 10.209 6.236 1.00 96.19 350 GLU A O 1
ATOM 2759 N N . LEU A 1 351 ? -23.476 11.029 7.507 1.00 97.50 351 LEU A N 1
ATOM 2760 C CA . LEU A 1 351 ? -23.085 10.351 8.748 1.00 97.50 351 LEU A CA 1
ATOM 2761 C C . LEU A 1 351 ? -24.268 9.508 9.228 1.00 97.50 351 LEU A C 1
ATOM 2763 O O . LEU A 1 351 ? -25.407 9.969 9.138 1.00 97.50 351 LEU A O 1
ATOM 2767 N N . ASP A 1 352 ? -24.017 8.311 9.760 1.00 97.94 352 ASP A N 1
ATOM 2768 C CA . ASP A 1 352 ? -25.076 7.480 10.361 1.00 97.94 352 ASP A CA 1
ATOM 2769 C C . ASP A 1 352 ? -25.460 7.913 11.788 1.00 97.94 352 ASP A C 1
ATOM 2771 O O . ASP A 1 352 ? -26.494 7.492 12.309 1.00 97.94 352 ASP A O 1
ATOM 2775 N N . SER A 1 353 ? -24.651 8.789 12.387 1.00 98.06 353 SER A N 1
ATOM 2776 C CA . SER A 1 353 ? -24.820 9.348 13.727 1.00 98.06 353 SER A CA 1
ATOM 2777 C C . SER A 1 353 ? -24.619 10.876 13.736 1.00 98.06 353 SER A C 1
ATOM 2779 O O . SER A 1 353 ? -24.005 11.435 12.823 1.00 98.06 353 SER A O 1
ATOM 2781 N N . PRO A 1 354 ? -25.090 11.585 14.780 1.00 97.56 354 PRO A N 1
ATOM 2782 C CA . PRO A 1 354 ? -24.718 12.977 15.033 1.00 97.56 354 PRO A CA 1
ATOM 2783 C C . PRO A 1 354 ? -23.198 13.162 15.137 1.00 97.56 354 PRO A C 1
ATOM 2785 O O . PRO A 1 354 ? -22.500 12.302 15.681 1.00 97.56 354 PRO A O 1
ATOM 2788 N N . ILE A 1 355 ? -22.692 14.298 14.648 1.00 97.31 355 ILE A N 1
ATOM 2789 C CA . ILE A 1 355 ? -21.255 14.616 14.596 1.00 97.31 355 ILE A CA 1
ATOM 2790 C C . ILE A 1 355 ? -20.597 14.574 15.982 1.00 97.31 355 ILE A C 1
ATOM 2792 O O . ILE A 1 355 ? -19.453 14.138 16.126 1.00 97.31 355 ILE A O 1
ATOM 2796 N N . GLU A 1 356 ? -21.356 14.935 17.014 1.00 96.19 356 GLU A N 1
ATOM 2797 C CA . GLU A 1 356 ? -20.941 14.944 18.412 1.00 96.19 356 GLU A CA 1
ATOM 2798 C C . GLU A 1 356 ? -20.555 13.546 18.896 1.00 96.19 356 GLU A C 1
ATOM 2800 O O . GLU A 1 356 ? -19.600 13.416 19.655 1.00 96.19 356 GLU A O 1
ATOM 2805 N N . GLN A 1 357 ? -21.218 12.492 18.407 1.00 98.00 357 GLN A N 1
ATOM 2806 C CA . GLN A 1 357 ? -20.921 11.117 18.822 1.00 98.00 357 GLN A CA 1
ATOM 2807 C C . GLN A 1 357 ? -19.583 10.610 18.272 1.00 98.00 357 GLN A C 1
ATOM 2809 O O . GLN A 1 357 ? -18.927 9.789 18.913 1.00 98.00 357 GLN A O 1
ATOM 2814 N N . TYR A 1 358 ? -19.161 11.081 17.095 1.00 98.25 358 TYR A N 1
ATOM 2815 C CA . TYR A 1 358 ? -17.835 10.758 16.556 1.00 98.25 358 TYR A CA 1
ATOM 2816 C C . TYR A 1 358 ? -16.744 11.461 17.353 1.00 98.25 358 TYR A C 1
ATOM 2818 O O . TYR A 1 358 ? -15.726 10.848 17.678 1.00 98.25 358 TYR A O 1
ATOM 2826 N N . HIS A 1 359 ? -16.976 12.732 17.688 1.00 97.06 359 HIS A N 1
ATOM 2827 C CA . HIS A 1 359 ? -16.066 13.504 18.520 1.00 97.06 359 HIS A CA 1
ATOM 2828 C C . HIS A 1 359 ? -15.944 12.901 19.928 1.00 97.06 359 HIS A C 1
ATOM 2830 O O . HIS A 1 359 ? -14.825 12.653 20.371 1.00 97.06 359 HIS A O 1
ATOM 2836 N N . GLU A 1 360 ? -17.062 12.579 20.592 1.00 96.56 360 GLU A N 1
ATOM 2837 C CA . GLU A 1 360 ? -17.066 11.880 21.887 1.00 96.56 360 GLU A CA 1
ATOM 2838 C C . GLU A 1 360 ? -16.307 10.557 21.812 1.00 96.56 360 GLU A C 1
ATOM 2840 O O . GLU A 1 360 ? -15.418 10.327 22.623 1.00 96.56 360 GLU A O 1
ATOM 2845 N N . ALA A 1 361 ? -16.575 9.718 20.804 1.00 97.88 361 ALA A N 1
ATOM 2846 C CA . ALA A 1 361 ? -15.886 8.437 20.672 1.00 97.88 361 ALA A CA 1
ATOM 2847 C C . ALA A 1 361 ? -14.360 8.597 20.535 1.00 97.88 361 ALA A C 1
ATOM 2849 O O . ALA A 1 361 ? -13.609 7.813 21.117 1.00 97.88 361 ALA A O 1
ATOM 2850 N N . LEU A 1 362 ? -13.895 9.605 19.785 1.00 97.25 362 LEU A N 1
ATOM 2851 C CA . LEU A 1 362 ? -12.469 9.908 19.653 1.00 97.25 362 LEU A CA 1
ATOM 2852 C C . LEU A 1 362 ? -11.870 10.405 20.977 1.00 97.25 362 LEU A C 1
ATOM 2854 O O . LEU A 1 362 ? -10.801 9.944 21.380 1.00 97.25 362 LEU A O 1
ATOM 2858 N N . VAL A 1 363 ? -12.545 11.341 21.649 1.00 95.00 363 VAL A N 1
ATOM 2859 C CA . VAL A 1 363 ? -12.097 11.905 22.931 1.00 95.00 363 VAL A CA 1
ATOM 2860 C C . VAL A 1 363 ? -12.042 10.823 24.008 1.00 95.00 363 VAL A C 1
ATOM 2862 O O . VAL A 1 363 ? -11.034 10.721 24.708 1.00 95.00 363 VAL A O 1
ATOM 2865 N N . ASP A 1 364 ? -13.065 9.977 24.096 1.00 95.06 364 ASP A N 1
ATOM 2866 C CA . ASP A 1 364 ? -13.139 8.871 25.049 1.00 95.06 364 ASP A CA 1
ATOM 2867 C C . ASP A 1 364 ? -12.012 7.863 24.829 1.00 95.06 364 ASP A C 1
ATOM 2869 O O . ASP A 1 364 ? -11.339 7.477 25.787 1.00 95.06 364 ASP A O 1
ATOM 2873 N N . TRP A 1 365 ? -11.750 7.473 23.578 1.00 96.00 365 TRP A N 1
ATOM 2874 C CA . TRP A 1 365 ? -10.644 6.571 23.248 1.00 96.00 365 TRP A CA 1
ATOM 2875 C C . TRP A 1 365 ? -9.281 7.164 23.646 1.00 96.00 365 TRP A C 1
ATOM 2877 O O . TRP A 1 365 ? -8.454 6.497 24.274 1.00 96.00 365 TRP A O 1
ATOM 2887 N N . LEU A 1 366 ? -9.055 8.453 23.373 1.00 93.25 366 LEU A N 1
ATOM 2888 C CA . LEU A 1 366 ? -7.826 9.145 23.777 1.00 93.25 366 LEU A CA 1
ATOM 2889 C C . LEU A 1 366 ? -7.699 9.284 25.298 1.00 93.25 366 LEU A C 1
ATOM 2891 O O . LEU A 1 366 ? -6.601 9.134 25.840 1.00 93.25 366 LEU A O 1
ATOM 2895 N N . HIS A 1 367 ? -8.802 9.554 25.998 1.00 91.62 367 HIS A N 1
ATOM 2896 C CA . HIS A 1 367 ? -8.834 9.591 27.458 1.00 91.62 367 HIS A CA 1
ATOM 2897 C C . HIS A 1 367 ? -8.485 8.226 28.048 1.00 91.62 367 HIS A C 1
ATOM 2899 O O . HIS A 1 367 ? -7.622 8.152 28.923 1.00 91.62 367 HIS A O 1
ATOM 2905 N N . GLN A 1 368 ? -9.072 7.145 27.534 1.00 90.31 368 GLN A N 1
ATOM 2906 C CA . GLN A 1 368 ? -8.747 5.782 27.960 1.00 90.31 368 GLN A CA 1
ATOM 2907 C C . GLN A 1 368 ? -7.256 5.482 27.776 1.00 90.31 368 GLN A C 1
ATOM 2909 O O . GLN A 1 368 ? -6.612 5.004 28.709 1.00 90.31 368 GLN A O 1
ATOM 2914 N N . ARG A 1 369 ? -6.665 5.864 26.637 1.00 88.31 369 ARG A N 1
ATOM 2915 C CA . ARG A 1 369 ? -5.217 5.717 26.413 1.00 88.31 369 ARG A CA 1
ATOM 2916 C C . ARG A 1 369 ? -4.369 6.557 27.363 1.00 88.31 369 ARG A C 1
ATOM 2918 O O . ARG A 1 369 ? -3.360 6.068 27.865 1.00 88.31 369 ARG A O 1
ATOM 2925 N N . LYS A 1 370 ? -4.774 7.794 27.661 1.00 83.38 370 LYS A N 1
ATOM 2926 C CA . LYS A 1 370 ? -4.059 8.674 28.602 1.00 83.38 370 LYS A CA 1
ATOM 2927 C C . LYS A 1 370 ? -4.091 8.147 30.040 1.00 83.38 370 LYS A C 1
ATOM 2929 O O . LYS A 1 370 ? -3.126 8.349 30.774 1.00 83.38 370 LYS A O 1
ATOM 2934 N N . HIS A 1 371 ? -5.197 7.521 30.433 1.00 75.88 371 HIS A N 1
ATOM 2935 C CA . HIS A 1 371 ? -5.384 6.934 31.760 1.00 75.88 371 HIS A CA 1
ATOM 2936 C C . HIS A 1 371 ? -4.863 5.499 31.871 1.00 75.88 371 HIS A C 1
ATOM 2938 O O . HIS A 1 371 ? -4.798 4.972 32.978 1.00 75.88 371 HIS A O 1
ATOM 2944 N N . SER A 1 372 ? -4.478 4.874 30.758 1.00 73.69 372 SER A N 1
ATOM 2945 C CA . SER A 1 372 ? -3.779 3.597 30.794 1.00 73.69 372 SER A CA 1
ATOM 2946 C C . SER A 1 372 ? -2.341 3.796 31.287 1.00 73.69 372 SER A C 1
ATOM 2948 O O . SER A 1 372 ? -1.616 4.665 30.799 1.00 73.69 372 SER A O 1
ATOM 2950 N N . ASP A 1 373 ? -1.901 2.967 32.233 1.00 61.25 373 ASP A N 1
ATOM 2951 C CA . ASP A 1 373 ? -0.511 2.974 32.720 1.00 61.25 373 ASP A CA 1
ATOM 2952 C C . ASP A 1 373 ? 0.489 2.452 31.664 1.00 61.25 373 ASP A C 1
ATOM 2954 O O . ASP A 1 373 ? 1.708 2.527 31.839 1.00 61.25 373 ASP A O 1
ATOM 2958 N N . MET A 1 374 ? -0.009 1.926 30.542 1.00 68.56 374 MET A N 1
ATOM 2959 C CA . MET A 1 374 ? 0.779 1.231 29.531 1.00 68.56 374 MET A CA 1
ATOM 2960 C C . MET A 1 374 ? 1.294 2.196 28.455 1.00 68.56 374 MET A C 1
ATOM 2962 O O . MET A 1 374 ? 0.711 2.352 27.384 1.00 68.56 374 MET A O 1
ATOM 2966 N N . LYS A 1 375 ? 2.428 2.847 28.735 1.00 81.50 375 LYS A N 1
ATOM 2967 C CA . LYS A 1 375 ? 3.167 3.648 27.744 1.00 81.50 375 LYS A CA 1
ATOM 2968 C C . LYS A 1 375 ? 4.164 2.772 26.988 1.00 81.50 375 LYS A C 1
ATOM 2970 O O . LYS A 1 375 ? 5.263 2.521 27.477 1.00 81.50 375 LYS A O 1
ATOM 2975 N N . ILE A 1 376 ? 3.779 2.333 25.793 1.00 86.44 376 ILE A N 1
ATOM 2976 C CA . ILE A 1 376 ? 4.634 1.523 24.920 1.00 86.44 376 ILE A CA 1
ATOM 2977 C C . ILE A 1 376 ? 5.539 2.443 24.097 1.00 86.44 376 ILE A C 1
ATOM 2979 O O . ILE A 1 376 ? 5.082 3.195 23.240 1.00 86.44 376 ILE A O 1
ATOM 2983 N N . THR A 1 377 ? 6.834 2.376 24.375 1.00 88.31 377 THR A N 1
ATOM 2984 C CA . THR A 1 377 ? 7.919 3.039 23.638 1.00 88.31 377 THR A CA 1
ATOM 2985 C C . THR A 1 377 ? 8.807 2.049 22.887 1.00 88.31 377 THR A C 1
ATOM 2987 O O . THR A 1 377 ? 9.614 2.461 22.059 1.00 88.31 377 THR A O 1
ATOM 2990 N N . LYS A 1 378 ? 8.654 0.746 23.150 1.00 90.88 378 LYS A N 1
ATOM 2991 C CA . LYS A 1 378 ? 9.313 -0.353 22.437 1.00 90.88 378 LYS A CA 1
ATOM 2992 C C . LYS A 1 378 ? 8.326 -1.486 22.209 1.00 90.88 378 LYS A C 1
ATOM 2994 O O . LYS A 1 378 ? 7.561 -1.812 23.113 1.00 90.88 378 LYS A O 1
ATOM 2999 N N . TYR A 1 379 ? 8.403 -2.140 21.053 1.00 91.56 379 TYR A N 1
ATOM 3000 C CA . TYR A 1 379 ? 7.507 -3.243 20.691 1.00 91.56 379 TYR A CA 1
ATOM 3001 C C . TYR A 1 379 ? 7.442 -4.338 21.761 1.00 91.56 379 TYR A C 1
ATOM 3003 O O . TYR A 1 379 ? 6.364 -4.832 22.059 1.00 91.56 379 TYR A O 1
ATOM 3011 N N . SER A 1 380 ? 8.569 -4.646 22.414 1.00 93.25 380 SER A N 1
ATOM 3012 C CA . SER A 1 380 ? 8.682 -5.676 23.454 1.00 93.25 380 SER A CA 1
ATOM 3013 C C . SER A 1 380 ? 7.871 -5.399 24.730 1.00 93.25 380 SER A C 1
ATOM 3015 O O . SER A 1 380 ? 7.859 -6.236 25.626 1.00 93.25 380 SER A O 1
ATOM 3017 N N . GLN A 1 381 ? 7.268 -4.215 24.864 1.00 93.81 381 GLN A N 1
ATOM 3018 C CA . GLN A 1 381 ? 6.391 -3.856 25.984 1.00 93.81 381 GLN A CA 1
ATOM 3019 C C . GLN A 1 381 ? 4.914 -4.168 25.706 1.00 93.81 381 GLN A C 1
ATOM 3021 O O . GLN A 1 381 ? 4.098 -4.042 26.617 1.00 93.81 381 GLN A O 1
ATOM 3026 N N . ALA A 1 382 ? 4.563 -4.534 24.471 1.00 94.44 382 ALA A N 1
ATOM 3027 C CA . ALA A 1 382 ? 3.219 -4.977 24.130 1.00 94.44 382 ALA A CA 1
ATOM 3028 C C . ALA A 1 382 ? 2.897 -6.327 24.791 1.00 94.44 382 ALA A C 1
ATOM 3030 O O . ALA A 1 382 ? 3.805 -7.059 25.192 1.00 94.44 382 ALA A O 1
ATOM 3031 N N . SER A 1 383 ? 1.612 -6.661 24.934 1.00 94.81 383 SER A N 1
ATOM 3032 C CA . SER A 1 383 ? 1.205 -7.888 25.637 1.00 94.81 383 SER A CA 1
ATOM 3033 C C . SER A 1 383 ? 1.518 -9.177 24.865 1.00 94.81 383 SER A C 1
ATOM 3035 O O . SER A 1 383 ? 1.775 -10.210 25.480 1.00 94.81 383 SER A O 1
ATOM 3037 N N . GLU A 1 384 ? 1.525 -9.116 23.535 1.00 95.25 384 GLU A N 1
ATOM 3038 C CA . GLU A 1 384 ? 1.825 -10.207 22.601 1.00 95.25 384 GLU A CA 1
ATOM 3039 C C . GLU A 1 384 ? 2.726 -9.673 21.466 1.00 95.25 384 GLU A C 1
ATOM 3041 O O . GLU A 1 384 ? 2.305 -9.602 20.306 1.00 95.25 384 GLU A O 1
ATOM 3046 N N . PRO A 1 385 ? 3.958 -9.235 21.789 1.00 95.19 385 PRO A N 1
ATOM 3047 C CA . PRO A 1 385 ? 4.803 -8.511 20.852 1.00 95.19 385 PRO A CA 1
ATOM 3048 C C . PRO A 1 385 ? 5.136 -9.383 19.642 1.00 95.19 385 PRO A C 1
ATOM 3050 O O . PRO A 1 385 ? 5.548 -10.537 19.787 1.00 95.19 385 PRO A O 1
ATOM 3053 N N . LEU A 1 386 ? 4.989 -8.822 18.441 1.00 93.44 386 LEU A N 1
ATOM 3054 C CA . LEU A 1 386 ? 5.339 -9.535 17.221 1.00 93.44 386 LEU A CA 1
ATOM 3055 C C . LEU A 1 386 ? 6.852 -9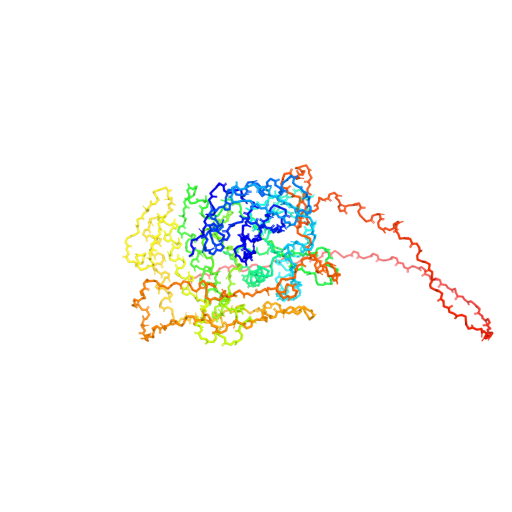.681 17.108 1.00 93.44 386 LEU A C 1
ATOM 3057 O O . LEU A 1 386 ? 7.581 -8.708 16.902 1.00 93.44 386 LEU A O 1
ATOM 3061 N N . ASP A 1 387 ? 7.303 -10.927 17.186 1.00 88.56 387 ASP A N 1
ATOM 3062 C CA . ASP A 1 387 ? 8.681 -11.297 16.914 1.00 88.56 387 ASP A CA 1
ATOM 3063 C C . ASP A 1 387 ? 8.798 -11.935 15.522 1.00 88.56 387 ASP A C 1
ATOM 3065 O O . ASP A 1 387 ? 8.103 -12.896 15.167 1.00 88.56 387 ASP A O 1
ATOM 3069 N N . TYR A 1 388 ? 9.643 -11.331 14.694 1.00 89.75 388 TYR A N 1
ATOM 3070 C CA . TYR A 1 388 ? 9.900 -11.745 13.319 1.00 89.75 388 TYR A CA 1
ATOM 3071 C C . TYR A 1 388 ? 11.288 -11.272 12.882 1.00 89.75 388 TYR A C 1
ATOM 3073 O O . TYR A 1 388 ? 11.738 -10.226 13.369 1.00 89.75 388 TYR A O 1
ATOM 3081 N N . PRO A 1 389 ? 11.957 -12.030 11.993 1.00 86.31 389 PRO A N 1
ATOM 3082 C CA . PRO A 1 389 ? 13.310 -11.718 11.555 1.00 86.31 389 PRO A CA 1
ATOM 3083 C C . PRO A 1 389 ? 13.382 -10.370 10.832 1.00 86.31 389 PRO A C 1
ATOM 3085 O O . PRO A 1 389 ? 12.457 -9.981 10.109 1.00 86.31 389 PRO A O 1
ATOM 3088 N N . ASP A 1 390 ? 14.510 -9.685 11.007 1.00 82.06 390 ASP A N 1
ATOM 3089 C CA . ASP A 1 390 ? 14.855 -8.519 10.198 1.00 82.06 390 ASP A CA 1
ATOM 3090 C C . ASP A 1 390 ? 14.965 -8.916 8.720 1.00 82.06 390 ASP A C 1
ATOM 3092 O O . ASP A 1 390 ? 15.165 -10.087 8.382 1.00 82.06 390 ASP A O 1
ATOM 3096 N N . TYR A 1 391 ? 14.818 -7.936 7.827 1.00 78.25 391 TYR A N 1
ATOM 3097 C CA . TYR A 1 391 ? 14.954 -8.194 6.397 1.00 78.25 391 TYR A CA 1
ATOM 3098 C C . TYR A 1 391 ? 16.342 -8.753 6.077 1.00 78.25 391 TYR A C 1
ATOM 3100 O O . TYR A 1 391 ? 17.349 -8.307 6.630 1.00 78.25 391 TYR A O 1
ATOM 3108 N N . MET A 1 392 ? 16.378 -9.728 5.170 1.00 72.44 392 MET A N 1
ATOM 3109 C CA . MET A 1 392 ? 17.578 -10.480 4.820 1.00 72.44 392 MET A CA 1
ATOM 3110 C C . MET A 1 392 ? 18.774 -9.581 4.466 1.00 72.44 392 MET A C 1
ATOM 3112 O O . MET A 1 392 ? 18.654 -8.574 3.759 1.00 72.44 392 MET A O 1
ATOM 3116 N N . ALA A 1 393 ? 19.961 -9.992 4.918 1.00 61.66 393 ALA A N 1
ATOM 3117 C CA . ALA A 1 393 ? 21.207 -9.436 4.411 1.00 61.66 393 ALA A CA 1
ATOM 3118 C C . ALA A 1 393 ? 21.370 -9.790 2.923 1.00 61.66 393 ALA A C 1
ATOM 3120 O O . ALA A 1 393 ? 20.857 -10.804 2.449 1.00 61.66 393 ALA A O 1
ATOM 3121 N N . LEU A 1 394 ? 22.104 -8.964 2.174 1.00 55.97 394 LEU A N 1
ATOM 3122 C CA . LEU A 1 394 ? 22.416 -9.284 0.782 1.00 55.97 394 LEU A CA 1
ATOM 3123 C C . LEU A 1 394 ? 23.221 -10.599 0.691 1.00 55.97 394 LEU A C 1
ATOM 3125 O O . LEU A 1 394 ? 24.086 -10.831 1.541 1.00 55.97 394 LEU A O 1
ATOM 3129 N N . PRO A 1 395 ? 23.000 -11.431 -0.347 1.00 54.28 395 PRO A N 1
ATOM 3130 C CA . PRO A 1 395 ? 23.796 -12.633 -0.571 1.00 54.28 395 PRO A CA 1
ATOM 3131 C C . PRO A 1 395 ? 25.302 -12.344 -0.626 1.00 54.28 395 PRO A C 1
ATOM 3133 O O . PRO A 1 395 ? 25.741 -11.329 -1.176 1.00 54.28 395 PRO A O 1
ATOM 3136 N N . ALA A 1 396 ? 26.108 -13.270 -0.100 1.00 47.25 396 ALA A N 1
ATOM 3137 C CA . ALA A 1 396 ? 27.565 -13.185 -0.161 1.00 47.25 396 ALA A CA 1
ATOM 3138 C C . ALA A 1 396 ? 28.048 -13.073 -1.622 1.00 47.25 396 ALA A C 1
ATOM 3140 O O . ALA A 1 396 ? 27.652 -13.864 -2.474 1.00 47.25 396 ALA A O 1
ATOM 3141 N N . GLY A 1 397 ? 28.902 -12.085 -1.910 1.00 46.03 397 GLY A N 1
ATOM 3142 C CA . GLY A 1 397 ? 29.387 -11.786 -3.266 1.00 46.03 397 GLY A CA 1
ATOM 3143 C C . GLY A 1 397 ? 28.656 -10.635 -3.965 1.00 46.03 397 GLY A C 1
ATOM 3144 O O . GLY A 1 397 ? 29.176 -10.096 -4.938 1.00 46.03 397 GLY A O 1
ATOM 3145 N N . VAL A 1 398 ? 27.513 -10.182 -3.436 1.00 45.97 398 VAL A N 1
ATOM 3146 C CA . VAL A 1 398 ? 26.937 -8.879 -3.794 1.00 45.97 398 VAL A CA 1
ATOM 3147 C C . VAL A 1 398 ? 27.617 -7.823 -2.925 1.00 45.97 398 VAL A C 1
ATOM 3149 O O . VAL A 1 398 ? 27.173 -7.522 -1.819 1.00 45.97 398 VAL A O 1
ATOM 3152 N N . THR A 1 399 ? 28.744 -7.286 -3.389 1.00 39.62 399 THR A N 1
ATOM 3153 C CA . THR A 1 399 ? 29.403 -6.165 -2.711 1.00 39.62 399 THR A CA 1
ATOM 3154 C C . THR A 1 399 ? 28.477 -4.956 -2.707 1.00 39.62 399 THR A C 1
ATOM 3156 O O . THR A 1 399 ? 27.939 -4.569 -3.738 1.00 39.62 399 THR A O 1
ATOM 3159 N N . THR A 1 400 ? 28.268 -4.329 -1.555 1.00 38.12 400 THR A N 1
ATOM 3160 C CA . THR A 1 400 ? 27.802 -2.946 -1.544 1.00 38.12 400 THR A CA 1
ATOM 3161 C C . THR A 1 400 ? 29.000 -2.074 -1.893 1.00 38.12 400 THR A C 1
ATOM 3163 O O . THR A 1 400 ? 29.963 -2.009 -1.130 1.00 38.12 400 THR A O 1
ATOM 3166 N N . HIS A 1 401 ? 28.998 -1.406 -3.047 1.00 36.84 401 HIS A N 1
ATOM 3167 C CA . HIS A 1 401 ? 29.877 -0.261 -3.219 1.00 36.84 401 HIS A CA 1
ATOM 3168 C C . HIS A 1 401 ? 29.417 0.766 -2.192 1.00 36.84 401 HIS A C 1
ATOM 3170 O O . HIS A 1 401 ? 28.368 1.398 -2.318 1.00 36.84 401 HIS A O 1
ATOM 3176 N N . ARG A 1 402 ? 30.208 0.905 -1.126 1.00 35.56 402 ARG A N 1
ATOM 3177 C CA . ARG A 1 402 ? 30.189 2.117 -0.316 1.00 35.56 402 ARG A CA 1
ATOM 3178 C C . ARG A 1 402 ? 30.395 3.287 -1.270 1.00 35.56 402 ARG A C 1
ATOM 3180 O O . ARG A 1 402 ? 31.286 3.223 -2.115 1.00 35.56 402 ARG A O 1
ATOM 3187 N N . ARG A 1 403 ? 29.624 4.363 -1.095 1.00 35.53 403 ARG A N 1
ATOM 3188 C CA . ARG A 1 403 ? 29.961 5.685 -1.640 1.00 35.53 403 ARG A CA 1
ATOM 3189 C C . ARG A 1 403 ? 31.395 6.021 -1.220 1.00 35.53 403 ARG A C 1
ATOM 3191 O O . ARG A 1 403 ? 31.625 6.474 -0.103 1.00 35.53 403 ARG A O 1
ATOM 3198 N N . SER A 1 404 ? 32.374 5.760 -2.076 1.00 29.70 404 SER A N 1
ATOM 3199 C CA . SER A 1 404 ? 33.755 6.169 -1.856 1.00 29.70 404 SER A CA 1
ATOM 3200 C C . SER A 1 404 ? 33.992 7.467 -2.610 1.00 29.70 404 SER A C 1
ATOM 3202 O O . SER A 1 404 ? 34.404 7.468 -3.764 1.00 29.70 404 SER A O 1
ATOM 3204 N N . GLY A 1 405 ? 33.717 8.576 -1.935 1.00 36.66 405 GLY A N 1
ATOM 3205 C CA . GLY A 1 405 ? 34.172 9.902 -2.320 1.00 36.66 405 GLY A CA 1
ATOM 3206 C C . GLY A 1 405 ? 34.154 10.771 -1.074 1.00 36.66 405 GLY A C 1
ATOM 3207 O O . GLY A 1 405 ? 33.086 11.012 -0.517 1.00 36.66 405 GLY A O 1
ATOM 3208 N N . LYS A 1 406 ? 35.326 11.191 -0.586 1.00 30.61 406 LYS A N 1
ATOM 3209 C CA . LYS A 1 406 ? 35.368 12.301 0.369 1.00 30.61 406 LYS A CA 1
ATOM 3210 C C . LYS A 1 406 ? 34.904 13.545 -0.394 1.00 30.61 406 LYS A C 1
ATOM 3212 O O . LYS A 1 406 ? 35.473 13.799 -1.457 1.00 30.61 406 LYS A O 1
ATOM 3217 N N . PRO A 1 407 ? 33.907 14.296 0.091 1.00 36.22 407 PRO A N 1
ATOM 3218 C CA . PRO A 1 407 ? 33.678 15.625 -0.440 1.00 36.22 407 PRO A CA 1
ATOM 3219 C C . PRO A 1 407 ? 34.930 16.479 -0.228 1.00 36.22 407 PRO A C 1
ATOM 3221 O O . PRO A 1 407 ? 35.609 16.357 0.793 1.00 36.22 407 PRO A O 1
ATOM 3224 N N . ASP A 1 408 ? 35.256 17.295 -1.223 1.00 34.31 408 ASP A N 1
ATOM 3225 C CA . ASP A 1 408 ? 36.368 18.235 -1.155 1.00 34.31 408 ASP A CA 1
ATOM 3226 C C . ASP A 1 408 ? 36.047 19.298 -0.087 1.00 34.31 408 ASP A C 1
ATOM 3228 O O . ASP A 1 408 ? 34.996 19.945 -0.134 1.00 34.31 408 ASP A O 1
ATOM 3232 N N . ASP A 1 409 ? 36.932 19.451 0.899 1.00 34.16 409 ASP A N 1
ATOM 3233 C CA . ASP A 1 409 ? 36.710 20.129 2.195 1.00 34.16 409 ASP A CA 1
ATOM 3234 C C . ASP A 1 409 ? 36.524 21.663 2.082 1.00 34.16 409 ASP A C 1
ATOM 3236 O O . ASP A 1 409 ? 36.520 22.397 3.068 1.00 34.16 409 ASP A O 1
ATOM 3240 N N . THR A 1 410 ? 36.398 22.193 0.864 1.00 30.75 410 THR A N 1
ATOM 3241 C CA . THR A 1 410 ? 36.479 23.630 0.564 1.00 30.75 410 THR A CA 1
ATOM 3242 C C . THR A 1 410 ? 35.127 24.322 0.367 1.00 30.75 410 THR A C 1
ATOM 3244 O O . THR A 1 410 ? 35.099 25.531 0.146 1.00 30.75 410 THR A O 1
ATOM 3247 N N . THR A 1 411 ? 33.995 23.612 0.480 1.00 31.03 411 THR A N 1
ATOM 3248 C CA . THR A 1 411 ? 32.652 24.190 0.225 1.00 31.03 411 THR A CA 1
ATOM 3249 C C . THR A 1 411 ? 31.636 24.042 1.365 1.00 31.03 411 THR A C 1
ATOM 3251 O O . THR A 1 411 ? 30.473 24.413 1.203 1.00 31.03 411 THR A O 1
ATOM 3254 N N . ALA A 1 412 ? 32.039 23.553 2.541 1.00 27.28 412 ALA A N 1
ATOM 3255 C CA . ALA A 1 412 ? 31.130 23.422 3.679 1.00 27.28 412 ALA A CA 1
ATOM 3256 C C . ALA A 1 412 ? 30.878 24.782 4.363 1.00 27.28 412 ALA A C 1
ATOM 3258 O O . ALA A 1 412 ? 31.713 25.297 5.105 1.00 27.28 412 ALA A O 1
ATOM 3259 N N . VAL A 1 413 ? 29.701 25.371 4.134 1.00 24.95 413 VAL A N 1
ATOM 3260 C CA . VAL A 1 413 ? 29.220 26.530 4.902 1.00 24.95 413 VAL A CA 1
ATOM 3261 C C . VAL A 1 413 ? 28.640 26.028 6.227 1.00 24.95 413 VAL A C 1
ATOM 3263 O O . VAL A 1 413 ? 27.588 25.392 6.254 1.00 24.95 413 VAL A O 1
ATOM 3266 N N . HIS A 1 414 ? 29.329 26.304 7.336 1.00 26.53 414 HIS A N 1
ATOM 3267 C CA . HIS A 1 414 ? 28.856 25.988 8.685 1.00 26.53 414 HIS A CA 1
ATOM 3268 C C . HIS A 1 414 ? 27.749 26.955 9.130 1.00 26.53 414 HIS A C 1
ATOM 3270 O O . HIS A 1 414 ? 27.992 28.151 9.278 1.00 26.53 414 HIS A O 1
ATOM 3276 N N . TRP A 1 415 ? 26.564 26.424 9.439 1.00 23.38 415 TRP A N 1
ATOM 3277 C CA . TRP A 1 415 ? 25.528 27.142 10.188 1.00 23.38 415 TRP A CA 1
ATOM 3278 C C . TRP A 1 415 ? 25.447 26.602 11.624 1.00 23.38 415 TRP A C 1
ATOM 3280 O O . TRP A 1 415 ? 25.365 25.385 11.804 1.00 23.38 415 TRP A O 1
ATOM 3290 N N . PRO A 1 416 ? 25.473 27.459 12.662 1.00 24.80 416 PRO A N 1
ATOM 3291 C CA . PRO A 1 416 ? 25.320 27.008 14.039 1.00 24.80 416 PRO A CA 1
ATOM 3292 C C . PRO A 1 416 ? 23.848 26.695 14.345 1.00 24.80 416 PRO A C 1
ATOM 3294 O O . PRO A 1 416 ? 22.970 27.535 14.154 1.00 24.80 416 PRO A O 1
ATOM 3297 N N . MET A 1 417 ? 23.586 25.491 14.854 1.00 24.75 417 MET A N 1
ATOM 3298 C CA . MET A 1 417 ? 22.270 25.090 15.365 1.00 24.75 417 MET A CA 1
ATOM 3299 C C . MET A 1 417 ? 22.035 25.686 16.765 1.00 24.75 417 MET A C 1
ATOM 3301 O O . MET A 1 417 ? 22.942 25.626 17.601 1.00 24.75 417 MET A O 1
ATOM 3305 N N . PRO A 1 418 ? 20.844 26.236 17.068 1.00 25.98 418 PRO A N 1
ATOM 3306 C CA . PRO A 1 418 ? 20.530 26.717 18.405 1.00 25.98 418 PRO A CA 1
ATOM 3307 C C . PRO A 1 418 ? 20.172 25.546 19.326 1.00 25.98 418 PRO A C 1
ATOM 3309 O O . PRO A 1 418 ? 19.333 24.709 19.002 1.00 25.98 418 PRO A O 1
ATOM 3312 N N . THR A 1 419 ? 20.787 25.509 20.505 1.00 31.44 419 THR A N 1
ATOM 3313 C CA . THR A 1 419 ? 20.419 24.593 21.586 1.00 31.44 419 THR A CA 1
ATOM 3314 C C . THR A 1 419 ? 19.356 25.239 22.470 1.00 31.44 419 THR A C 1
ATOM 3316 O O . THR A 1 419 ? 19.484 26.394 22.876 1.00 31.44 419 THR A O 1
ATOM 3319 N N . SER A 1 420 ? 18.304 24.500 22.821 1.00 29.56 420 SER A N 1
ATOM 3320 C CA . SER A 1 420 ? 17.518 24.786 24.027 1.00 29.56 420 SER A CA 1
ATOM 3321 C C . SER A 1 420 ? 16.891 23.507 24.600 1.00 29.56 420 SER A C 1
ATOM 3323 O O . SER A 1 420 ? 16.416 22.679 23.824 1.00 29.56 420 SER A O 1
ATOM 3325 N N . PRO A 1 421 ? 16.897 23.321 25.937 1.00 33.75 421 PRO A N 1
ATOM 3326 C CA . PRO A 1 421 ? 16.489 22.080 26.589 1.00 33.75 421 PRO A CA 1
ATOM 3327 C C . PRO A 1 421 ? 15.091 22.150 27.237 1.00 33.75 421 PRO A C 1
ATOM 3329 O O . PRO A 1 421 ? 14.716 23.172 27.801 1.00 33.75 421 PRO A O 1
ATOM 3332 N N . GLY A 1 422 ? 14.399 21.003 27.265 1.00 34.69 422 GLY A N 1
ATOM 3333 C CA . GLY A 1 422 ? 13.403 20.626 28.284 1.00 34.69 422 GLY A CA 1
ATOM 3334 C C . GLY A 1 422 ? 11.994 21.230 28.172 1.00 34.69 422 GLY A C 1
ATOM 3335 O O . GLY A 1 422 ? 11.787 22.399 28.473 1.00 34.69 422 GLY A O 1
ATOM 3336 N N . GLY A 1 423 ? 10.990 20.395 27.867 1.00 25.83 423 GLY A N 1
ATOM 3337 C CA . GLY A 1 423 ? 9.571 20.772 27.897 1.00 25.83 423 GLY A CA 1
ATOM 3338 C C . GLY A 1 423 ? 8.626 19.582 28.116 1.00 25.83 423 GLY A C 1
ATOM 3339 O O . GLY A 1 423 ? 8.823 18.505 27.565 1.00 25.83 423 GLY A O 1
ATOM 3340 N N . SER A 1 424 ? 7.626 19.787 28.975 1.00 31.31 424 SER A N 1
ATOM 3341 C CA . SER A 1 424 ? 6.611 18.832 29.444 1.00 31.31 424 SER A CA 1
ATOM 3342 C C . SER A 1 424 ? 5.559 18.479 28.376 1.00 31.31 424 SER A C 1
ATOM 3344 O O . SER A 1 424 ? 5.231 19.288 27.514 1.00 31.31 424 SER A O 1
ATOM 3346 N N . LEU A 1 425 ? 4.972 17.282 28.508 1.00 38.38 425 LEU A N 1
ATOM 3347 C CA . LEU A 1 425 ? 4.049 16.564 27.607 1.00 38.38 425 LEU A CA 1
ATOM 3348 C C . LEU A 1 425 ? 2.763 17.297 27.152 1.00 38.38 425 LEU A C 1
ATOM 3350 O O . LEU A 1 425 ? 1.947 16.686 26.465 1.00 38.38 425 LEU A O 1
ATOM 3354 N N . LEU A 1 426 ? 2.532 18.557 27.530 1.00 35.84 426 LEU A N 1
ATOM 3355 C CA . LEU A 1 426 ? 1.290 19.277 27.214 1.00 35.84 426 LEU A CA 1
ATOM 3356 C C . LEU A 1 426 ? 1.448 20.756 26.827 1.00 35.84 426 LEU A C 1
ATOM 3358 O O . LEU A 1 426 ? 0.428 21.407 26.602 1.00 35.84 426 LEU A O 1
ATOM 3362 N N . GLU A 1 427 ? 2.661 21.289 26.665 1.00 27.98 427 GLU A N 1
ATOM 3363 C CA . GLU A 1 427 ? 2.830 22.683 26.232 1.00 27.98 427 GLU A CA 1
ATOM 3364 C C . GLU A 1 427 ? 3.813 22.836 25.067 1.00 27.98 427 GLU A C 1
ATOM 3366 O O . GLU A 1 427 ? 4.983 22.491 25.164 1.00 27.98 427 GLU A O 1
ATOM 3371 N N . GLY A 1 428 ? 3.283 23.392 23.971 1.00 28.00 428 GLY A N 1
ATOM 3372 C CA . GLY A 1 428 ? 3.989 24.243 23.014 1.00 28.00 428 GLY A CA 1
ATOM 3373 C C . GLY A 1 428 ? 5.242 23.679 22.351 1.00 28.00 428 GLY A C 1
ATOM 3374 O O . GLY A 1 428 ? 6.347 24.048 22.728 1.00 28.00 428 GLY A O 1
ATOM 3375 N N . PHE A 1 429 ? 5.073 22.937 21.254 1.00 25.67 429 PHE A N 1
ATOM 3376 C CA . PHE A 1 429 ? 6.081 22.960 20.192 1.00 25.67 429 PHE A CA 1
ATOM 3377 C C . PHE A 1 429 ? 5.716 24.058 19.185 1.00 25.67 429 PHE A C 1
ATOM 3379 O O . PHE A 1 429 ? 4.572 24.086 18.714 1.00 25.67 429 PHE A O 1
ATOM 3386 N N . PRO A 1 430 ? 6.638 24.982 18.861 1.00 27.50 430 PRO A N 1
ATOM 3387 C CA . PRO A 1 430 ? 6.411 25.950 17.807 1.00 27.50 430 PRO A CA 1
ATOM 3388 C C . PRO A 1 430 ? 6.316 25.223 16.463 1.00 27.50 430 PRO A C 1
ATOM 3390 O O . PRO A 1 430 ? 7.062 24.291 16.166 1.00 27.50 430 PRO A O 1
ATOM 3393 N N . LEU A 1 431 ? 5.349 25.673 15.667 1.00 31.77 431 LEU A N 1
ATOM 3394 C CA . LEU A 1 431 ? 5.207 25.375 14.250 1.00 31.77 431 LEU A CA 1
ATOM 3395 C C . LEU A 1 431 ? 6.556 25.546 13.538 1.00 31.77 431 LEU A C 1
ATOM 3397 O O . LEU A 1 431 ? 7.181 26.597 13.655 1.00 31.77 431 LEU A O 1
ATOM 3401 N N . GLY A 1 432 ? 6.951 24.531 12.769 1.00 29.34 432 GLY A N 1
ATOM 3402 C CA . GLY A 1 432 ? 8.105 24.593 11.874 1.00 29.34 432 GLY A CA 1
ATOM 3403 C C . GLY A 1 432 ? 9.273 23.714 12.301 1.00 29.34 432 GLY A C 1
ATOM 3404 O O . GLY A 1 432 ? 10.348 24.223 12.587 1.00 29.34 432 GLY A O 1
ATOM 3405 N N . PHE A 1 433 ? 9.099 22.392 12.270 1.00 23.98 433 PHE A N 1
ATOM 3406 C CA . PHE A 1 433 ? 10.238 21.515 12.018 1.00 23.98 433 PHE A CA 1
ATOM 3407 C C . PHE A 1 433 ? 10.154 21.051 10.577 1.00 23.98 433 PHE A C 1
ATOM 3409 O O . PHE A 1 433 ? 9.341 20.201 10.206 1.00 23.98 433 PHE A O 1
ATOM 3416 N N . SER A 1 434 ? 10.979 21.712 9.763 1.00 26.44 434 SER A N 1
ATOM 3417 C CA . SER A 1 434 ? 11.469 21.205 8.497 1.00 26.44 434 SER A CA 1
ATOM 3418 C C . SER A 1 434 ? 11.693 19.717 8.653 1.00 26.44 434 SER A C 1
ATOM 3420 O O . SER A 1 434 ? 12.463 19.279 9.508 1.00 26.44 434 SER A O 1
ATOM 3422 N N . ARG A 1 435 ? 11.005 18.940 7.818 1.00 27.34 435 ARG A N 1
ATOM 3423 C CA . ARG A 1 435 ? 11.475 17.606 7.484 1.00 27.34 435 ARG A CA 1
ATOM 3424 C C . ARG A 1 435 ? 12.975 17.740 7.281 1.00 27.34 435 ARG A C 1
ATOM 3426 O O . ARG A 1 435 ? 13.397 18.576 6.478 1.00 27.34 435 ARG A O 1
ATOM 3433 N N . CYS A 1 436 ? 13.759 16.914 7.955 1.00 24.41 436 CYS A N 1
ATOM 3434 C CA . CYS A 1 436 ? 15.014 16.475 7.380 1.00 24.41 436 CYS A CA 1
ATOM 3435 C C . CYS A 1 436 ? 14.641 15.724 6.096 1.00 24.41 436 CYS A C 1
ATOM 3437 O O . CYS A 1 436 ? 14.583 14.503 6.037 1.00 24.41 436 CYS A O 1
ATOM 3439 N N . HIS A 1 437 ? 14.279 16.490 5.067 1.00 25.94 437 HIS A N 1
ATOM 3440 C CA . HIS A 1 437 ? 14.391 16.077 3.694 1.00 25.94 437 HIS A CA 1
ATOM 3441 C C . HIS A 1 437 ? 15.839 15.589 3.555 1.00 25.94 437 HIS A C 1
ATOM 3443 O O . HIS A 1 437 ? 16.734 16.189 4.166 1.00 25.94 437 HIS A O 1
ATOM 3449 N N . PRO A 1 438 ? 16.136 14.593 2.718 1.00 29.80 438 PRO A N 1
ATOM 3450 C CA . PRO A 1 438 ? 17.519 14.228 2.401 1.00 29.80 438 PRO A CA 1
ATOM 3451 C C . PRO A 1 438 ? 18.344 15.380 1.760 1.00 29.80 438 PRO A C 1
ATOM 3453 O O . PRO A 1 438 ? 19.471 15.167 1.317 1.00 29.80 438 PRO A O 1
ATOM 3456 N N . LEU A 1 439 ? 17.818 16.615 1.738 1.00 29.44 439 LEU A N 1
ATOM 3457 C CA . LEU A 1 439 ? 18.402 17.850 1.213 1.00 29.44 439 LEU A CA 1
ATOM 3458 C C . LEU A 1 439 ? 19.708 18.292 1.882 1.00 29.44 439 LEU A C 1
ATOM 3460 O O . LEU A 1 439 ? 20.395 19.124 1.304 1.00 29.44 439 LEU A O 1
ATOM 3464 N N . HIS A 1 440 ? 20.114 17.740 3.028 1.00 26.56 440 HIS A N 1
ATOM 3465 C CA . HIS A 1 440 ? 21.402 18.113 3.636 1.00 26.56 440 HIS A CA 1
ATOM 3466 C C . HIS A 1 440 ? 22.574 17.170 3.331 1.00 26.56 440 HIS A C 1
ATOM 3468 O O . HIS A 1 440 ? 23.675 17.412 3.814 1.00 26.56 440 HIS A O 1
ATOM 3474 N N . MET A 1 441 ? 22.405 16.157 2.472 1.00 27.81 441 MET A N 1
ATOM 3475 C CA . MET A 1 441 ? 23.526 15.312 2.024 1.00 27.81 441 MET A CA 1
ATOM 3476 C C . MET A 1 441 ? 23.514 15.036 0.515 1.00 27.81 441 MET A C 1
ATOM 3478 O O . MET A 1 441 ? 23.439 13.888 0.070 1.00 27.81 441 MET A O 1
ATOM 3482 N N . ARG A 1 442 ? 23.635 16.089 -0.300 1.00 31.75 442 ARG A N 1
ATOM 3483 C CA . ARG A 1 442 ? 23.940 15.949 -1.733 1.00 31.75 442 ARG A CA 1
ATOM 3484 C C . ARG A 1 442 ? 25.059 16.899 -2.149 1.00 31.75 442 ARG A C 1
ATOM 3486 O O . ARG A 1 442 ? 24.821 17.940 -2.744 1.00 31.75 442 ARG A O 1
ATOM 3493 N N . GLN A 1 443 ? 26.294 16.503 -1.855 1.00 29.27 443 GLN A N 1
ATOM 3494 C CA . GLN A 1 443 ? 27.439 16.934 -2.653 1.00 29.27 443 GLN A CA 1
ATOM 3495 C C . GLN A 1 443 ? 27.692 15.901 -3.757 1.00 29.27 443 GLN A C 1
ATOM 3497 O O . GLN A 1 443 ? 27.495 14.699 -3.571 1.00 29.27 443 GLN A O 1
ATOM 3502 N N . ILE A 1 444 ? 28.047 16.424 -4.928 1.00 33.38 444 ILE A N 1
ATOM 3503 C CA . ILE A 1 444 ? 28.245 15.732 -6.203 1.00 33.38 444 ILE A CA 1
ATOM 3504 C C . ILE A 1 444 ? 29.286 14.619 -6.034 1.00 33.38 444 ILE A C 1
ATOM 3506 O O . ILE A 1 444 ? 30.441 14.903 -5.732 1.00 33.38 444 ILE A O 1
ATOM 3510 N N . ILE A 1 445 ? 28.896 13.361 -6.263 1.00 29.50 445 ILE A N 1
ATOM 3511 C CA . ILE A 1 445 ? 29.836 12.243 -6.410 1.00 29.50 445 ILE A CA 1
ATOM 3512 C C . ILE A 1 445 ? 29.366 11.375 -7.588 1.00 29.50 445 ILE A C 1
ATOM 3514 O O . ILE A 1 445 ? 28.205 10.952 -7.590 1.00 29.50 445 ILE A O 1
ATOM 3518 N N . PRO A 1 446 ? 30.226 11.097 -8.586 1.00 30.58 446 PRO A N 1
ATOM 3519 C CA . PRO A 1 446 ? 29.929 10.115 -9.619 1.00 30.58 446 PRO A CA 1
ATOM 3520 C C . PRO A 1 446 ? 29.765 8.739 -8.968 1.00 30.58 446 PRO A C 1
ATOM 3522 O O . PRO A 1 446 ? 30.661 8.238 -8.292 1.00 30.58 446 PRO A O 1
ATOM 3525 N N . ILE A 1 447 ? 28.589 8.138 -9.138 1.00 35.06 447 ILE A N 1
ATOM 3526 C CA . ILE A 1 447 ? 28.373 6.745 -8.764 1.00 35.06 447 ILE A CA 1
ATOM 3527 C C . ILE A 1 447 ? 29.005 5.910 -9.875 1.00 35.06 447 ILE A C 1
ATOM 3529 O O . ILE A 1 447 ? 28.446 5.819 -10.968 1.00 35.06 447 ILE A O 1
ATOM 3533 N N . ASP A 1 448 ? 30.145 5.281 -9.592 1.00 28.97 448 ASP A N 1
ATOM 3534 C CA . ASP A 1 448 ? 30.536 4.079 -10.322 1.00 28.97 448 ASP A CA 1
ATOM 3535 C C . ASP A 1 448 ? 29.491 3.015 -9.992 1.00 28.97 448 ASP A C 1
ATOM 3537 O O . ASP A 1 448 ? 29.517 2.353 -8.953 1.00 28.97 448 ASP A O 1
ATOM 3541 N N . ALA A 1 449 ? 28.480 2.929 -10.854 1.00 33.78 449 ALA A N 1
ATOM 3542 C CA . ALA A 1 449 ? 27.470 1.903 -10.770 1.00 33.78 449 ALA A CA 1
ATOM 3543 C C . ALA A 1 449 ? 28.184 0.586 -11.039 1.00 33.78 449 ALA A C 1
ATOM 3545 O O . ALA A 1 449 ? 28.432 0.265 -12.189 1.00 33.78 449 ALA A O 1
ATOM 3546 N N . THR A 1 450 ? 28.503 -0.170 -10.006 1.00 31.28 450 THR A N 1
ATOM 3547 C CA . THR A 1 450 ? 28.565 -1.632 -9.990 1.00 31.28 450 THR A CA 1
ATOM 3548 C C . THR A 1 450 ? 28.323 -2.024 -8.546 1.00 31.28 450 THR A C 1
ATOM 3550 O O . THR A 1 450 ? 28.980 -1.502 -7.670 1.00 31.28 450 THR A O 1
ATOM 3553 N N . SER A 1 451 ? 27.350 -2.902 -8.316 1.00 32.22 451 SER A N 1
ATOM 3554 C CA . SER A 1 451 ? 26.995 -3.556 -7.050 1.00 32.22 451 SER A CA 1
ATOM 3555 C C . SER A 1 451 ? 26.713 -2.666 -5.827 1.00 32.22 451 SER A C 1
ATOM 3557 O O . SER A 1 451 ? 27.583 -1.987 -5.302 1.00 32.22 451 SER A O 1
ATOM 3559 N N . GLY A 1 452 ? 25.496 -2.787 -5.300 1.00 33.44 452 GLY A N 1
ATOM 3560 C CA . GLY A 1 452 ? 25.144 -2.380 -3.948 1.00 33.44 452 GLY A CA 1
ATOM 3561 C C . GLY A 1 452 ? 23.743 -1.811 -3.890 1.00 33.44 452 GLY A C 1
ATOM 3562 O O . GLY A 1 452 ? 23.527 -0.681 -4.295 1.00 33.44 452 GLY A O 1
ATOM 3563 N N . VAL A 1 453 ? 22.808 -2.586 -3.342 1.00 40.66 453 VAL A N 1
ATOM 3564 C CA . VAL A 1 453 ? 21.394 -2.219 -3.126 1.00 40.66 453 VAL A CA 1
ATOM 3565 C C . VAL A 1 453 ? 20.525 -2.246 -4.389 1.00 40.66 453 VAL A C 1
ATOM 3567 O O . VAL A 1 453 ? 19.466 -2.858 -4.321 1.00 40.66 453 VAL A O 1
ATOM 3570 N N . ASP A 1 454 ? 21.040 -1.777 -5.526 1.00 48.00 454 ASP A N 1
ATOM 3571 C CA . ASP A 1 454 ? 20.447 -1.914 -6.861 1.00 48.00 454 ASP A CA 1
ATOM 3572 C C . ASP A 1 454 ? 21.512 -2.458 -7.822 1.00 48.00 454 ASP A C 1
ATOM 3574 O O . ASP A 1 454 ? 22.517 -1.800 -8.098 1.00 48.00 454 ASP A O 1
ATOM 3578 N N . PHE A 1 455 ? 21.359 -3.687 -8.320 1.00 55.41 455 PHE A N 1
ATOM 3579 C CA . PHE A 1 455 ? 22.143 -4.111 -9.481 1.00 55.41 455 PHE A CA 1
ATOM 3580 C C . PHE A 1 455 ? 21.329 -3.818 -10.736 1.00 55.41 455 PHE A C 1
ATOM 3582 O O . PHE A 1 455 ? 20.150 -4.154 -10.799 1.00 55.41 455 PHE A O 1
ATOM 3589 N N . LEU A 1 456 ? 21.947 -3.196 -11.743 1.00 65.50 456 LEU A N 1
ATOM 3590 C CA . LEU A 1 456 ? 21.288 -3.023 -13.036 1.00 65.50 456 LEU A CA 1
ATOM 3591 C C . LEU A 1 456 ? 20.977 -4.403 -13.606 1.00 65.50 456 LEU A C 1
ATOM 3593 O O . LEU A 1 456 ? 21.870 -5.260 -13.685 1.00 65.50 456 LEU A O 1
ATOM 3597 N N . ARG A 1 457 ? 19.722 -4.605 -14.009 1.00 69.56 457 ARG A N 1
ATOM 3598 C CA . ARG A 1 457 ? 19.228 -5.859 -14.580 1.00 69.56 457 ARG A CA 1
ATOM 3599 C C . ARG A 1 457 ? 20.187 -6.443 -15.612 1.00 69.56 457 ARG A C 1
ATOM 3601 O O . ARG A 1 457 ? 20.567 -7.607 -15.498 1.00 69.56 457 ARG A O 1
ATOM 3608 N N . TYR A 1 458 ? 20.624 -5.628 -16.570 1.00 71.12 458 TYR A N 1
ATOM 3609 C CA . TYR A 1 458 ? 21.542 -6.046 -17.628 1.00 71.12 458 TYR A CA 1
ATOM 3610 C C . TYR A 1 458 ? 22.825 -6.684 -17.089 1.00 71.12 458 TYR A C 1
ATOM 3612 O O . TYR A 1 458 ? 23.237 -7.745 -17.554 1.00 71.12 458 TYR A O 1
ATOM 3620 N N . ARG A 1 459 ? 23.432 -6.099 -16.053 1.00 69.56 459 ARG A N 1
ATOM 3621 C CA . ARG A 1 459 ? 24.679 -6.627 -15.488 1.00 69.56 459 ARG A CA 1
ATOM 3622 C C . ARG A 1 459 ? 24.483 -7.925 -14.725 1.00 69.56 459 ARG A C 1
ATOM 3624 O O . ARG A 1 459 ? 25.355 -8.786 -14.774 1.00 69.56 459 ARG A O 1
ATOM 3631 N N . ALA A 1 460 ? 23.354 -8.093 -14.041 1.00 68.25 460 ALA A N 1
ATOM 3632 C CA . ALA A 1 460 ? 23.044 -9.380 -13.430 1.00 68.25 460 ALA A CA 1
ATOM 3633 C C . ALA A 1 460 ? 22.833 -10.470 -14.473 1.00 68.25 460 ALA A C 1
ATOM 3635 O O . ALA A 1 460 ? 23.375 -11.559 -14.308 1.00 68.25 460 ALA A O 1
ATOM 3636 N N . VAL A 1 461 ? 22.132 -10.158 -15.564 1.00 71.25 461 VAL A N 1
ATOM 3637 C CA . VAL A 1 461 ? 21.985 -11.084 -16.692 1.00 71.25 461 VAL A CA 1
ATOM 3638 C C . VAL A 1 461 ? 23.357 -11.440 -17.277 1.00 71.25 461 VAL A C 1
ATOM 3640 O O . VAL A 1 461 ? 23.649 -12.621 -17.449 1.00 71.25 461 VAL A O 1
ATOM 3643 N N . GLN A 1 462 ? 24.240 -10.459 -17.504 1.00 72.50 462 GLN A N 1
ATOM 3644 C CA . GLN A 1 462 ? 25.614 -10.711 -17.966 1.00 72.50 462 GLN A CA 1
ATOM 3645 C C . GLN A 1 462 ? 26.429 -11.578 -16.999 1.00 72.50 462 GLN A C 1
ATOM 3647 O O . GLN A 1 462 ? 27.240 -12.392 -17.435 1.00 72.50 462 GLN A O 1
ATOM 3652 N N . ALA A 1 463 ? 26.210 -11.423 -15.693 1.00 68.06 463 ALA A N 1
ATOM 3653 C CA . ALA A 1 463 ? 26.846 -12.231 -14.658 1.00 68.06 463 ALA A CA 1
ATOM 3654 C C . ALA A 1 463 ? 26.225 -13.636 -14.506 1.00 68.06 463 ALA A C 1
ATOM 3656 O O . ALA A 1 463 ? 26.672 -14.406 -13.659 1.00 68.06 463 ALA A O 1
ATOM 3657 N N . GLY A 1 464 ? 25.202 -13.980 -15.298 1.00 67.88 464 GLY A N 1
ATOM 3658 C CA . GLY A 1 464 ? 24.500 -15.263 -15.218 1.00 67.88 464 GLY A CA 1
ATOM 3659 C C . GLY A 1 464 ? 23.534 -15.378 -14.034 1.00 67.88 464 GLY A C 1
ATOM 3660 O O . GLY A 1 464 ? 23.080 -16.477 -13.721 1.00 67.88 464 GLY A O 1
ATOM 3661 N N . ASN A 1 465 ? 23.208 -14.266 -13.372 1.00 67.94 465 ASN A N 1
ATOM 3662 C CA . ASN A 1 465 ? 22.229 -14.245 -12.292 1.00 67.94 465 ASN A CA 1
ATOM 3663 C C . ASN A 1 465 ? 20.807 -14.274 -12.863 1.00 67.94 465 ASN A C 1
ATOM 3665 O O . ASN A 1 465 ? 20.479 -13.551 -13.804 1.00 67.94 465 ASN A O 1
ATOM 3669 N N . SER A 1 466 ? 19.933 -15.066 -12.239 1.00 64.81 466 SER A N 1
ATOM 3670 C CA . SER A 1 466 ? 18.505 -15.066 -12.560 1.00 64.81 466 SER A CA 1
ATOM 3671 C C . SER A 1 466 ? 17.877 -13.740 -12.138 1.00 64.81 466 SER A C 1
ATOM 3673 O O . SER A 1 466 ? 17.847 -13.427 -10.945 1.00 64.81 466 SER A O 1
ATOM 3675 N N . VAL A 1 467 ? 17.343 -12.988 -13.101 1.00 70.38 467 VAL A N 1
ATOM 3676 C CA . VAL A 1 467 ? 16.570 -11.765 -12.850 1.00 70.38 467 VAL A CA 1
ATOM 3677 C C . VAL A 1 467 ? 15.104 -12.038 -13.133 1.00 70.38 467 VAL A C 1
ATOM 3679 O O . VAL A 1 467 ? 14.761 -12.608 -14.169 1.00 70.38 467 VAL A O 1
ATOM 3682 N N . LEU A 1 468 ? 14.243 -11.622 -12.208 1.00 76.50 468 LEU A N 1
ATOM 3683 C CA . LEU A 1 468 ? 12.808 -11.766 -12.367 1.00 76.50 468 LEU A CA 1
ATOM 3684 C C . LEU A 1 468 ? 12.305 -10.883 -13.515 1.00 76.50 468 LEU A C 1
ATOM 3686 O O . LEU A 1 468 ? 12.453 -9.663 -13.472 1.00 76.50 468 LEU A O 1
ATOM 3690 N N . GLY A 1 469 ? 11.681 -11.500 -14.519 1.00 77.88 469 GLY A N 1
ATOM 3691 C CA . GLY A 1 469 ? 10.988 -10.779 -15.586 1.00 77.88 469 GLY A CA 1
ATOM 3692 C C . GLY A 1 469 ? 9.655 -10.226 -15.084 1.00 77.88 469 GLY A C 1
ATOM 3693 O O . GLY A 1 469 ? 8.731 -10.992 -14.776 1.00 77.88 469 GLY A O 1
ATOM 3694 N N . TRP A 1 470 ? 9.560 -8.902 -14.983 1.00 81.25 470 TRP A N 1
ATOM 3695 C CA . TRP A 1 470 ? 8.322 -8.186 -14.664 1.00 81.25 470 TRP A CA 1
ATOM 3696 C C . TRP A 1 470 ? 7.634 -7.606 -15.893 1.00 81.25 470 TRP A C 1
ATOM 3698 O O . TRP A 1 470 ? 6.501 -7.152 -15.763 1.00 81.25 470 TRP A O 1
ATOM 3708 N N . GLU A 1 471 ? 8.270 -7.652 -17.067 1.00 78.31 471 GLU A N 1
ATOM 3709 C CA . GLU A 1 471 ? 7.758 -6.980 -18.257 1.00 78.31 471 GLU A CA 1
ATOM 3710 C C . GLU A 1 471 ? 6.399 -7.505 -18.687 1.00 78.31 471 GLU A C 1
ATOM 3712 O O . GLU A 1 471 ? 6.108 -8.706 -18.646 1.00 78.31 471 GLU A O 1
ATOM 3717 N N . ARG A 1 472 ? 5.565 -6.577 -19.134 1.00 79.75 472 ARG A N 1
ATOM 3718 C CA . ARG A 1 472 ? 4.232 -6.855 -19.648 1.00 79.75 472 ARG A CA 1
ATOM 3719 C C . ARG A 1 472 ? 4.056 -6.173 -20.992 1.00 79.75 472 ARG A C 1
ATOM 3721 O O . ARG A 1 472 ? 4.628 -5.101 -21.200 1.00 79.75 472 ARG A O 1
ATOM 3728 N N . PRO A 1 473 ? 3.209 -6.728 -21.871 1.00 79.06 473 PRO A N 1
ATOM 3729 C CA . PRO A 1 473 ? 2.657 -5.928 -22.946 1.00 79.06 473 PRO A CA 1
ATOM 3730 C C . PRO A 1 473 ? 1.985 -4.684 -22.347 1.00 79.06 473 PRO A C 1
ATOM 3732 O O . PRO A 1 473 ? 1.282 -4.769 -21.325 1.00 79.06 473 PRO A O 1
ATOM 3735 N N . SER A 1 474 ? 2.214 -3.529 -22.972 1.00 75.06 474 SER A N 1
ATOM 3736 C CA . SER A 1 474 ? 1.449 -2.326 -22.654 1.00 75.06 474 SER A CA 1
ATOM 3737 C C . SER A 1 474 ? -0.033 -2.594 -22.922 1.00 75.06 474 SER A C 1
ATOM 3739 O O . SER A 1 474 ? -0.385 -3.437 -23.747 1.00 75.06 474 SER A O 1
ATOM 3741 N N . THR A 1 475 ? -0.923 -1.872 -22.243 1.00 72.44 475 THR A N 1
ATOM 3742 C CA . THR A 1 475 ? -2.374 -1.946 -22.452 1.00 72.44 475 THR A CA 1
ATOM 3743 C C . THR A 1 475 ? -2.727 -1.758 -23.927 1.00 72.44 475 THR A C 1
ATOM 3745 O O . THR A 1 475 ? -3.631 -2.420 -24.423 1.00 72.44 475 THR A O 1
ATOM 3748 N N . ALA A 1 476 ? -1.995 -0.896 -24.640 1.00 72.31 476 ALA A N 1
ATOM 3749 C CA . ALA A 1 476 ? -2.190 -0.665 -26.070 1.00 72.31 476 ALA A CA 1
ATOM 3750 C C . ALA A 1 476 ? -1.895 -1.908 -26.938 1.00 72.31 476 ALA A C 1
ATOM 3752 O O . ALA A 1 476 ? -2.360 -1.988 -28.071 1.00 72.31 476 ALA A O 1
ATOM 3753 N N . HIS A 1 477 ? -1.133 -2.871 -26.413 1.00 77.81 477 HIS A N 1
ATOM 3754 C CA . HIS A 1 477 ? -0.721 -4.110 -27.082 1.00 77.81 477 HIS A CA 1
ATOM 3755 C C . HIS A 1 477 ? -1.375 -5.352 -26.459 1.00 77.81 477 HIS A C 1
ATOM 3757 O O . HIS A 1 477 ? -1.042 -6.480 -26.834 1.00 77.81 477 HIS A O 1
ATOM 3763 N N . LEU A 1 478 ? -2.284 -5.173 -25.495 1.00 82.00 478 LEU A N 1
ATOM 3764 C CA . LEU A 1 478 ? -3.020 -6.288 -24.917 1.00 82.00 478 LEU A CA 1
ATOM 3765 C C . LEU A 1 478 ? -4.033 -6.826 -25.922 1.00 82.00 478 LEU A C 1
ATOM 3767 O O . LEU A 1 478 ? -4.820 -6.079 -26.499 1.00 82.00 478 LEU A O 1
ATOM 3771 N N . ASP A 1 479 ? -4.037 -8.144 -26.088 1.00 84.81 479 ASP A N 1
ATOM 3772 C CA . ASP A 1 479 ? -5.113 -8.845 -26.768 1.00 84.81 479 ASP A CA 1
ATOM 3773 C C . ASP A 1 479 ? -6.241 -9.094 -25.753 1.00 84.81 479 ASP A C 1
ATOM 3775 O O . ASP A 1 479 ? -6.079 -9.935 -24.862 1.00 84.81 479 ASP A O 1
ATOM 3779 N N . PRO A 1 480 ? -7.389 -8.399 -25.866 1.00 83.75 480 PRO A N 1
ATOM 3780 C CA . PRO A 1 480 ? -8.488 -8.533 -24.912 1.00 83.75 480 PRO A CA 1
ATOM 3781 C C . PRO A 1 480 ? -9.154 -9.916 -24.955 1.00 83.75 480 PRO A C 1
ATOM 3783 O O . PRO A 1 480 ? -9.930 -10.250 -24.061 1.00 83.75 480 PRO A O 1
ATOM 3786 N N . MET A 1 481 ? -8.885 -10.721 -25.988 1.00 87.75 481 MET A N 1
ATOM 3787 C CA . MET A 1 481 ? -9.427 -12.073 -26.128 1.00 87.75 481 MET A CA 1
ATOM 3788 C C . MET A 1 481 ? -8.566 -13.130 -25.436 1.00 87.75 481 MET A C 1
ATOM 3790 O O . MET A 1 481 ? -9.018 -14.266 -25.261 1.00 87.75 481 MET A O 1
ATOM 3794 N N . ARG A 1 482 ? -7.335 -12.781 -25.052 1.00 90.00 482 ARG A N 1
ATOM 3795 C CA . ARG A 1 482 ? -6.372 -13.703 -24.451 1.00 90.00 482 ARG A CA 1
ATOM 3796 C C . ARG A 1 482 ? -6.221 -13.427 -22.966 1.00 90.00 482 ARG A C 1
ATOM 3798 O O . ARG A 1 482 ? -6.370 -12.308 -22.485 1.00 90.00 482 ARG A O 1
ATOM 3805 N N . ARG A 1 483 ? -5.903 -14.478 -22.215 1.00 90.38 483 ARG A N 1
ATOM 3806 C CA . ARG A 1 483 ? -5.713 -14.371 -20.764 1.00 90.38 483 ARG A CA 1
ATOM 3807 C C . ARG A 1 483 ? -4.270 -14.008 -20.467 1.00 90.38 483 ARG A C 1
ATOM 3809 O O . ARG A 1 483 ? -3.386 -14.840 -20.670 1.00 90.38 483 ARG A O 1
ATOM 3816 N N . LEU A 1 484 ? -4.041 -12.798 -19.971 1.00 91.88 484 LEU A N 1
ATOM 3817 C CA . LEU A 1 484 ? -2.731 -12.392 -19.481 1.00 91.88 484 LEU A CA 1
ATOM 3818 C C . LEU A 1 484 ? -2.502 -12.986 -18.087 1.00 91.88 484 LEU A C 1
ATOM 3820 O O . LEU A 1 484 ? -3.324 -12.824 -17.188 1.00 91.88 484 LEU A O 1
ATOM 3824 N N . LEU A 1 485 ? -1.392 -13.690 -17.902 1.00 92.88 485 LEU A N 1
ATOM 3825 C CA . LEU A 1 485 ? -0.976 -14.171 -16.590 1.00 92.88 485 LEU A CA 1
ATOM 3826 C C . LEU A 1 485 ? -0.233 -13.067 -15.836 1.00 92.88 485 LEU A C 1
ATOM 3828 O O . LEU A 1 485 ? 0.417 -12.217 -16.444 1.00 92.88 485 LEU A O 1
ATOM 3832 N N . ALA A 1 486 ? -0.198 -13.147 -14.508 1.00 91.31 486 ALA A N 1
ATOM 3833 C CA . ALA A 1 486 ? 0.597 -12.254 -13.671 1.00 91.31 486 ALA A CA 1
ATOM 3834 C C . ALA A 1 486 ? 2.113 -12.474 -13.822 1.00 91.31 486 ALA A C 1
ATOM 3836 O O . ALA A 1 486 ? 2.876 -11.832 -13.110 1.00 91.31 486 ALA A O 1
ATOM 3837 N N . SER A 1 487 ? 2.563 -13.355 -14.726 1.00 89.31 487 SER A N 1
ATOM 3838 C CA . SER A 1 487 ? 3.944 -13.467 -15.225 1.00 89.31 487 SER A CA 1
ATOM 3839 C C . SER A 1 487 ? 4.195 -12.672 -16.512 1.00 89.31 487 SER A C 1
ATOM 3841 O O . SER A 1 487 ? 5.343 -12.553 -16.937 1.00 89.31 487 SER A O 1
ATOM 3843 N N . GLY A 1 488 ? 3.144 -12.114 -17.122 1.00 88.38 488 GLY A N 1
ATOM 3844 C CA . GLY A 1 488 ? 3.183 -11.287 -18.332 1.00 88.38 488 GLY A CA 1
ATOM 3845 C C . GLY A 1 488 ? 3.101 -12.015 -19.644 1.00 88.38 488 GLY A C 1
ATOM 3846 O O . GLY A 1 488 ? 3.044 -11.386 -20.697 1.00 88.38 488 GLY A O 1
ATOM 3847 N N . ARG A 1 489 ? 3.070 -13.337 -19.567 1.00 89.31 489 ARG A N 1
ATOM 3848 C CA . ARG A 1 489 ? 2.817 -14.203 -20.705 1.00 89.31 489 ARG A CA 1
ATOM 3849 C C . ARG A 1 489 ? 1.327 -14.431 -20.826 1.00 89.31 489 ARG A C 1
ATOM 3851 O O . ARG A 1 489 ? 0.598 -14.405 -19.831 1.00 89.31 489 ARG A O 1
ATOM 3858 N N . TYR A 1 490 ? 0.883 -14.717 -22.033 1.00 90.75 490 TYR A N 1
ATOM 3859 C CA . TYR A 1 490 ? -0.480 -15.181 -22.220 1.00 90.75 490 TYR A CA 1
ATOM 3860 C C . TYR A 1 490 ? -0.591 -16.663 -21.855 1.00 90.75 490 TYR A C 1
ATOM 3862 O O . TYR A 1 490 ? 0.339 -17.445 -22.066 1.00 90.75 490 TYR A O 1
ATOM 3870 N N . ALA A 1 491 ? -1.742 -17.068 -21.322 1.00 87.75 491 ALA A N 1
ATOM 3871 C CA . ALA A 1 491 ? -1.964 -18.424 -20.827 1.00 87.75 491 ALA A CA 1
ATOM 3872 C C . ALA A 1 491 ? -1.732 -19.511 -21.895 1.00 87.75 491 ALA A C 1
ATOM 3874 O O . ALA A 1 491 ? -1.313 -20.619 -21.561 1.00 87.75 491 ALA A O 1
ATOM 3875 N N . GLU A 1 492 ? -1.958 -19.205 -23.179 1.00 86.25 492 GLU A N 1
ATOM 3876 C CA . GLU A 1 492 ? -1.767 -20.175 -24.263 1.00 86.25 492 GLU A CA 1
ATOM 3877 C C . GLU A 1 492 ? -0.281 -20.449 -24.570 1.00 86.25 492 GLU A C 1
ATOM 3879 O O . GLU A 1 492 ? 0.064 -21.550 -25.006 1.00 86.25 492 GLU A O 1
ATOM 3884 N N . GLU A 1 493 ? 0.616 -19.496 -24.293 1.00 82.94 493 GLU A N 1
ATOM 3885 C CA . GLU A 1 493 ? 2.049 -19.571 -24.638 1.00 82.94 493 GLU A CA 1
ATOM 3886 C C . GLU A 1 493 ? 2.815 -20.598 -23.797 1.00 82.94 493 GLU A C 1
ATOM 3888 O O . GLU A 1 493 ? 3.823 -21.146 -24.239 1.00 82.94 493 GLU A O 1
ATOM 3893 N N . GLY A 1 494 ? 2.327 -20.904 -22.592 1.00 61.88 494 GLY A N 1
ATOM 3894 C CA . GLY A 1 494 ? 2.953 -21.882 -21.698 1.00 61.88 494 GLY A CA 1
ATOM 3895 C C . GLY A 1 494 ? 2.726 -23.344 -22.100 1.00 61.88 494 GLY A C 1
ATOM 3896 O O . GLY A 1 494 ? 3.426 -24.224 -21.604 1.00 61.88 494 GLY A O 1
ATOM 3897 N N . SER A 1 495 ? 1.769 -23.620 -22.994 1.00 53.78 495 SER A N 1
ATOM 3898 C CA . SER A 1 495 ? 1.384 -24.991 -23.367 1.00 53.78 495 SER A CA 1
ATOM 3899 C C . SER A 1 495 ? 2.263 -25.619 -24.457 1.00 53.78 495 SER A C 1
ATOM 3901 O O . SER A 1 495 ? 2.293 -26.839 -24.595 1.00 53.78 495 SER A O 1
ATOM 3903 N N . THR A 1 496 ? 3.015 -24.811 -25.207 1.00 44.50 496 THR A N 1
ATOM 3904 C CA . THR A 1 496 ? 3.802 -25.261 -26.366 1.00 44.50 496 THR A CA 1
ATOM 3905 C C . THR A 1 496 ? 5.288 -25.470 -26.074 1.00 44.50 496 THR A C 1
ATOM 3907 O O . THR A 1 496 ? 5.951 -26.191 -26.818 1.00 44.50 496 THR A O 1
ATOM 3910 N N . GLN A 1 497 ? 5.836 -24.918 -24.985 1.00 44.34 497 GLN A N 1
ATOM 3911 C CA . GLN A 1 497 ? 7.280 -25.011 -24.719 1.00 44.34 497 GLN A CA 1
ATOM 3912 C C . GLN A 1 497 ? 7.747 -26.381 -24.200 1.00 44.34 497 GLN A C 1
ATOM 3914 O O . GLN A 1 497 ? 8.917 -26.719 -24.370 1.00 44.34 497 GLN A O 1
ATOM 3919 N N . THR A 1 498 ? 6.862 -27.226 -23.658 1.00 39.22 498 THR A N 1
ATOM 3920 C CA . THR A 1 498 ? 7.264 -28.546 -23.133 1.00 39.22 498 THR A CA 1
ATOM 3921 C C . THR A 1 498 ? 7.530 -29.603 -24.215 1.00 39.22 498 THR A C 1
ATOM 3923 O O . THR A 1 498 ? 8.178 -30.602 -23.917 1.00 39.22 498 THR A O 1
ATOM 3926 N N . GLU A 1 499 ? 7.100 -29.403 -25.469 1.00 36.81 499 GLU A N 1
ATOM 3927 C CA . GLU A 1 499 ? 7.320 -30.382 -26.555 1.00 36.81 499 GLU A CA 1
ATOM 3928 C C . GLU A 1 499 ? 8.489 -30.043 -27.496 1.00 36.81 499 GLU A C 1
ATOM 3930 O O . GLU A 1 499 ? 9.035 -30.938 -28.149 1.00 36.81 499 GLU A O 1
ATOM 3935 N N . THR A 1 500 ? 8.922 -28.782 -27.570 1.00 34.97 500 THR A N 1
ATOM 3936 C CA . THR A 1 500 ? 9.990 -28.366 -28.499 1.00 34.97 500 THR A CA 1
ATOM 3937 C C . THR A 1 500 ? 11.399 -28.404 -27.910 1.00 34.97 500 THR A C 1
ATOM 3939 O O . THR A 1 500 ? 12.352 -28.614 -28.664 1.00 34.97 500 THR A O 1
ATOM 3942 N N . GLU A 1 501 ? 11.570 -28.300 -26.590 1.00 36.66 501 GLU A N 1
ATOM 3943 C CA . GLU A 1 501 ? 12.911 -28.326 -25.977 1.00 36.66 501 GLU A CA 1
ATOM 3944 C C . GLU A 1 501 ? 13.535 -29.729 -25.897 1.00 36.66 501 GLU A C 1
ATOM 3946 O O . GLU A 1 501 ? 14.751 -29.855 -25.772 1.00 36.66 501 GLU A O 1
ATOM 3951 N N . THR A 1 502 ? 12.760 -30.805 -26.082 1.00 37.19 502 THR A N 1
ATOM 3952 C CA . THR A 1 502 ? 13.315 -32.173 -26.144 1.00 37.19 502 THR A CA 1
ATOM 3953 C C . THR A 1 502 ? 13.797 -32.590 -27.538 1.00 37.19 502 THR A C 1
ATOM 3955 O O . THR A 1 502 ? 14.395 -33.656 -27.673 1.00 37.19 502 THR A O 1
ATOM 3958 N N . LYS A 1 503 ? 13.560 -31.788 -28.590 1.00 37.38 503 LYS A N 1
ATOM 3959 C CA . LYS A 1 503 ? 13.909 -32.162 -29.978 1.00 37.38 503 LYS A CA 1
ATOM 3960 C C . LYS A 1 503 ? 15.126 -31.454 -30.570 1.00 37.38 503 LYS A C 1
ATOM 3962 O O . LYS A 1 503 ? 15.624 -31.930 -31.583 1.00 37.38 503 LYS A O 1
ATOM 3967 N N . ASN A 1 504 ? 15.645 -30.401 -29.938 1.00 37.56 504 ASN A N 1
ATOM 3968 C CA . ASN A 1 504 ? 16.761 -29.613 -30.475 1.00 37.56 504 ASN A CA 1
ATOM 3969 C C . ASN A 1 504 ? 17.937 -29.468 -29.492 1.00 37.56 504 ASN A C 1
ATOM 3971 O O . ASN A 1 504 ? 18.447 -28.372 -29.283 1.00 37.56 504 ASN A O 1
ATOM 3975 N N . GLN A 1 505 ? 18.423 -30.581 -28.932 1.00 32.31 505 GLN A N 1
ATOM 3976 C CA . GLN A 1 505 ? 19.820 -30.642 -28.492 1.00 32.31 505 GLN A CA 1
ATOM 3977 C C . GLN A 1 505 ? 20.682 -31.236 -29.619 1.00 32.31 505 GLN A C 1
ATOM 3979 O O . GLN A 1 505 ? 20.489 -32.401 -29.977 1.00 32.31 505 GLN A O 1
ATOM 3984 N N . PRO A 1 506 ? 21.634 -30.482 -30.199 1.00 36.78 506 PRO A N 1
ATOM 3985 C CA . PRO A 1 506 ? 22.625 -31.054 -31.097 1.00 36.78 506 PRO A CA 1
ATOM 3986 C C . PRO A 1 506 ? 23.566 -31.963 -30.298 1.00 36.78 506 PRO A C 1
ATOM 3988 O O . PRO A 1 506 ? 24.101 -31.573 -29.262 1.00 36.78 506 PRO A O 1
ATOM 3991 N N . ALA A 1 507 ? 23.759 -33.188 -30.791 1.00 35.03 507 ALA A N 1
ATOM 3992 C CA . ALA A 1 507 ? 24.638 -34.185 -30.195 1.00 35.03 507 ALA A CA 1
ATOM 3993 C C . ALA A 1 507 ? 26.049 -33.613 -29.967 1.00 35.03 507 ALA A C 1
ATOM 3995 O O . ALA A 1 507 ? 26.787 -33.333 -30.916 1.00 35.03 507 ALA A O 1
ATOM 3996 N N . ALA A 1 508 ? 26.427 -33.456 -28.698 1.00 34.75 508 ALA A N 1
ATOM 3997 C CA . ALA A 1 508 ? 27.783 -33.106 -28.314 1.00 34.75 508 ALA A CA 1
ATOM 3998 C C . ALA A 1 508 ? 28.738 -34.236 -28.730 1.00 34.75 508 ALA A C 1
ATOM 4000 O O . ALA A 1 508 ? 28.566 -35.396 -28.348 1.00 34.75 508 ALA A O 1
ATOM 4001 N N . LYS A 1 509 ? 29.751 -33.892 -29.532 1.00 38.75 509 LYS A N 1
ATOM 4002 C CA . LYS A 1 509 ? 30.887 -34.776 -29.818 1.00 38.75 509 LYS A CA 1
ATOM 4003 C C . LYS A 1 509 ? 31.629 -35.083 -28.509 1.00 38.75 509 LYS A C 1
ATOM 4005 O O . LYS A 1 509 ? 31.846 -34.161 -27.723 1.00 38.75 509 LYS A O 1
ATOM 4010 N N . PRO A 1 510 ? 32.056 -36.334 -28.277 1.00 35.00 510 PRO A N 1
ATOM 4011 C CA . PRO A 1 510 ? 32.806 -36.675 -27.078 1.00 35.00 510 PRO A CA 1
ATOM 4012 C C . PRO A 1 510 ? 34.214 -36.053 -27.127 1.00 35.00 510 PRO A C 1
ATOM 4014 O O . PRO A 1 510 ? 34.788 -35.925 -28.214 1.00 35.00 510 PRO A O 1
ATOM 4017 N N . PRO A 1 511 ? 34.791 -35.674 -25.974 1.00 37.38 511 PRO A N 1
ATOM 4018 C CA . PRO A 1 511 ? 36.139 -35.136 -25.917 1.00 37.38 511 PRO A CA 1
ATOM 4019 C C . PRO A 1 511 ? 37.175 -36.234 -26.184 1.00 37.38 511 PRO A C 1
ATOM 4021 O O . PRO A 1 511 ? 37.081 -37.354 -25.679 1.00 37.38 511 PRO A O 1
ATOM 4024 N N . HIS A 1 512 ? 38.188 -35.880 -26.973 1.00 32.53 512 HIS A N 1
ATOM 4025 C CA . HIS A 1 512 ? 39.419 -36.646 -27.128 1.00 32.53 512 HIS A CA 1
ATOM 4026 C C . HIS A 1 512 ? 40.107 -36.819 -25.766 1.00 32.53 512 HIS A C 1
ATOM 4028 O O . HIS A 1 512 ? 40.494 -35.838 -25.137 1.00 32.53 512 HIS A O 1
ATOM 4034 N N . VAL A 1 513 ? 40.312 -38.069 -25.349 1.00 36.06 513 VAL A N 1
ATOM 4035 C CA . VAL A 1 513 ? 41.247 -38.444 -24.279 1.00 36.06 513 VAL A CA 1
ATOM 4036 C C . VAL A 1 513 ? 42.426 -39.168 -24.940 1.00 36.06 513 VAL A C 1
ATOM 4038 O O . VAL A 1 513 ? 42.191 -40.014 -25.810 1.00 36.06 513 VAL A O 1
ATOM 4041 N N . PRO A 1 514 ? 43.686 -38.837 -24.604 1.00 35.72 514 PRO A N 1
ATOM 4042 C CA . PRO A 1 514 ? 44.840 -39.474 -25.214 1.00 35.72 514 PRO A CA 1
ATOM 4043 C C . PRO A 1 514 ? 45.015 -40.918 -24.727 1.00 35.72 514 PRO A C 1
ATOM 4045 O O . PRO A 1 514 ? 44.831 -41.250 -23.559 1.00 35.72 514 PRO A O 1
ATOM 4048 N N . PHE A 1 515 ? 45.384 -41.748 -25.695 1.00 30.06 515 PHE A N 1
ATOM 4049 C CA . PHE A 1 515 ? 45.685 -43.172 -25.628 1.00 30.06 515 PHE A CA 1
ATOM 4050 C C . PHE A 1 515 ? 46.789 -43.500 -24.602 1.00 30.06 515 PHE A C 1
ATOM 4052 O O . PHE A 1 515 ? 47.906 -42.996 -24.715 1.00 30.06 515 PHE A O 1
ATOM 4059 N N . THR A 1 516 ? 46.523 -44.438 -23.691 1.00 33.59 516 THR A N 1
ATOM 4060 C CA . THR A 1 516 ? 47.543 -45.308 -23.086 1.00 33.59 516 THR A CA 1
ATOM 4061 C C . THR A 1 516 ? 47.253 -46.756 -23.484 1.00 33.59 516 THR A C 1
ATOM 4063 O O . THR A 1 516 ? 46.113 -47.217 -23.477 1.00 33.59 516 THR A O 1
ATOM 4066 N N . LEU A 1 517 ? 48.299 -47.447 -23.935 1.00 33.19 517 LEU A N 1
ATOM 4067 C CA . LEU A 1 517 ? 48.278 -48.813 -24.456 1.00 33.19 517 LEU A CA 1
ATOM 4068 C C . LEU A 1 517 ? 48.520 -49.834 -23.333 1.00 33.19 517 LEU A C 1
ATOM 4070 O O . LEU A 1 517 ? 49.488 -49.670 -22.596 1.00 33.19 517 LEU A O 1
ATOM 4074 N N . ARG A 1 518 ? 47.737 -50.930 -23.394 1.00 31.80 518 ARG A N 1
ATOM 4075 C CA . ARG A 1 518 ? 48.052 -52.331 -23.006 1.00 31.80 518 ARG A CA 1
ATOM 4076 C C . ARG A 1 518 ? 48.196 -52.647 -21.501 1.00 31.80 518 ARG A C 1
ATOM 4078 O O . ARG A 1 518 ? 48.720 -51.842 -20.753 1.00 31.80 518 ARG A O 1
ATOM 4085 N N . ASP A 1 519 ? 47.733 -53.781 -20.964 1.00 31.14 519 ASP A N 1
ATOM 4086 C CA . ASP A 1 519 ? 47.441 -55.113 -21.525 1.00 31.14 519 ASP A CA 1
ATOM 4087 C C . ASP A 1 519 ? 46.275 -55.847 -20.804 1.00 31.14 519 ASP A C 1
ATOM 4089 O O . ASP A 1 519 ? 45.817 -55.433 -19.743 1.00 31.14 519 ASP A O 1
ATOM 4093 N N . SER A 1 520 ? 45.837 -56.912 -21.491 1.00 33.66 520 SER A N 1
ATOM 4094 C CA . SER A 1 520 ? 45.021 -58.121 -21.214 1.00 33.66 520 SER A CA 1
ATOM 4095 C C . SER A 1 520 ? 44.836 -58.603 -19.746 1.00 33.66 520 SER A C 1
ATOM 4097 O O . SER A 1 520 ? 45.531 -58.152 -18.850 1.00 33.66 520 SER A O 1
ATOM 4099 N N . ASP A 1 521 ? 43.946 -59.503 -19.301 1.00 31.38 521 ASP A N 1
ATOM 4100 C CA . ASP A 1 521 ? 43.005 -60.538 -19.774 1.00 31.38 521 ASP A CA 1
ATOM 4101 C C . ASP A 1 521 ? 41.971 -60.705 -18.616 1.00 31.38 521 ASP A C 1
ATOM 4103 O O . ASP A 1 521 ? 42.308 -60.480 -17.458 1.00 31.38 521 ASP A O 1
ATOM 4107 N N . THR A 1 522 ? 40.692 -61.064 -18.756 1.00 34.53 522 THR A N 1
ATOM 4108 C CA . THR A 1 522 ? 40.157 -62.437 -18.877 1.00 34.53 522 THR A CA 1
ATOM 4109 C C . THR A 1 522 ? 38.630 -62.378 -18.672 1.00 34.53 522 THR A C 1
ATOM 4111 O O . THR A 1 522 ? 38.096 -61.513 -17.980 1.00 34.53 522 THR A O 1
ATOM 4114 N N . ALA A 1 523 ? 37.927 -63.321 -19.296 1.00 35.09 523 ALA A N 1
ATOM 4115 C CA . ALA A 1 523 ? 36.476 -63.465 -19.349 1.00 35.09 523 ALA A CA 1
ATOM 4116 C C . ALA A 1 523 ? 35.825 -63.995 -18.056 1.00 35.09 523 ALA A C 1
ATOM 4118 O O . ALA A 1 523 ? 36.422 -64.809 -17.358 1.00 35.09 523 ALA A O 1
ATOM 4119 N N . THR A 1 524 ? 34.543 -63.664 -17.829 1.00 33.78 524 THR A N 1
ATOM 4120 C CA . THR A 1 524 ? 33.443 -64.639 -17.603 1.00 33.78 524 THR A CA 1
ATOM 4121 C C . THR A 1 524 ? 32.070 -63.950 -17.463 1.00 33.78 524 THR A C 1
ATOM 4123 O O . THR A 1 524 ? 31.887 -62.998 -16.714 1.00 33.78 524 THR A O 1
ATOM 4126 N N . THR A 1 525 ? 31.089 -64.444 -18.219 1.00 31.67 525 THR A N 1
ATOM 4127 C CA . THR A 1 525 ? 29.624 -64.239 -18.081 1.00 31.67 525 THR A CA 1
ATOM 4128 C C . THR A 1 525 ? 29.036 -65.396 -17.233 1.00 31.67 525 THR A C 1
ATOM 4130 O O . THR A 1 525 ? 29.807 -66.286 -16.872 1.00 31.67 525 THR A O 1
ATOM 4133 N N . PRO A 1 526 ? 27.703 -65.577 -17.044 1.00 55.34 526 PRO A N 1
ATOM 4134 C CA . PRO A 1 526 ? 26.540 -64.668 -17.017 1.00 55.34 526 PRO A CA 1
ATOM 4135 C C . PRO A 1 526 ? 25.593 -64.949 -15.809 1.00 55.34 526 PRO A C 1
ATOM 4137 O O . PRO A 1 526 ? 25.820 -65.869 -15.033 1.00 55.34 526 PRO A O 1
ATOM 4140 N N . THR A 1 527 ? 24.473 -64.212 -15.703 1.00 31.22 527 THR A N 1
ATOM 4141 C CA . THR A 1 527 ? 23.060 -64.678 -15.512 1.00 31.22 527 THR A CA 1
ATOM 4142 C C . THR A 1 527 ? 22.241 -63.678 -14.669 1.00 31.22 527 THR A C 1
ATOM 4144 O O . THR A 1 527 ? 22.651 -63.264 -13.598 1.00 31.22 527 THR A O 1
ATOM 4147 N N . ASN A 1 528 ? 21.201 -63.036 -15.213 1.00 31.48 528 ASN A N 1
ATOM 4148 C CA . ASN A 1 528 ? 19.820 -63.497 -15.442 1.00 31.48 528 ASN A CA 1
ATOM 4149 C C . ASN A 1 528 ? 18.985 -63.626 -14.146 1.00 31.48 528 ASN A C 1
ATOM 4151 O O . ASN A 1 528 ? 19.158 -64.579 -13.399 1.00 31.48 528 ASN A O 1
ATOM 4155 N N . SER A 1 529 ? 18.025 -62.718 -13.918 1.00 31.48 529 SER A N 1
ATOM 4156 C CA . SER A 1 529 ? 16.594 -63.046 -13.718 1.00 31.48 529 SER A CA 1
ATOM 4157 C C . SER A 1 529 ? 15.792 -61.903 -13.072 1.00 31.48 529 SER A C 1
ATOM 4159 O O . SER A 1 529 ? 16.132 -61.347 -12.034 1.00 31.48 529 SER A O 1
ATOM 4161 N N . LYS A 1 530 ? 14.663 -61.581 -13.716 1.00 36.50 530 LYS A N 1
ATOM 4162 C CA . LYS A 1 530 ? 13.504 -60.893 -13.121 1.00 36.50 530 LYS A CA 1
ATOM 4163 C C . LYS A 1 530 ? 12.838 -61.819 -12.086 1.00 36.50 530 LYS A C 1
ATOM 4165 O O . LYS A 1 530 ? 12.934 -63.037 -12.235 1.00 36.50 530 LYS A O 1
ATOM 4170 N N . PRO A 1 531 ? 11.985 -61.287 -11.192 1.00 44.50 531 PRO A N 1
ATOM 4171 C CA . PRO A 1 531 ? 10.563 -61.541 -11.439 1.00 44.50 531 PRO A CA 1
ATOM 4172 C C . PRO A 1 531 ? 9.599 -60.387 -11.115 1.00 44.50 531 PRO A C 1
ATOM 4174 O O . PRO A 1 531 ? 9.836 -59.505 -10.299 1.00 44.50 531 PRO A O 1
ATOM 4177 N N . LYS A 1 532 ? 8.458 -60.469 -11.809 1.00 36.16 532 LYS A N 1
ATOM 4178 C CA . LYS A 1 532 ? 7.197 -59.739 -11.619 1.00 36.16 532 LYS A CA 1
ATOM 4179 C C . LYS A 1 532 ? 6.466 -60.178 -10.335 1.00 36.16 532 LYS A C 1
ATOM 4181 O O . LYS A 1 532 ? 6.685 -61.290 -9.874 1.00 36.16 532 LYS A O 1
ATOM 4186 N N . GLN A 1 533 ? 5.438 -59.387 -9.982 1.00 32.53 533 GLN A N 1
ATOM 4187 C CA . GLN A 1 533 ? 4.256 -59.632 -9.114 1.00 32.53 533 GLN A CA 1
ATOM 4188 C C . GLN A 1 533 ? 4.277 -58.752 -7.847 1.00 32.53 533 GLN A C 1
ATOM 4190 O O . GLN A 1 533 ? 5.320 -58.571 -7.254 1.00 32.53 533 GLN A O 1
ATOM 4195 N N . LYS A 1 534 ? 3.185 -58.161 -7.345 1.00 32.44 534 LYS A N 1
ATOM 4196 C CA . LYS A 1 534 ? 1.743 -58.306 -7.602 1.00 32.44 534 LYS A CA 1
ATOM 4197 C C . LYS A 1 534 ? 1.017 -57.085 -7.011 1.00 32.44 534 LYS A C 1
ATOM 4199 O O . LYS A 1 534 ? 1.385 -56.591 -5.951 1.00 32.44 534 LYS A O 1
ATOM 4204 N N . LYS A 1 535 ? -0.074 -56.676 -7.664 1.00 39.84 535 LYS A N 1
ATOM 4205 C CA . LYS A 1 535 ? -1.102 -55.757 -7.149 1.00 39.84 535 LYS A CA 1
ATOM 4206 C C . LYS A 1 535 ? -1.648 -56.227 -5.792 1.00 39.84 535 LYS A C 1
ATOM 4208 O O . LYS A 1 535 ? -1.997 -57.400 -5.656 1.00 39.84 535 LYS A O 1
ATOM 4213 N N . ARG A 1 536 ? -1.883 -55.296 -4.861 1.00 34.12 536 ARG A N 1
ATOM 4214 C CA . ARG A 1 536 ? -2.904 -55.460 -3.814 1.00 34.12 536 ARG A CA 1
ATOM 4215 C C . ARG A 1 536 ? -3.542 -54.120 -3.445 1.00 34.12 536 ARG A C 1
ATOM 4217 O O . ARG A 1 536 ? -2.966 -53.297 -2.750 1.00 34.12 536 ARG A O 1
ATOM 4224 N N . SER A 1 537 ? -4.770 -53.951 -3.921 1.00 36.62 537 SER A N 1
ATOM 4225 C CA . SER A 1 537 ? -5.728 -52.941 -3.484 1.00 36.62 537 SER A CA 1
ATOM 4226 C C . SER A 1 537 ? -6.203 -53.230 -2.058 1.00 36.62 537 SER A C 1
ATOM 4228 O O . SER A 1 537 ? -6.629 -54.354 -1.777 1.00 36.62 537 SER A O 1
ATOM 4230 N N . ARG A 1 538 ? -6.262 -52.216 -1.193 1.00 36.53 538 ARG A N 1
ATOM 4231 C CA . ARG A 1 538 ? -7.126 -52.242 -0.005 1.00 36.53 538 ARG A CA 1
ATOM 4232 C C . ARG A 1 538 ? -7.838 -50.902 0.170 1.00 36.53 538 ARG A C 1
ATOM 4234 O O . ARG A 1 538 ? -7.259 -49.924 0.617 1.00 36.53 538 ARG A O 1
ATOM 4241 N N . ARG A 1 539 ? -9.135 -50.922 -0.156 1.00 35.91 539 ARG A N 1
ATOM 4242 C CA . ARG A 1 539 ? -10.165 -50.013 0.363 1.00 35.91 539 ARG A CA 1
ATOM 4243 C C . ARG A 1 539 ? -10.177 -50.079 1.896 1.00 35.91 539 ARG A C 1
ATOM 4245 O O . ARG A 1 539 ? -10.250 -51.178 2.446 1.00 35.91 539 ARG A O 1
ATOM 4252 N N . ARG A 1 540 ? -10.243 -48.931 2.571 1.00 37.56 540 ARG A N 1
ATOM 4253 C CA . ARG A 1 540 ? -10.805 -48.812 3.926 1.00 37.56 540 ARG A CA 1
ATOM 4254 C C . ARG A 1 540 ? -11.915 -47.763 3.911 1.00 37.56 540 ARG A C 1
ATOM 4256 O O . ARG A 1 540 ? -11.722 -46.656 3.426 1.00 37.56 540 ARG A O 1
ATOM 4263 N N . LYS A 1 541 ? -13.091 -48.182 4.383 1.00 33.44 541 LYS A N 1
ATOM 4264 C CA . LYS A 1 541 ? -14.285 -47.363 4.609 1.00 33.44 541 LYS A CA 1
ATOM 4265 C C . LYS A 1 541 ? -14.220 -46.707 5.996 1.00 33.44 541 LYS A C 1
ATOM 4267 O O . LYS A 1 541 ? -13.711 -47.318 6.929 1.00 33.44 541 LYS A O 1
ATOM 4272 N N . LEU A 1 542 ? -14.789 -45.501 6.033 1.00 35.44 542 LEU A N 1
ATOM 4273 C CA . LEU A 1 542 ? -15.384 -44.702 7.114 1.00 35.44 542 LEU A CA 1
ATOM 4274 C C . LEU A 1 542 ? -15.354 -45.224 8.562 1.00 35.44 542 LEU A C 1
ATOM 4276 O O . LEU A 1 542 ? -15.842 -46.315 8.834 1.00 35.44 542 LEU A O 1
ATOM 4280 N N . PHE A 1 543 ? -15.043 -44.304 9.483 1.00 33.81 543 PHE A N 1
ATOM 4281 C CA . PHE A 1 543 ? -15.748 -44.144 10.762 1.00 33.81 543 PHE A CA 1
ATOM 4282 C C . PHE A 1 543 ? -15.810 -42.648 11.140 1.00 33.81 543 PHE A C 1
ATOM 4284 O O . PHE A 1 543 ? -14.780 -42.006 11.307 1.00 33.81 543 PHE A O 1
ATOM 4291 N N . TYR A 1 544 ? -17.024 -42.102 11.259 1.00 32.66 544 TYR A N 1
ATOM 4292 C CA . TYR A 1 544 ? -17.327 -40.810 11.895 1.00 32.66 544 TYR A CA 1
ATOM 4293 C C . TYR A 1 544 ? -17.705 -41.057 13.363 1.00 32.66 544 TYR A C 1
ATOM 4295 O O . TYR A 1 544 ? -18.508 -41.961 13.609 1.00 32.66 544 TYR A O 1
ATOM 4303 N N . PRO A 1 545 ? -17.308 -40.191 14.311 1.00 45.09 545 PRO A N 1
ATOM 4304 C CA . PRO A 1 545 ? -18.061 -40.000 15.542 1.00 45.09 545 PRO A CA 1
ATOM 4305 C C . PRO A 1 545 ? -18.774 -38.638 15.558 1.00 45.09 545 PRO A C 1
ATOM 4307 O O . PRO A 1 545 ? -18.202 -37.587 15.274 1.00 45.09 545 PRO A O 1
ATOM 4310 N N . LYS A 1 546 ? -20.063 -38.676 15.910 1.00 32.69 546 LYS A N 1
ATOM 4311 C CA . LYS A 1 546 ? -20.931 -37.518 16.156 1.00 32.69 546 LYS A CA 1
ATOM 4312 C C . LYS A 1 546 ? -20.701 -36.929 17.560 1.00 32.69 546 LYS A C 1
ATOM 4314 O O . LYS A 1 546 ? -20.710 -37.673 18.529 1.00 32.69 546 LYS A O 1
ATOM 4319 N N . ARG A 1 547 ? -20.711 -35.586 17.604 1.00 38.50 547 ARG A N 1
ATOM 4320 C CA . ARG A 1 547 ? -21.284 -34.645 18.604 1.00 38.50 547 ARG A CA 1
ATOM 4321 C C . ARG A 1 547 ? -20.909 -34.765 20.094 1.00 38.50 547 ARG A C 1
ATOM 4323 O O . ARG A 1 547 ? -21.214 -35.764 20.729 1.00 38.50 547 ARG A O 1
ATOM 4330 N N . LYS A 1 548 ? -20.611 -33.599 20.695 1.00 34.59 548 LYS A N 1
ATOM 4331 C CA . LYS A 1 548 ? -21.445 -32.961 21.745 1.00 34.59 548 LYS A CA 1
ATOM 4332 C C . LYS A 1 548 ? -21.075 -31.475 21.940 1.00 34.59 548 LYS A C 1
ATOM 4334 O O . LYS A 1 548 ? -19.916 -31.151 22.151 1.00 34.59 548 LYS A O 1
ATOM 4339 N N . ARG A 1 549 ? -22.082 -30.593 21.867 1.00 39.91 549 ARG A N 1
ATOM 4340 C CA . ARG A 1 549 ? -22.064 -29.203 22.372 1.00 39.91 549 ARG A CA 1
ATOM 4341 C C . ARG A 1 549 ? -22.372 -29.217 23.877 1.00 39.91 549 ARG A C 1
ATOM 4343 O O . ARG A 1 549 ? -23.234 -30.012 24.262 1.00 39.91 549 ARG A O 1
ATOM 4350 N N . PRO A 1 550 ? -21.839 -28.284 24.681 1.00 47.03 550 PRO A N 1
ATOM 4351 C CA . PRO A 1 550 ? -22.499 -27.835 25.896 1.00 47.03 550 PRO A CA 1
ATOM 4352 C C . PRO A 1 550 ? -23.122 -26.445 25.717 1.00 47.03 550 PRO A C 1
ATOM 4354 O O . PRO A 1 550 ? -22.612 -25.583 25.004 1.00 47.03 550 PRO A O 1
ATOM 4357 N N . ALA A 1 551 ? -24.281 -26.293 26.348 1.00 38.59 551 ALA A N 1
ATOM 4358 C CA . ALA A 1 551 ? -25.114 -25.108 26.377 1.00 38.59 551 ALA A CA 1
ATOM 4359 C C . ALA A 1 551 ? -24.673 -24.118 27.466 1.00 38.59 551 ALA A C 1
ATOM 4361 O O . ALA A 1 551 ? -24.066 -24.494 28.467 1.00 38.59 551 ALA A O 1
ATOM 4362 N N . ALA A 1 552 ? -25.058 -22.863 27.247 1.00 44.19 552 ALA A N 1
ATOM 4363 C CA . ALA A 1 552 ? -24.952 -21.733 28.153 1.00 44.19 552 ALA A CA 1
ATOM 4364 C C . ALA A 1 552 ? -25.652 -21.951 29.503 1.00 44.19 552 ALA A C 1
ATOM 4366 O O . ALA A 1 552 ? -26.724 -22.557 29.548 1.00 44.19 552 ALA A O 1
ATOM 4367 N N . LYS A 1 553 ? -25.110 -21.327 30.557 1.00 42.25 553 LYS A N 1
ATOM 4368 C CA . LYS A 1 553 ? -25.871 -20.796 31.698 1.00 42.25 553 LYS A CA 1
ATOM 4369 C C . LYS A 1 553 ? -25.180 -19.544 32.260 1.00 42.25 553 LYS A C 1
ATOM 4371 O O . LYS A 1 553 ? -24.032 -19.615 32.680 1.00 42.25 553 LYS A O 1
ATOM 4376 N N . ARG A 1 554 ? -25.921 -18.434 32.258 1.00 37.31 554 ARG A N 1
ATOM 4377 C CA . ARG A 1 554 ? -25.867 -17.319 33.227 1.00 37.31 554 ARG A CA 1
ATOM 4378 C C . ARG A 1 554 ? -26.965 -17.571 34.285 1.00 37.31 554 ARG A C 1
ATOM 4380 O O . ARG A 1 554 ? -27.836 -18.410 34.015 1.00 37.31 554 ARG A O 1
ATOM 4387 N N . PRO A 1 555 ? -26.915 -16.966 35.483 1.00 53.62 555 PRO A N 1
ATOM 4388 C CA . PRO A 1 555 ? -27.077 -15.515 35.679 1.00 53.62 555 PRO A CA 1
ATOM 4389 C C . PRO A 1 555 ? -25.768 -14.737 35.719 1.00 53.62 555 PRO A C 1
ATOM 4391 O O . PRO A 1 555 ? -24.834 -15.216 36.396 1.00 53.62 555 PRO A O 1
#

Foldseek 3Di:
DPPPPDDPPQPQFKDWDLVAWDDDPQKIWTWMAGLQQRFIAIEIAHSNCVVPVDDPVVVSVLCSQQRVLVVCCPLPNDVQWHYFYAYSNNDTPDTDNPLVSGQQFFEDFDFPVQQVQPPCLDVPAEDAEELQQWFFDADDHRQWTWTFGVVQVVPPDPTQTKIWGFDRAHLLSLLQSQQCLVQSVCPPDPAAFHWHYQYFHPPDPDPGTGGGTTITGDAPDAWLVVCQLPDADELQALLLVLVVLCCQVAAAQKDQLDDARRQWDQRPVPRYIHGHRSSQMDHFQDAGSVVVVVCVQDVPPCVPPDGPTDASVSRLQSSLQRLLCSLQVDGDHSVCSLPDDRHRPPPSRHHPDPSVSSSVSSNVSVVVVVPDPQGRRGQVSHNNYRDTDRPDDDDPPQDAPRQPDDPDPPPDDDDDDDDDDDDDPDDDDDPDDDPVPVVVDDDDDDDPDDGRSTHSPSVCVVVVHDGQDQGANGPSPDDPVFTQGSSRDTSVVVPPPVPPVVPDDDDDDDDDDDDDDDDDDDDDDDDDDDDDDDDDDDDDDDDDDDDDDDDDDDD

Secondary structure (DSSP, 8-state):
----PPPTTS-TTEEEEEEEEEEETTEEEEEEEETTTTEEEEEEETTHHHHHSS-GGGHHHHHHHHHHHHHHHHHHS-TT--EEEE-TTS-EEEEE--GGG--PEEPPPPBTTTTT--HHHHHHT-EEEEGGGEEEEEEEETTEEEEEETTGGGS-S----EEEEE-SSHHHHHHHHHHHHHHHHH-S-TTBPPP-EEEE-TT--SSS-BEEEEEEE--TT-BHHHHTTTSPBPHHHHHHHHHHHHIIIIII-EE-----GGGEEEETTTTEEEE--GGG-EETTSBPHHHHHHHHH-TTTGGGS---B--HHHHHHHHHHHHHHHHHS----HHHHTTSPP--SSTT--BSS-HHHHHHHHHHHHHHHHH-S---SSGGGSSS----PPPPPPPTT--------PPPTT-----PPPP-----TTS-PPS------GGGS--------SSSS-EEHHHHHHTT----------GGG--TTS-BBTTSSBTTGGGTHHHHTTT----PPPPP-------------------------------------------

InterPro domains:
  IPR000719 Protein kinase domain [PS50011] (123-404)
  IPR002575 Aminoglycoside phosphotransferase [PF01636] (235-282)
  IPR011009 Protein kinase-like domain superfamily [SSF56112] (164-332)

Organism: NCBI:txid261697

Radius of gyration: 29.25 Å; chains: 1; bounding box: 75×92×67 Å